Protein AF-0000000082411077 (afdb_homodimer)

Foldseek 3Di:
DDPDDDDDDDDDDDDDDDDDDDDDDDDPDPDDDDDPDDDDPDPDDPPPPCPPPPPVDPAFPADDPPDDFDQVVLVHDLLVLFQAEDAADWDADPVGAIEGEEEKEWEWDWHPQGVVATATAIAIVRFFAHHAYEEAAFHKYKYKYAYQYQAKWWKAKPFDFDQLLRTDAPHNVHIAHHGGMDMRIGGDDDAFKIKMFTHDPVRLVRLQRGGMYIYGYAYPVGDPDAAGTEWEKEAHQSVPPLQDGQAIEIGRHFQSQVNVPREDEAPTKYKYWYAYQYGSDFKKKKFKPPWWWFKAWRGSDPHGPDTGGMDMDGHRTIIMTITGHNDFAKIKMAIPPVSHNSRGGIHIYGYDD/DDDDDDDPDPDDDDPPDDPDDPPDPDDPDDDDDDDPDDDPPPDPPPPPCPVPPPPPDPAFPADDPPDDFDQVVLVHDLLVLFQAEDAADWDADPVGAIEGEEEKEWEWDWHPQGVVATATAIAIVRFFAHHAYEEAAFHKYKYKYAYQYQAKWWKAKPFDFDQLLRTDAPHNPHIAHHGGMDMRIGGDDDAFKIKMFTHDPVRLVRLQRGGMYIYGYAYPVGDPDAAGTEWEKEAHQSVPPLQDGQAIEIGRYFCSQVNVPREDEAFTKYKYWYAYQYGSDFKWKKFKPPWWWFKAWRGSDPHGPDIGGMDMDGHRTIIMTITGHNDFAKIKMAIPPVSNNSRGGIHIYGYDD

Sequence (706 aa):
MSAPSRRQLLIGGALAGSAGLMMNAGRVAGASPTEHPGNTNPGTAAPDGDGGVRHGGTSGATFRAGQQVNHTANGFHPTAMLRDFDYGTTSELPDGRTLREWEIFAADEEIEVAPGVYFPAWTFNSRIPGPALRCSEGDRLRVRFVNGSAHPHTMHFHGIHPADMDGIPGVGRGIIEPGESFTYEFDATPFGLHLYHCHVNPLAEHIARGMYGTFIVDPAQGRPAADEMVMVMHGYNTTFDGQGNQLYAVNGIPFHHMHEPVQVKRGELVRIYLVNVLEYDPINSFHVHGNFFDYYPTGTRLESSEFTDTIIQAQGQRGICELRFPYLGKYMFHAHKTEFADLGWMGFFEVTEMSAPSRRQLLIGGALAGSAGLMMNAGRVAGASPTEHPGNTNPGTAAPDGDGGVRHGGTSGATFRAGQQVNHTANGFHPTAMLRDFDYGTTSELPDGRTLREWEIFAADEEIEVAPGVYFPAWTFNSRIPGPALRCSEGDRLRVRFVNGSAHPHTMHFHGIHPADMDGIPGVGRGIIEPGESFTYEFDATPFGLHLYHCHVNPLAEHIARGMYGTFIVDPAQGRPAADEMVMVMHGYNTTFDGQGNQLYAVNGIPFHHMHEPVQVKRGELVRIYLVNVLEYDPINSFHVHGNFFDYYPTGTRLESSEFTDTIIQAQGQRGICELRFPYLGKYMFHAHKTEFADLGWMGFFEVTE

Structure (mmCIF, N/CA/C/O backbone):
data_AF-0000000082411077-model_v1
#
loop_
_entity.id
_entity.type
_entity.pdbx_description
1 polymer 'Copper-containing nitrite reductase'
#
loop_
_atom_site.group_PDB
_atom_site.id
_atom_site.type_symbol
_atom_site.label_atom_id
_atom_site.label_alt_id
_atom_site.label_comp_id
_atom_site.label_asym_id
_atom_site.label_entity_id
_atom_site.label_seq_id
_atom_site.pdbx_PDB_ins_code
_atom_site.Cartn_x
_atom_site.Cartn_y
_atom_site.Cartn_z
_atom_site.occupancy
_atom_site.B_iso_or_equiv
_atom_site.auth_seq_id
_atom_site.auth_comp_id
_atom_site.auth_asym_id
_atom_site.auth_atom_id
_atom_site.pdbx_PDB_model_num
ATOM 1 N N . MET A 1 1 ? 42.469 -4.934 47.531 1 16.83 1 MET A N 1
ATOM 2 C CA . MET A 1 1 ? 42.094 -5.902 48.562 1 16.83 1 MET A CA 1
ATOM 3 C C . MET A 1 1 ? 41.344 -7.082 47.969 1 16.83 1 MET A C 1
ATOM 5 O O . MET A 1 1 ? 40.906 -7.027 46.844 1 16.83 1 MET A O 1
ATOM 9 N N . SER A 1 2 ? 40.75 -7.832 48.969 1 16.44 2 SER A N 1
ATOM 10 C CA . SER A 1 2 ? 40.344 -9.164 49.406 1 16.44 2 SER A CA 1
ATOM 11 C C . SER A 1 2 ? 39 -9.57 48.844 1 16.44 2 SER A C 1
ATOM 13 O O . SER A 1 2 ? 37.938 -9.117 49.312 1 16.44 2 SER A O 1
ATOM 15 N N . ALA A 1 3 ? 38.812 -9.664 47.469 1 21.78 3 ALA A N 1
ATOM 16 C CA . ALA A 1 3 ? 37.688 -9.867 46.562 1 21.78 3 ALA A CA 1
ATOM 17 C C . ALA A 1 3 ? 37.062 -11.242 46.781 1 21.78 3 ALA A C 1
ATOM 19 O O . ALA A 1 3 ? 37.312 -12.172 46 1 21.78 3 ALA A O 1
ATOM 20 N N . PRO A 1 4 ? 36.75 -11.32 48.312 1 16.75 4 PRO A N 1
ATOM 21 C CA . PRO A 1 4 ? 36.5 -12.672 48.844 1 16.75 4 PRO A CA 1
ATOM 22 C C . PRO A 1 4 ? 35.531 -13.469 47.938 1 16.75 4 PRO A C 1
ATOM 24 O O . PRO A 1 4 ? 34.875 -12.891 47.094 1 16.75 4 PRO A O 1
ATOM 27 N N . SER A 1 5 ? 35.156 -14.672 48.562 1 15.59 5 SER A N 1
ATOM 28 C CA . SER A 1 5 ? 35.094 -16.125 48.594 1 15.59 5 SER A CA 1
ATOM 29 C C . SER A 1 5 ? 33.719 -16.656 48.219 1 15.59 5 SER A C 1
ATOM 31 O O . SER A 1 5 ? 32.75 -15.883 48.156 1 15.59 5 SER A O 1
ATOM 33 N N . ARG A 1 6 ? 33.188 -17.578 49.156 1 16.17 6 ARG A N 1
ATOM 34 C CA . ARG A 1 6 ? 32.781 -18.969 49.281 1 16.17 6 ARG A CA 1
ATOM 35 C C . ARG A 1 6 ? 31.297 -19.125 48.938 1 16.17 6 ARG A C 1
ATOM 37 O O . ARG A 1 6 ? 30.547 -18.156 48.906 1 16.17 6 ARG A O 1
ATOM 44 N N . ARG A 1 7 ? 30.703 -20.281 49.188 1 15.36 7 ARG A N 1
ATOM 45 C CA . ARG A 1 7 ? 30.094 -21.594 49 1 15.36 7 ARG A CA 1
ATOM 46 C C . ARG A 1 7 ? 28.609 -21.547 49.375 1 15.36 7 ARG A C 1
ATOM 48 O O . ARG A 1 7 ? 27.766 -22.047 48.594 1 15.36 7 ARG A O 1
ATOM 55 N N . GLN A 1 8 ? 28.297 -21.453 50.719 1 14.97 8 GLN A N 1
ATOM 56 C CA . GLN A 1 8 ? 27.688 -22.625 51.344 1 14.97 8 GLN A CA 1
ATOM 57 C C . GLN A 1 8 ? 26.172 -22.609 51.219 1 14.97 8 GLN A C 1
ATOM 59 O O . GLN A 1 8 ? 25.578 -23.594 50.75 1 14.97 8 GLN A O 1
ATOM 64 N N . LEU A 1 9 ? 25.422 -22.422 52.312 1 14.57 9 LEU A N 1
ATOM 65 C CA . LEU A 1 9 ? 24.734 -23.453 53.094 1 14.57 9 LEU A CA 1
ATOM 66 C C . LEU A 1 9 ? 23.25 -23.516 52.75 1 14.57 9 LEU A C 1
ATOM 68 O O . LEU A 1 9 ? 22.719 -24.594 52.438 1 14.57 9 LEU A O 1
ATOM 72 N N . LEU A 1 10 ? 22.297 -22.984 53.594 1 15.81 10 LEU A N 1
ATOM 73 C CA . LEU A 1 10 ? 21.438 -23.781 54.469 1 15.81 10 LEU A CA 1
ATOM 74 C C . LEU A 1 10 ? 20.078 -24.016 53.812 1 15.81 10 LEU A C 1
ATOM 76 O O . LEU A 1 10 ? 19.609 -23.188 53 1 15.81 10 LEU A O 1
ATOM 80 N N . ILE A 1 11 ? 19.406 -25.281 54.031 1 15.09 11 ILE A N 1
ATOM 81 C CA . ILE A 1 11 ? 18.547 -26.453 53.906 1 15.09 11 ILE A CA 1
ATOM 82 C C . ILE A 1 11 ? 17.094 -26.047 54.156 1 15.09 11 ILE A C 1
ATOM 84 O O . ILE A 1 11 ? 16.156 -26.703 53.688 1 15.09 11 ILE A O 1
ATOM 88 N N . GLY A 1 12 ? 16.812 -24.984 55 1 15.52 12 GLY A N 1
ATOM 89 C CA . GLY A 1 12 ? 15.867 -25.484 55.969 1 15.52 12 GLY A CA 1
ATOM 90 C C . GLY A 1 12 ? 14.5 -25.781 55.406 1 15.52 12 GLY A C 1
ATOM 91 O O . GLY A 1 12 ? 14.141 -25.25 54.344 1 15.52 12 GLY A O 1
ATOM 92 N N . GLY A 1 13 ? 13.734 -26.781 56.062 1 14.89 13 GLY A N 1
ATOM 93 C CA . GLY A 1 13 ? 12.805 -27.891 56.219 1 14.89 13 GLY A CA 1
ATOM 94 C C . GLY A 1 13 ? 11.352 -27.469 56.156 1 14.89 13 GLY A C 1
ATOM 95 O O . GLY A 1 13 ? 10.492 -28.25 55.75 1 14.89 13 GLY A O 1
ATOM 96 N N . ALA A 1 14 ? 10.898 -26.344 56.844 1 15.63 14 ALA A N 1
ATOM 97 C CA . ALA A 1 14 ? 9.812 -26.781 57.719 1 15.63 14 ALA A CA 1
ATOM 98 C C . ALA A 1 14 ? 8.539 -27.047 56.938 1 15.63 14 ALA A C 1
ATOM 100 O O . ALA A 1 14 ? 8.242 -26.344 55.969 1 15.63 14 ALA A O 1
ATOM 101 N N . LEU A 1 15 ? 7.777 -28.156 57.375 1 14.85 15 LEU A N 1
ATOM 102 C CA . LEU A 1 15 ? 6.805 -29.25 57.312 1 14.85 15 LEU A CA 1
ATOM 103 C C . LEU A 1 15 ? 5.379 -28.703 57.344 1 14.85 15 LEU A C 1
ATOM 105 O O . LEU A 1 15 ? 4.418 -29.469 57.281 1 14.85 15 LEU A O 1
ATOM 109 N N . ALA A 1 16 ? 5.141 -27.391 57.344 1 15.27 16 ALA A N 1
ATOM 110 C CA . ALA A 1 16 ? 3.953 -27.266 58.188 1 15.27 16 ALA A CA 1
ATOM 111 C C . ALA A 1 16 ? 2.762 -27.984 57.562 1 15.27 16 ALA A C 1
ATOM 113 O O . ALA A 1 16 ? 2.539 -27.891 56.344 1 15.27 16 ALA A O 1
ATOM 114 N N . GLY A 1 17 ? 2.066 -28.812 58.406 1 14.7 17 GLY A N 1
ATOM 115 C CA . GLY A 1 17 ? 1.17 -29.922 58.625 1 14.7 17 GLY A CA 1
ATOM 116 C C . GLY A 1 17 ? -0.231 -29.688 58.094 1 14.7 17 GLY A C 1
ATOM 117 O O . GLY A 1 17 ? -0.758 -30.516 57.344 1 14.7 17 GLY A O 1
ATOM 118 N N . SER A 1 18 ? -1.171 -29.094 58.875 1 14.38 18 SER A N 1
ATOM 119 C CA . SER A 1 18 ? -2.277 -29.844 59.438 1 14.38 18 SER A CA 1
ATOM 120 C C . SER A 1 18 ? -3.477 -29.875 58.5 1 14.38 18 SER A C 1
ATOM 122 O O . SER A 1 18 ? -3.658 -28.969 57.688 1 14.38 18 SER A O 1
ATOM 124 N N . ALA A 1 19 ? -4.285 -31.078 58.531 1 15.62 19 ALA A N 1
ATOM 125 C CA . ALA A 1 19 ? -5.168 -32.094 57.969 1 15.62 19 ALA A CA 1
ATOM 126 C C . ALA A 1 19 ? -6.617 -31.625 57.938 1 15.62 19 ALA A C 1
ATOM 128 O O . ALA A 1 19 ? -7.387 -31.984 57.062 1 15.62 19 ALA A O 1
ATOM 129 N N . GLY A 1 20 ? -7.27 -30.953 59.031 1 14.55 20 GLY A N 1
ATOM 130 C CA . GLY A 1 20 ? -8.336 -31.781 59.562 1 14.55 20 GLY A CA 1
ATOM 131 C C . GLY A 1 20 ? -9.586 -31.781 58.688 1 14.55 20 GLY A C 1
ATOM 132 O O . GLY A 1 20 ? -9.68 -31.016 57.75 1 14.55 20 GLY A O 1
ATOM 133 N N . LEU A 1 21 ? -10.875 -31.469 59.312 1 15.08 21 LEU A N 1
ATOM 134 C CA . LEU A 1 21 ? -11.984 -32.312 59.75 1 15.08 21 LEU A CA 1
ATOM 135 C C . LEU A 1 21 ? -13.156 -32.219 58.781 1 15.08 21 LEU A C 1
ATOM 137 O O . LEU A 1 21 ? -13.219 -31.297 57.969 1 15.08 21 LEU A O 1
ATOM 141 N N . MET A 1 22 ? -14.555 -32.062 59.281 1 15.25 22 MET A N 1
ATOM 142 C CA . MET A 1 22 ? -15.688 -32.938 59.5 1 15.25 22 MET A CA 1
ATOM 143 C C . MET A 1 22 ? -16.766 -32.719 58.438 1 15.25 22 MET A C 1
ATOM 145 O O . MET A 1 22 ? -16.781 -31.688 57.781 1 15.25 22 MET A O 1
ATOM 149 N N . MET A 1 23 ? -17.969 -33.438 58.562 1 15.38 23 MET A N 1
ATOM 150 C CA . MET A 1 23 ? -18.953 -34.406 58.062 1 15.38 23 MET A CA 1
ATOM 151 C C . MET A 1 23 ? -20.156 -33.688 57.438 1 15.38 23 MET A C 1
ATOM 153 O O . MET A 1 23 ? -20.531 -33.969 56.312 1 15.38 23 MET A O 1
ATOM 157 N N . ASN A 1 24 ? -21.266 -33.25 58.188 1 14.68 24 ASN A N 1
ATOM 158 C CA . ASN A 1 24 ? -22.484 -34.062 58.219 1 14.68 24 ASN A CA 1
ATOM 159 C C . ASN A 1 24 ? -23.578 -33.469 57.344 1 14.68 24 ASN A C 1
ATOM 161 O O . ASN A 1 24 ? -24.469 -34.188 56.906 1 14.68 24 ASN A O 1
ATOM 165 N N . ALA A 1 25 ? -23.703 -32.125 56.969 1 15.35 25 ALA A N 1
ATOM 166 C CA . ALA A 1 25 ? -25.031 -31.656 57.281 1 15.35 25 ALA A CA 1
ATOM 167 C C . ALA A 1 25 ? -26.062 -32.125 56.25 1 15.35 25 ALA A C 1
ATOM 169 O O . ALA A 1 25 ? -25.766 -32.156 55.062 1 15.35 25 ALA A O 1
ATOM 170 N N . GLY A 1 26 ? -27.328 -32.469 56.75 1 15.55 26 GLY A N 1
ATOM 171 C CA . GLY A 1 26 ? -28.516 -33.281 56.594 1 15.55 26 GLY A CA 1
ATOM 172 C C . GLY A 1 26 ? -29.453 -32.781 55.5 1 15.55 26 GLY A C 1
ATOM 173 O O . GLY A 1 26 ? -29.906 -33.562 54.656 1 15.55 26 GLY A O 1
ATOM 174 N N . ARG A 1 27 ? -30.078 -31.531 55.531 1 15.37 27 ARG A N 1
ATOM 175 C CA . ARG A 1 27 ? -31.531 -31.594 55.625 1 15.37 27 ARG A CA 1
ATOM 176 C C . ARG A 1 27 ? -32.188 -31.547 54.25 1 15.37 27 ARG A C 1
ATOM 178 O O . ARG A 1 27 ? -31.984 -30.594 53.5 1 15.37 27 ARG A O 1
ATOM 185 N N . VAL A 1 28 ? -32.531 -32.625 53.594 1 16.8 28 VAL A N 1
ATOM 186 C CA . VAL A 1 28 ? -33.031 -32.75 52.25 1 16.8 28 VAL A CA 1
ATOM 187 C C . VAL A 1 28 ? -34.469 -32.281 52.156 1 16.8 28 VAL A C 1
ATOM 189 O O . VAL A 1 28 ? -35.406 -33.031 52.531 1 16.8 28 VAL A O 1
ATOM 192 N N . ALA A 1 29 ? -34.844 -31.109 52.75 1 15.94 29 ALA A N 1
ATOM 193 C CA . ALA A 1 29 ? -36.281 -31 52.938 1 15.94 29 ALA A CA 1
ATOM 194 C C . ALA A 1 29 ? -37 -31.047 51.594 1 15.94 29 ALA A C 1
ATOM 196 O O . ALA A 1 29 ? -36.562 -30.438 50.625 1 15.94 29 ALA A O 1
ATOM 197 N N . GLY A 1 30 ? -38.031 -31.906 51.375 1 16.78 30 GLY A N 1
ATOM 198 C CA . GLY A 1 30 ? -38.844 -32.531 50.375 1 16.78 30 GLY A CA 1
ATOM 199 C C . GLY A 1 30 ? -39.875 -31.609 49.75 1 16.78 30 GLY A C 1
ATOM 200 O O . GLY A 1 30 ? -40.688 -32.031 48.938 1 16.78 30 GLY A O 1
ATOM 201 N N . ALA A 1 31 ? -39.844 -30.25 50.094 1 16.02 31 ALA A N 1
ATOM 202 C CA . ALA A 1 31 ? -41.219 -29.75 50.188 1 16.02 31 ALA A CA 1
ATOM 203 C C . ALA A 1 31 ? -41.906 -29.828 48.844 1 16.02 31 ALA A C 1
ATOM 205 O O . ALA A 1 31 ? -41.281 -29.781 47.781 1 16.02 31 ALA A O 1
ATOM 206 N N . SER A 1 32 ? -43.25 -29.797 48.938 1 17.08 32 SER A N 1
ATOM 207 C CA . SER A 1 32 ? -44.5 -30.266 48.375 1 17.08 32 SER A CA 1
ATOM 208 C C . SER A 1 32 ? -44.875 -29.469 47.125 1 17.08 32 SER A C 1
ATOM 210 O O . SER A 1 32 ? -44.469 -28.312 46.969 1 17.08 32 SER A O 1
ATOM 212 N N . PRO A 1 33 ? -45.875 -29.922 46.344 1 18.53 33 PRO A N 1
ATOM 213 C CA . PRO A 1 33 ? -46.344 -29.969 44.938 1 18.53 33 PRO A CA 1
ATOM 214 C C . PRO A 1 33 ? -47.156 -28.75 44.562 1 18.53 33 PRO A C 1
ATOM 216 O O . PRO A 1 33 ? -47.625 -28.641 43.438 1 18.53 33 PRO A O 1
ATOM 219 N N . THR A 1 34 ? -47.062 -27.562 45.469 1 17.27 34 THR A N 1
ATOM 220 C CA . THR A 1 34 ? -48.406 -26.969 45.5 1 17.27 34 THR A CA 1
ATOM 221 C C . THR A 1 34 ? -48.812 -26.469 44.125 1 17.27 34 THR A C 1
ATOM 223 O O . THR A 1 34 ? -47.969 -26.188 43.281 1 17.27 34 THR A O 1
ATOM 226 N N . GLU A 1 35 ? -50.125 -26.422 43.875 1 19.7 35 GLU A N 1
ATOM 227 C CA . GLU A 1 35 ? -51.219 -26.375 42.938 1 19.7 35 GLU A CA 1
ATOM 228 C C . GLU A 1 35 ? -51.344 -24.984 42.312 1 19.7 35 GLU A C 1
ATOM 230 O O . GLU A 1 35 ? -51.562 -24 43.031 1 19.7 35 GLU A O 1
ATOM 235 N N . HIS A 1 36 ? -50.312 -24.453 41.594 1 18.23 36 HIS A N 1
ATOM 236 C CA . HIS A 1 36 ? -50.438 -23.016 41.375 1 18.23 36 HIS A CA 1
ATOM 237 C C . HIS A 1 36 ? -51.719 -22.656 40.656 1 18.23 36 HIS A C 1
ATOM 239 O O . HIS A 1 36 ? -52.125 -23.344 39.688 1 18.23 36 HIS A O 1
ATOM 245 N N . PRO A 1 37 ? -52.531 -21.953 41.375 1 19.77 37 PRO A N 1
ATOM 246 C CA . PRO A 1 37 ? -53.875 -21.453 41.062 1 19.77 37 PRO A CA 1
ATOM 247 C C . PRO A 1 37 ? -53.969 -20.75 39.719 1 19.77 37 PRO A C 1
ATOM 249 O O . PRO A 1 37 ? -52.938 -20.391 39.156 1 19.77 37 PRO A O 1
ATOM 252 N N . GLY A 1 38 ? -55.188 -20.625 39.25 1 20.55 38 GLY A N 1
ATOM 253 C CA . GLY A 1 38 ? -55.969 -20.344 38.062 1 20.55 38 GLY A CA 1
ATOM 254 C C . GLY A 1 38 ? -55.875 -18.906 37.594 1 20.55 38 GLY A C 1
ATOM 255 O O . GLY A 1 38 ? -56.625 -18.484 36.719 1 20.55 38 GLY A O 1
ATOM 256 N N . ASN A 1 39 ? -54.656 -18.172 37.844 1 18.72 39 ASN A N 1
ATOM 257 C CA . ASN A 1 39 ? -54.875 -16.734 37.844 1 18.72 39 ASN A CA 1
ATOM 258 C C . ASN A 1 39 ? -55.531 -16.266 36.531 1 18.72 39 ASN A C 1
ATOM 260 O O . ASN A 1 39 ? -55.312 -16.859 35.5 1 18.72 39 ASN A O 1
ATOM 264 N N . THR A 1 40 ? -56.5 -15.383 36.719 1 21.3 40 THR A N 1
ATOM 265 C CA . THR A 1 40 ? -57.438 -14.461 36.094 1 21.3 40 THR A CA 1
ATOM 266 C C . THR A 1 40 ? -56.75 -13.594 35.062 1 21.3 40 THR A C 1
ATOM 268 O O . THR A 1 40 ? -55.594 -13.164 35.25 1 21.3 40 THR A O 1
ATOM 271 N N . ASN A 1 41 ? -57.125 -13.75 33.781 1 21.02 41 ASN A N 1
ATOM 272 C CA . ASN A 1 41 ? -56.625 -13.312 32.5 1 21.02 41 ASN A CA 1
ATOM 273 C C . ASN A 1 41 ? -56.562 -11.797 32.406 1 21.02 41 ASN A C 1
ATOM 275 O O . ASN A 1 41 ? -57.562 -11.148 32.156 1 21.02 41 ASN A O 1
ATOM 279 N N . PRO A 1 42 ? -56.094 -11.055 33.562 1 21.72 42 PRO A N 1
ATOM 280 C CA . PRO A 1 42 ? -56.5 -9.656 33.5 1 21.72 42 PRO A CA 1
ATOM 281 C C . PRO A 1 42 ? -56.062 -8.961 32.219 1 21.72 42 PRO A C 1
ATOM 283 O O . PRO A 1 42 ? -55.094 -9.406 31.562 1 21.72 42 PRO A O 1
ATOM 286 N N . GLY A 1 43 ? -56.875 -8.031 31.609 1 22.91 43 GLY A N 1
ATOM 287 C CA . GLY A 1 43 ? -56.969 -7.168 30.453 1 22.91 43 GLY A CA 1
ATOM 288 C C . GLY A 1 43 ? -55.781 -6.258 30.281 1 22.91 43 GLY A C 1
ATOM 289 O O . GLY A 1 43 ? -55.531 -5.367 31.094 1 22.91 43 GLY A O 1
ATOM 290 N N . THR A 1 44 ? -54.531 -6.688 30.109 1 21.33 44 THR A N 1
ATOM 291 C CA . THR A 1 44 ? -53.375 -5.789 30.25 1 21.33 44 THR A CA 1
ATOM 292 C C . THR A 1 44 ? -53.469 -4.637 29.266 1 21.33 44 THR A C 1
ATOM 294 O O . THR A 1 44 ? -53.812 -4.84 28.094 1 21.33 44 THR A O 1
ATOM 297 N N . ALA A 1 45 ? -53.688 -3.449 29.844 1 23.67 45 ALA A N 1
ATOM 298 C CA . ALA A 1 45 ? -53.594 -2.119 29.25 1 23.67 45 ALA A CA 1
ATOM 299 C C . ALA A 1 45 ? -52.312 -1.989 28.422 1 23.67 45 ALA A C 1
ATOM 301 O O . ALA A 1 45 ? -51.219 -2.367 28.859 1 23.67 45 ALA A O 1
ATOM 302 N N . ALA A 1 46 ? -52.406 -1.873 27.109 1 24.91 46 ALA A N 1
ATOM 303 C CA . ALA A 1 46 ? -51.438 -1.702 26.031 1 24.91 46 ALA A CA 1
ATOM 304 C C . ALA A 1 46 ? -50.469 -0.589 26.344 1 24.91 46 ALA A C 1
ATOM 306 O O . ALA A 1 46 ? -50.844 0.575 26.484 1 24.91 46 ALA A O 1
ATOM 307 N N . PRO A 1 47 ? -49.469 -0.802 27.297 1 25.97 47 PRO A N 1
ATOM 308 C CA . PRO A 1 47 ? -48.75 0.473 27.516 1 25.97 47 PRO A CA 1
ATOM 309 C C . PRO A 1 47 ? -48.219 1.069 26.219 1 25.97 47 PRO A C 1
ATOM 311 O O . PRO A 1 47 ? -47.875 0.33 25.297 1 25.97 47 PRO A O 1
ATOM 314 N N . ASP A 1 48 ? -48.688 2.227 25.812 1 26.48 48 ASP A N 1
ATOM 315 C CA . ASP A 1 48 ? -48.344 3.158 24.75 1 26.48 48 ASP A CA 1
ATOM 316 C C . ASP A 1 48 ? -46.844 3.492 24.781 1 26.48 48 ASP A C 1
ATOM 318 O O . ASP A 1 48 ? -46.469 4.586 25.188 1 26.48 48 ASP A O 1
ATOM 322 N N . GLY A 1 49 ? -46.031 2.611 25.234 1 24.55 49 GLY A N 1
ATOM 323 C CA . GLY A 1 49 ? -44.688 3.102 25.422 1 24.55 49 GLY A CA 1
ATOM 324 C C . GLY A 1 49 ? -44.031 3.559 24.125 1 24.55 49 GLY A C 1
ATOM 325 O O . GLY A 1 49 ? -43.75 2.746 23.234 1 24.55 49 GLY A O 1
ATOM 326 N N . ASP A 1 50 ? -44.312 4.766 23.688 1 26.7 50 ASP A N 1
ATOM 327 C CA . ASP A 1 50 ? -43.656 5.488 22.609 1 26.7 50 ASP A CA 1
ATOM 328 C C . ASP A 1 50 ? -42.125 5.434 22.781 1 26.7 50 ASP A C 1
ATOM 330 O O . ASP A 1 50 ? -41.531 6.281 23.453 1 26.7 50 ASP A O 1
ATOM 334 N N . GLY A 1 51 ? -41.625 4.344 23.188 1 28.5 51 GLY A N 1
ATOM 335 C CA . GLY A 1 51 ? -40.156 4.34 23.156 1 28.5 51 GLY A CA 1
ATOM 336 C C . GLY A 1 51 ? -39.594 4.754 21.812 1 28.5 51 GLY A C 1
ATOM 337 O O . GLY A 1 51 ? -39.375 3.914 20.938 1 28.5 51 GLY A O 1
ATOM 338 N N . GLY A 1 52 ? -39.875 5.867 21.438 1 27.48 52 GLY A N 1
ATOM 339 C CA . GLY A 1 52 ? -39.25 6.406 20.234 1 27.48 52 GLY A CA 1
ATOM 340 C C . GLY A 1 52 ? -37.781 6.121 20.156 1 27.48 52 GLY A C 1
ATOM 341 O O . GLY A 1 52 ? -37.031 6.348 21.125 1 27.48 52 GLY A O 1
ATOM 342 N N . VAL A 1 53 ? -37.406 5.066 19.578 1 32.28 53 VAL A N 1
ATOM 343 C CA . VAL A 1 53 ? -36.031 5.008 19.062 1 32.28 53 VAL A CA 1
ATOM 344 C C . VAL A 1 53 ? -35.562 6.406 18.688 1 32.28 53 VAL A C 1
ATOM 346 O O . VAL A 1 53 ? -36.125 7.027 17.766 1 32.28 53 VAL A O 1
ATOM 349 N N . ARG A 1 54 ? -35.094 7.094 19.672 1 28.61 54 ARG A N 1
ATOM 350 C CA . ARG A 1 54 ? -34.406 8.344 19.344 1 28.61 54 ARG A CA 1
ATOM 351 C C . ARG A 1 54 ? -33.531 8.18 18.109 1 28.61 54 ARG A C 1
ATOM 353 O O . ARG A 1 54 ? -32.531 7.449 18.141 1 28.61 54 ARG A O 1
ATOM 360 N N . HIS A 1 55 ? -34.125 8.078 16.953 1 31.33 55 HIS A N 1
ATOM 361 C CA . HIS A 1 55 ? -33.344 8.43 15.773 1 31.33 55 HIS A CA 1
ATOM 362 C C . HIS A 1 55 ? -32.25 9.438 16.109 1 31.33 55 HIS A C 1
ATOM 364 O O . HIS A 1 55 ? -32.531 10.523 16.625 1 31.33 55 HIS A O 1
ATOM 370 N N . GLY A 1 56 ? -31.203 8.977 16.719 1 32.69 56 GLY A N 1
ATOM 371 C CA . GLY A 1 56 ? -30.109 9.93 16.891 1 32.69 56 GLY A CA 1
ATOM 372 C C . GLY A 1 56 ? -30.172 11.078 15.898 1 32.69 56 GLY A C 1
ATOM 373 O O . GLY A 1 56 ? -30.359 10.859 14.695 1 32.69 56 GLY A O 1
ATOM 374 N N . GLY A 1 57 ? -30.609 12.219 16.219 1 33.91 57 GLY A N 1
ATOM 375 C CA . GLY A 1 57 ? -30.812 13.469 15.5 1 33.91 57 GLY A CA 1
ATOM 376 C C . GLY A 1 57 ? -29.812 13.664 14.375 1 33.91 57 GLY A C 1
ATOM 377 O O . GLY A 1 57 ? -28.844 12.898 14.242 1 33.91 57 GLY A O 1
ATOM 378 N N . THR A 1 58 ? -30.062 14.688 13.461 1 40.31 58 THR A N 1
ATOM 379 C CA . THR A 1 58 ? -29.406 15.281 12.305 1 40.31 58 THR A CA 1
ATOM 380 C C . THR A 1 58 ? -27.891 15.352 12.516 1 40.31 58 THR A C 1
ATOM 382 O O . THR A 1 58 ? -27.141 15.641 11.578 1 40.31 58 THR A O 1
ATOM 385 N N . SER A 1 59 ? -27.375 15.734 13.742 1 44.66 59 SER A N 1
ATOM 386 C CA . SER A 1 59 ? -25.953 15.938 13.977 1 44.66 59 SER A CA 1
ATOM 387 C C . SER A 1 59 ? -25.281 14.664 14.477 1 44.66 59 SER A C 1
ATOM 389 O O . SER A 1 59 ? -25.844 13.945 15.297 1 44.66 59 SER A O 1
ATOM 391 N N . GLY A 1 60 ? -24.625 13.945 13.719 1 44.41 60 GLY A N 1
ATOM 392 C CA . GLY A 1 60 ? -23.891 12.766 14.156 1 44.41 60 GLY A CA 1
ATOM 393 C C . GLY A 1 60 ? -23.547 12.789 15.641 1 44.41 60 GLY A C 1
ATOM 394 O O . GLY A 1 60 ? -23.734 13.812 16.297 1 44.41 60 GLY A O 1
ATOM 395 N N . ALA A 1 61 ? -23.406 11.664 16.25 1 46.88 61 ALA A N 1
ATOM 396 C CA . ALA A 1 61 ? -23.25 11.438 17.688 1 46.88 61 ALA A CA 1
ATOM 397 C C . ALA A 1 61 ? -22.312 12.453 18.297 1 46.88 61 ALA A C 1
ATOM 399 O O . ALA A 1 61 ? -22.438 12.805 19.484 1 46.88 61 ALA A O 1
ATOM 400 N N . THR A 1 62 ? -21.312 12.883 17.562 1 53.62 62 THR A N 1
ATOM 401 C CA . THR A 1 62 ? -20.25 13.633 18.234 1 53.62 62 THR A CA 1
ATOM 402 C C . THR A 1 62 ? -20.234 15.086 17.766 1 53.62 62 THR A C 1
ATOM 404 O O . THR A 1 62 ? -19.531 15.914 18.344 1 53.62 62 THR A O 1
ATOM 407 N N . PHE A 1 63 ? -21.031 15.289 16.688 1 56.53 63 PHE A N 1
ATOM 408 C CA . PHE A 1 63 ? -21 16.703 16.297 1 56.53 63 PHE A CA 1
ATOM 409 C C . PHE A 1 63 ? -21.984 17.516 17.125 1 56.53 63 PHE A C 1
ATOM 411 O O . PHE A 1 63 ? -23.172 17.172 17.188 1 56.53 63 PHE A O 1
ATOM 418 N N . ARG A 1 64 ? -21.625 18.266 18.031 1 55.56 64 ARG A N 1
ATOM 419 C CA . ARG A 1 64 ? -22.469 19.25 18.703 1 55.56 64 ARG A CA 1
ATOM 420 C C . ARG A 1 64 ? -22.188 20.656 18.188 1 55.56 64 ARG A C 1
ATOM 422 O O . ARG A 1 64 ? -21.078 21.172 18.344 1 55.56 64 ARG A O 1
ATOM 429 N N . ALA A 1 65 ? -23.234 21.266 17.547 1 61.69 65 ALA A N 1
ATOM 430 C CA . ALA A 1 65 ? -23.156 22.656 17.078 1 61.69 65 ALA A CA 1
ATOM 431 C C . ALA A 1 65 ? -22.859 23.609 18.234 1 61.69 65 ALA A C 1
ATOM 433 O O . ALA A 1 65 ? -23.391 23.438 19.344 1 61.69 65 ALA A O 1
ATOM 434 N N . GLY A 1 66 ? -21.812 24.359 18.172 1 65.25 66 GLY A N 1
ATOM 435 C CA . GLY A 1 66 ? -21.609 25.438 19.109 1 65.25 66 GLY A CA 1
ATOM 436 C C . GLY A 1 66 ? -20.391 25.25 19.984 1 65.25 66 GLY A C 1
ATOM 437 O O . GLY A 1 66 ? -19.891 26.203 20.594 1 65.25 66 GLY A O 1
ATOM 438 N N . GLN A 1 67 ? -19.922 23.969 20.188 1 78.12 67 GLN A N 1
ATOM 439 C CA . GLN A 1 67 ? -18.703 23.844 20.969 1 78.12 67 GLN A CA 1
ATOM 440 C C . GLN A 1 67 ? -17.516 23.453 20.078 1 78.12 67 GLN A C 1
ATOM 442 O O . GLN A 1 67 ? -17.594 22.469 19.328 1 78.12 67 GLN A O 1
ATOM 447 N N . GLN A 1 68 ? -16.5 24.359 20.172 1 86.31 68 GLN A N 1
ATOM 448 C CA . GLN A 1 68 ? -15.336 24.125 19.328 1 86.31 68 GLN A CA 1
ATOM 449 C C . GLN A 1 68 ? -14.086 23.922 20.172 1 86.31 68 GLN A C 1
ATOM 451 O O . GLN A 1 68 ? -14.031 24.344 21.328 1 86.31 68 GLN A O 1
ATOM 456 N N . VAL A 1 69 ? -13.234 23.188 19.594 1 91.5 69 VAL A N 1
ATOM 457 C CA . VAL A 1 69 ? -11.914 23 20.188 1 91.5 69 VAL A CA 1
ATOM 458 C C . VAL A 1 69 ? -11.188 24.344 20.266 1 91.5 69 VAL A C 1
ATOM 460 O O . VAL A 1 69 ? -11.438 25.234 19.438 1 91.5 69 VAL A O 1
ATOM 463 N N . ASN A 1 70 ? -10.352 24.484 21.344 1 93 70 ASN A N 1
ATOM 464 C CA . ASN A 1 70 ? -9.523 25.688 21.484 1 93 70 ASN A CA 1
ATOM 465 C C . ASN A 1 70 ? -8.242 25.578 20.656 1 93 70 ASN A C 1
ATOM 467 O O . ASN A 1 70 ? -7.234 25.062 21.125 1 93 70 ASN A O 1
ATOM 471 N N . HIS A 1 71 ? -8.242 26.141 19.484 1 95.5 71 HIS A N 1
ATOM 472 C CA . HIS A 1 71 ? -7.121 26.031 18.562 1 95.5 71 HIS A CA 1
ATOM 473 C C . HIS A 1 71 ? -5.891 26.766 19.078 1 95.5 71 HIS A C 1
ATOM 475 O O . HIS A 1 71 ? -4.762 26.359 18.812 1 95.5 71 HIS A O 1
ATOM 481 N N . THR A 1 72 ? -6.137 27.859 19.75 1 95.5 72 THR A N 1
ATOM 482 C CA . THR A 1 72 ? -5.02 28.609 20.328 1 95.5 72 THR A CA 1
ATOM 483 C C . THR A 1 72 ? -4.262 27.75 21.328 1 95.5 72 THR A C 1
ATOM 485 O O . THR A 1 72 ? -3.029 27.703 21.312 1 95.5 72 THR A O 1
ATOM 488 N N . ALA A 1 73 ? -5.02 27.125 22.172 1 94.88 73 ALA A N 1
ATOM 489 C CA . ALA A 1 73 ? -4.402 26.25 23.156 1 94.88 73 ALA A CA 1
ATOM 490 C C . ALA A 1 73 ? -3.676 25.094 22.484 1 94.88 73 ALA A C 1
ATOM 492 O O . ALA A 1 73 ? -2.611 24.672 22.938 1 94.88 73 ALA A O 1
ATOM 493 N N . ASN A 1 74 ? -4.254 24.5 21.438 1 96.38 74 ASN A N 1
ATOM 494 C CA . ASN A 1 74 ? -3.637 23.406 20.688 1 96.38 74 ASN A CA 1
ATOM 495 C C . ASN A 1 74 ? -2.377 23.859 19.969 1 96.38 74 ASN A C 1
ATOM 497 O O . ASN A 1 74 ? -1.48 23.062 19.703 1 96.38 74 ASN A O 1
ATOM 501 N N . GLY A 1 75 ? -2.328 25.109 19.625 1 96.44 75 GLY A N 1
ATOM 502 C CA . GLY A 1 75 ? -1.158 25.641 18.953 1 96.44 75 GLY A CA 1
ATOM 503 C C . GLY A 1 75 ? -1.245 25.562 17.438 1 96.44 75 GLY A C 1
ATOM 504 O O . GLY A 1 75 ? -0.278 25.859 16.75 1 96.44 75 GLY A O 1
ATOM 505 N N . PHE A 1 76 ? -2.346 25.062 16.859 1 97.12 76 PHE A N 1
ATOM 506 C CA . PHE A 1 76 ? -2.557 25.031 15.422 1 97.12 76 PHE A CA 1
ATOM 507 C C . PHE A 1 76 ? -4.031 25.203 15.086 1 97.12 76 PHE A C 1
ATOM 509 O O . PHE A 1 76 ? -4.895 25.062 15.953 1 97.12 76 PHE A O 1
ATOM 516 N N . HIS A 1 77 ? -4.285 25.609 13.883 1 97.88 77 HIS A N 1
ATOM 517 C CA . HIS A 1 77 ? -5.621 25.844 13.344 1 97.88 77 HIS A CA 1
ATOM 518 C C . HIS A 1 77 ? -5.809 25.109 12.016 1 97.88 77 HIS A C 1
ATOM 520 O O . HIS A 1 77 ? -5.152 25.422 11.023 1 97.88 77 HIS A O 1
ATOM 526 N N . PRO A 1 78 ? -6.754 24.109 12.016 1 97.69 78 PRO A N 1
ATOM 527 C CA . PRO A 1 78 ? -6.91 23.281 10.82 1 97.69 78 PRO A CA 1
ATOM 528 C C . PRO A 1 78 ? -7.152 24.109 9.555 1 97.69 78 PRO A C 1
ATOM 530 O O . PRO A 1 78 ? -6.648 23.766 8.484 1 97.69 78 PRO A O 1
ATOM 533 N N . THR A 1 79 ? -7.891 25.172 9.609 1 98.19 79 THR A N 1
ATOM 534 C CA . THR A 1 79 ? -8.156 26.016 8.445 1 98.19 79 THR A CA 1
ATOM 535 C C . THR A 1 79 ? -6.859 26.625 7.914 1 98.19 79 THR A C 1
ATOM 537 O O . THR A 1 79 ? -6.629 26.641 6.703 1 98.19 79 THR A O 1
ATOM 540 N N . ALA A 1 80 ? -6.047 27.125 8.812 1 98.06 80 ALA A N 1
ATOM 541 C CA . ALA A 1 80 ? -4.77 27.719 8.414 1 98.06 80 ALA A CA 1
ATOM 542 C C . ALA A 1 80 ? -3.857 26.656 7.789 1 98.06 80 ALA A C 1
ATOM 544 O O . ALA A 1 80 ? -3.084 26.969 6.875 1 98.06 80 ALA A O 1
ATOM 545 N N . MET A 1 81 ? -3.984 25.484 8.273 1 98.12 81 MET A N 1
ATOM 546 C CA . MET A 1 81 ? -3.105 24.406 7.836 1 98.12 81 MET A CA 1
ATOM 547 C C . MET A 1 81 ? -3.385 24.031 6.383 1 98.12 81 MET A C 1
ATOM 549 O O . MET A 1 81 ? -2.512 23.484 5.699 1 98.12 81 MET A O 1
ATOM 553 N N . LEU A 1 82 ? -4.59 24.297 5.918 1 98.75 82 LEU A N 1
ATOM 554 C CA . LEU A 1 82 ? -4.949 23.938 4.551 1 98.75 82 LEU A CA 1
ATOM 555 C C . LEU A 1 82 ? -3.945 24.5 3.555 1 98.75 82 LEU A C 1
ATOM 557 O O . LEU A 1 82 ? -3.592 23.828 2.578 1 98.75 82 LEU A O 1
ATOM 561 N N . ARG A 1 83 ? -3.553 25.703 3.838 1 98.69 83 ARG A N 1
ATOM 562 C CA . ARG A 1 83 ? -2.775 26.438 2.848 1 98.69 83 ARG A CA 1
ATOM 563 C C . ARG A 1 83 ? -1.4 26.812 3.395 1 98.69 83 ARG A C 1
ATOM 565 O O . ARG A 1 83 ? -0.775 27.766 2.926 1 98.69 83 ARG A O 1
ATOM 572 N N . ASP A 1 84 ? -0.997 26.062 4.41 1 98.5 84 ASP A N 1
ATOM 573 C CA . ASP A 1 84 ? 0.299 26.297 5.039 1 98.5 84 ASP A CA 1
ATOM 574 C C . ASP A 1 84 ? 1.361 25.359 4.48 1 98.5 84 ASP A C 1
ATOM 576 O O . ASP A 1 84 ? 1.577 24.266 5.02 1 98.5 84 ASP A O 1
ATOM 580 N N . PHE A 1 85 ? 2.072 25.828 3.461 1 98.81 85 PHE A N 1
ATOM 581 C CA . PHE A 1 85 ? 3.152 25.062 2.848 1 98.81 85 PHE A CA 1
ATOM 582 C C . PHE A 1 85 ? 4.508 25.516 3.369 1 98.81 85 PHE A C 1
ATOM 584 O O . PHE A 1 85 ? 4.781 26.719 3.422 1 98.81 85 PHE A O 1
ATOM 591 N N . ASP A 1 86 ? 5.301 24.578 3.791 1 98.81 86 ASP A N 1
ATOM 592 C CA . ASP A 1 86 ? 6.633 24.875 4.305 1 98.81 86 ASP A CA 1
ATOM 593 C C . ASP A 1 86 ? 7.695 24.688 3.227 1 98.81 86 ASP A C 1
ATOM 595 O O . ASP A 1 86 ? 8.031 23.547 2.881 1 98.81 86 ASP A O 1
ATOM 599 N N . TYR A 1 87 ? 8.32 25.719 2.754 1 98.56 87 TYR A N 1
ATOM 600 C CA . TYR A 1 87 ? 9.273 25.672 1.646 1 98.56 87 TYR A CA 1
ATOM 601 C C . TYR A 1 87 ? 10.703 25.578 2.156 1 98.56 87 TYR A C 1
ATOM 603 O O . TYR A 1 87 ? 11.648 25.578 1.367 1 98.56 87 TYR A O 1
ATOM 611 N N . GLY A 1 88 ? 10.852 25.516 3.4 1 98.56 88 GLY A N 1
ATOM 612 C CA . GLY A 1 88 ? 12.188 25.453 3.98 1 98.56 88 GLY A CA 1
ATOM 613 C C . GLY A 1 88 ? 13.039 26.656 3.623 1 98.56 88 GLY A C 1
ATOM 614 O O . GLY A 1 88 ? 12.516 27.703 3.236 1 98.56 88 GLY A O 1
ATOM 615 N N . THR A 1 89 ? 14.359 26.547 3.969 1 98.69 89 THR A N 1
ATOM 616 C CA . THR A 1 89 ? 15.359 27.547 3.568 1 98.69 89 THR A CA 1
ATOM 617 C C . THR A 1 89 ? 16.172 27.031 2.383 1 98.69 89 THR A C 1
ATOM 619 O O . THR A 1 89 ? 16.469 25.844 2.289 1 98.69 89 THR A O 1
ATOM 622 N N . THR A 1 90 ? 16.562 27.938 1.502 1 98.5 90 THR A N 1
ATOM 623 C CA . THR A 1 90 ? 17.219 27.469 0.295 1 98.5 90 THR A CA 1
ATOM 624 C C . THR A 1 90 ? 18.594 28.125 0.146 1 98.5 90 THR A C 1
ATOM 626 O O . THR A 1 90 ? 18.828 29.234 0.652 1 98.5 90 THR A O 1
ATOM 629 N N . SER A 1 91 ? 19.469 27.391 -0.377 1 98.44 91 SER A N 1
ATOM 630 C CA . SER A 1 91 ? 20.766 27.859 -0.865 1 98.44 91 SER A CA 1
ATOM 631 C C . SER A 1 91 ? 21.156 27.141 -2.152 1 98.44 91 SER A C 1
ATOM 633 O O . SER A 1 91 ? 20.469 26.219 -2.592 1 98.44 91 SER A O 1
ATOM 635 N N . GLU A 1 92 ? 22.203 27.656 -2.811 1 98.12 92 GLU A N 1
ATOM 636 C CA . GLU A 1 92 ? 22.641 27.062 -4.07 1 98.12 92 GLU A CA 1
ATOM 637 C C . GLU A 1 92 ? 23.891 26.203 -3.869 1 98.12 92 GLU A C 1
ATOM 639 O O . GLU A 1 92 ? 24.844 26.641 -3.24 1 98.12 92 GLU A O 1
ATOM 644 N N . LEU A 1 93 ? 23.828 25.078 -4.383 1 97.75 93 LEU A N 1
ATOM 645 C CA . LEU A 1 93 ? 25 24.188 -4.371 1 97.75 93 LEU A CA 1
ATOM 646 C C . LEU A 1 93 ? 25.969 24.547 -5.48 1 97.75 93 LEU A C 1
ATOM 648 O O . LEU A 1 93 ? 25.609 25.25 -6.434 1 97.75 93 LEU A O 1
ATOM 652 N N . PRO A 1 94 ? 27.219 24.109 -5.328 1 97.06 94 PRO A N 1
ATOM 653 C CA . PRO A 1 94 ? 28.219 24.422 -6.348 1 97.06 94 PRO A CA 1
ATOM 654 C C . PRO A 1 94 ? 27.812 23.938 -7.742 1 97.06 94 PRO A C 1
ATOM 656 O O . PRO A 1 94 ? 28.219 24.547 -8.742 1 97.06 94 PRO A O 1
ATOM 659 N N . ASP A 1 95 ? 27.047 22.953 -7.859 1 96.19 95 ASP A N 1
ATOM 660 C CA . ASP A 1 95 ? 26.672 22.406 -9.156 1 96.19 95 ASP A CA 1
ATOM 661 C C . ASP A 1 95 ? 25.438 23.094 -9.711 1 96.19 95 ASP A C 1
ATOM 663 O O . ASP A 1 95 ? 24.891 22.672 -10.734 1 96.19 95 ASP A O 1
ATOM 667 N N . GLY A 1 96 ? 24.938 24.078 -9.023 1 96.81 96 GLY A N 1
ATOM 668 C CA . GLY A 1 96 ? 23.828 24.891 -9.523 1 96.81 96 GLY A CA 1
ATOM 669 C C . GLY A 1 96 ? 22.484 24.422 -9 1 96.81 96 GLY A C 1
ATOM 670 O O . GLY A 1 96 ? 21.469 25.109 -9.188 1 96.81 96 GLY A O 1
ATOM 671 N N . ARG A 1 97 ? 22.453 23.344 -8.352 1 96.25 97 ARG A N 1
ATOM 672 C CA . ARG A 1 97 ? 21.203 22.844 -7.809 1 96.25 97 ARG A CA 1
ATOM 673 C C . ARG A 1 97 ? 20.797 23.609 -6.555 1 96.25 97 ARG A C 1
ATOM 675 O O . ARG A 1 97 ? 21.656 24.172 -5.867 1 96.25 97 ARG A O 1
ATOM 682 N N . THR A 1 98 ? 19.516 23.641 -6.305 1 98.44 98 THR A N 1
ATOM 683 C CA . THR A 1 98 ? 18.984 24.234 -5.078 1 98.44 98 THR A CA 1
ATOM 684 C C . THR A 1 98 ? 19.109 23.25 -3.914 1 98.44 98 THR A C 1
ATOM 686 O O . THR A 1 98 ? 18.672 22.094 -4.02 1 98.44 98 THR A O 1
ATOM 689 N N . LEU A 1 99 ? 19.75 23.672 -2.846 1 98.75 99 LEU A N 1
ATOM 690 C CA . LEU A 1 99 ? 19.672 22.969 -1.567 1 98.75 99 LEU A CA 1
ATOM 691 C C . LEU A 1 99 ? 18.531 23.5 -0.711 1 98.75 99 LEU A C 1
ATOM 693 O O . LEU A 1 99 ? 18.453 24.719 -0.464 1 98.75 99 LEU A O 1
ATOM 697 N N . ARG A 1 100 ? 17.672 22.719 -0.313 1 98.81 100 ARG A N 1
ATOM 698 C CA . ARG A 1 100 ? 16.562 23.094 0.554 1 98.81 100 ARG A CA 1
ATOM 699 C C . ARG A 1 100 ? 16.656 22.391 1.904 1 98.81 100 ARG A C 1
ATOM 701 O O . ARG A 1 100 ? 16.844 21.172 1.965 1 98.81 100 ARG A O 1
ATOM 708 N N . GLU A 1 101 ? 16.438 23.156 2.963 1 98.81 101 GLU A N 1
ATOM 709 C CA . GLU A 1 101 ? 16.688 22.641 4.305 1 98.81 101 GLU A CA 1
ATOM 710 C C . GLU A 1 101 ? 15.508 22.906 5.23 1 98.81 101 GLU A C 1
ATOM 712 O O . GLU A 1 101 ? 14.883 23.969 5.156 1 98.81 101 GLU A O 1
ATOM 717 N N . TRP A 1 102 ? 15.203 21.938 6.023 1 98.81 102 TRP A N 1
ATOM 718 C CA . TRP A 1 102 ? 14.219 22.062 7.09 1 98.81 102 TRP A CA 1
ATOM 719 C C . TRP A 1 102 ? 14.781 21.562 8.414 1 98.81 102 TRP A C 1
ATOM 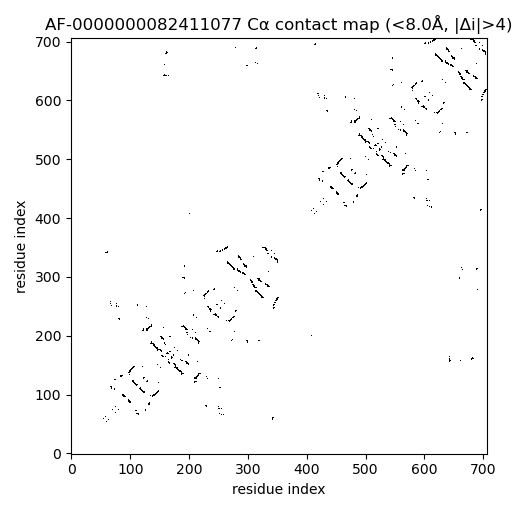721 O O . TRP A 1 102 ? 15.68 20.719 8.438 1 98.81 102 TRP A O 1
ATOM 731 N N . GLU A 1 103 ? 14.266 22.078 9.461 1 98.69 103 GLU A N 1
ATOM 732 C CA . GLU A 1 103 ? 14.391 21.484 10.789 1 98.69 103 GLU A CA 1
ATOM 733 C C . GLU A 1 103 ? 13.031 21.031 11.32 1 98.69 103 GLU A C 1
ATOM 735 O O . GLU A 1 103 ? 12.086 21.812 11.344 1 98.69 103 GLU A O 1
ATOM 740 N N . ILE A 1 104 ? 12.914 19.828 11.672 1 98.81 104 ILE A N 1
ATOM 741 C CA . ILE A 1 104 ? 11.695 19.219 12.188 1 98.81 104 ILE A CA 1
ATOM 742 C C . ILE A 1 104 ? 11.938 18.703 13.609 1 98.81 104 ILE A C 1
ATOM 744 O O . ILE A 1 104 ? 12.953 18.062 13.875 1 98.81 104 ILE A O 1
ATOM 748 N N . PHE A 1 105 ? 11.008 18.938 14.508 1 98.56 105 PHE A N 1
ATOM 749 C CA . PHE A 1 105 ? 11.156 18.547 15.906 1 98.56 105 PHE A CA 1
ATOM 750 C C . PHE A 1 105 ? 9.992 17.672 16.344 1 98.56 105 PHE A C 1
ATOM 752 O O . PHE A 1 105 ? 8.836 17.953 16.016 1 98.56 105 PHE A O 1
ATOM 759 N N . ALA A 1 106 ? 10.289 16.578 17.062 1 98.75 106 ALA A N 1
ATOM 760 C CA . ALA A 1 106 ? 9.242 15.742 17.641 1 98.75 106 ALA A CA 1
ATOM 761 C C . ALA A 1 106 ? 8.969 16.156 19.094 1 98.75 106 ALA A C 1
ATOM 763 O O . ALA A 1 106 ? 9.891 16.484 19.844 1 98.75 106 ALA A O 1
ATOM 764 N N . ALA A 1 107 ? 7.723 16.078 19.516 1 98.38 107 ALA A N 1
ATOM 765 C CA . ALA A 1 107 ? 7.324 16.422 20.875 1 98.38 107 ALA A CA 1
ATOM 766 C C . ALA A 1 107 ? 6.094 15.617 21.297 1 98.38 107 ALA A C 1
ATOM 768 O O . ALA A 1 107 ? 5.305 15.188 20.453 1 98.38 107 ALA A O 1
ATOM 769 N N . ASP A 1 108 ? 5.973 15.422 22.547 1 98.12 108 ASP A N 1
ATOM 770 C CA . ASP A 1 108 ? 4.738 14.922 23.156 1 98.12 108 ASP A CA 1
ATOM 771 C C . ASP A 1 108 ? 3.781 16.078 23.469 1 98.12 108 ASP A C 1
ATOM 773 O O . ASP A 1 108 ? 4.172 17.062 24.094 1 98.12 108 ASP A O 1
ATOM 777 N N . GLU A 1 109 ? 2.557 15.922 23.016 1 96.94 109 GLU A N 1
ATOM 778 C CA . GLU A 1 109 ? 1.584 16.984 23.219 1 96.94 109 GLU A CA 1
ATOM 779 C C . GLU A 1 109 ? 0.226 16.438 23.641 1 96.94 109 GLU A C 1
ATOM 781 O O . GLU A 1 109 ? -0.161 15.344 23.203 1 96.94 109 GLU A O 1
ATOM 786 N N . GLU A 1 110 ? -0.391 17.141 24.484 1 96.94 110 GLU A N 1
ATOM 787 C CA . GLU A 1 110 ? -1.808 16.891 24.734 1 96.94 110 GLU A CA 1
ATOM 788 C C . GLU A 1 110 ? -2.688 17.766 23.828 1 96.94 110 GLU A C 1
ATOM 790 O O . GLU A 1 110 ? -2.758 18.984 24.016 1 96.94 110 GLU A O 1
ATOM 795 N N . ILE A 1 111 ? -3.377 17.141 22.938 1 96.88 111 ILE A N 1
ATOM 796 C CA . ILE A 1 111 ? -4.164 17.891 21.953 1 96.88 111 ILE A CA 1
ATOM 797 C C . ILE A 1 111 ? -5.652 17.703 22.234 1 96.88 111 ILE A C 1
ATOM 799 O O . ILE A 1 111 ? -6.109 16.578 22.453 1 96.88 111 ILE A O 1
ATOM 803 N N . GLU A 1 112 ? -6.355 18.75 22.359 1 95.94 112 GLU A N 1
ATOM 804 C CA . GLU A 1 112 ? -7.812 18.656 22.422 1 95.94 112 GLU A CA 1
ATOM 805 C C . GLU A 1 112 ? -8.391 18.312 21.047 1 95.94 112 GLU A C 1
ATOM 807 O O . GLU A 1 112 ? -8.312 19.109 20.109 1 95.94 112 GLU A O 1
ATOM 812 N N . VAL A 1 113 ? -9 17.141 20.938 1 95.38 113 VAL A N 1
ATOM 813 C CA . VAL A 1 113 ? -9.438 16.688 19.625 1 95.38 113 VAL A CA 1
ATOM 814 C C . VAL A 1 113 ? -10.953 16.828 19.5 1 95.38 113 VAL A C 1
ATOM 816 O O . VAL A 1 113 ? -11.508 16.797 18.406 1 95.38 113 VAL A O 1
ATOM 819 N N . ALA A 1 114 ? -11.57 16.984 20.578 1 92.06 114 ALA A N 1
ATOM 820 C CA . ALA A 1 114 ? -12.969 17.391 20.75 1 92.06 114 ALA A CA 1
ATOM 821 C C . ALA A 1 114 ? -13.156 18.172 22.047 1 92.06 114 ALA A C 1
ATOM 823 O O . ALA A 1 114 ? -12.312 18.109 22.938 1 92.06 114 ALA A O 1
ATOM 824 N N . PRO A 1 115 ? -14.188 18.984 22.047 1 90.56 115 PRO A N 1
ATOM 825 C CA . PRO A 1 115 ? -14.344 19.781 23.266 1 90.56 115 PRO A CA 1
ATOM 826 C C . PRO A 1 115 ? -14.281 18.922 24.547 1 90.56 115 PRO A C 1
ATOM 828 O O . PRO A 1 115 ? -15.148 18.078 24.766 1 90.56 115 PRO A O 1
ATOM 831 N N . GLY A 1 116 ? -13.25 19.125 25.25 1 90.5 116 GLY A N 1
ATOM 832 C CA . GLY A 1 116 ? -13.078 18.438 26.516 1 90.5 116 GLY A CA 1
ATOM 833 C C . GLY A 1 116 ? -12.43 17.078 26.375 1 90.5 116 GLY A C 1
ATOM 834 O O . GLY A 1 116 ? -12.172 16.391 27.375 1 90.5 116 GLY A O 1
ATOM 835 N N . VAL A 1 117 ? -12.172 16.625 25.203 1 92 117 VAL A N 1
ATOM 836 C CA . VAL A 1 117 ? -11.523 15.352 24.953 1 92 117 VAL A CA 1
ATOM 837 C C . VAL A 1 117 ? -10.078 15.578 24.516 1 92 117 VAL A C 1
ATOM 839 O O . VAL A 1 117 ? -9.828 16.156 23.453 1 92 117 VAL A O 1
ATOM 842 N N . TYR A 1 118 ? -9.211 15.094 25.391 1 95.12 118 TYR A N 1
ATOM 843 C CA . TYR A 1 118 ? -7.789 15.289 25.125 1 95.12 118 TYR A CA 1
ATOM 844 C C . TYR A 1 118 ? -7.141 13.984 24.672 1 95.12 118 TYR A C 1
ATOM 846 O O . TYR A 1 118 ? -7.496 12.906 25.156 1 95.12 118 TYR A O 1
ATOM 854 N N . PHE A 1 119 ? -6.273 14.133 23.734 1 96.5 119 PHE A N 1
ATOM 855 C CA . PHE A 1 119 ? -5.566 13.008 23.125 1 96.5 119 PHE A CA 1
ATOM 856 C C . PHE A 1 119 ? -4.062 13.148 23.328 1 96.5 119 PHE A C 1
ATOM 858 O O . PHE A 1 119 ? -3.477 14.172 22.953 1 96.5 119 PHE A O 1
ATOM 865 N N . PRO A 1 120 ? -3.381 12.148 23.922 1 97.38 120 PRO A N 1
ATOM 866 C CA . PRO A 1 120 ? -1.92 12.172 24.031 1 97.38 120 PRO A CA 1
ATOM 867 C C . PRO A 1 120 ? -1.223 11.922 22.703 1 97.38 120 PRO A C 1
ATOM 869 O O . PRO A 1 120 ? -0.979 10.766 22.344 1 97.38 120 PRO A O 1
ATOM 872 N N . ALA A 1 121 ? -0.777 12.945 22.078 1 98 121 ALA A N 1
ATOM 873 C CA . ALA A 1 121 ? -0.256 12.883 20.719 1 98 121 ALA A CA 1
ATOM 874 C C . ALA A 1 121 ? 1.27 12.922 20.719 1 98 121 ALA A C 1
ATOM 876 O O . ALA A 1 121 ? 1.889 13.383 21.672 1 98 121 ALA A O 1
ATOM 877 N N . TRP A 1 122 ? 1.842 12.328 19.766 1 98.56 122 TRP A N 1
ATOM 878 C CA . TRP A 1 122 ? 3.215 12.539 19.312 1 98.56 122 TRP A CA 1
ATOM 879 C C . TRP A 1 122 ? 3.25 13.305 18 1 98.56 122 TRP A C 1
ATOM 881 O O . TRP A 1 122 ? 2.545 12.953 17.047 1 98.56 122 TRP A O 1
ATOM 891 N N . THR A 1 123 ? 4.023 14.391 17.969 1 98.5 123 THR A N 1
ATOM 892 C CA . THR A 1 123 ? 3.838 15.305 16.844 1 98.5 123 THR A CA 1
ATOM 893 C C . THR A 1 123 ? 5.176 15.633 16.188 1 98.5 123 THR A C 1
ATOM 895 O O . THR A 1 123 ? 6.23 15.492 16.812 1 98.5 123 THR A O 1
ATOM 898 N N . PHE A 1 124 ? 5.145 15.938 14.938 1 98.75 124 PHE A N 1
ATOM 899 C CA . PHE A 1 124 ? 6.164 16.719 14.242 1 98.75 124 PHE A CA 1
ATOM 900 C C . PHE A 1 124 ? 5.816 18.203 14.273 1 98.75 124 PHE A C 1
ATOM 902 O O . PHE A 1 124 ? 4.801 18.625 13.711 1 98.75 124 PHE A O 1
ATOM 909 N N . ASN A 1 125 ? 6.617 19.031 14.93 1 98.38 125 ASN A N 1
ATOM 910 C CA . ASN A 1 125 ? 6.484 20.469 15.031 1 98.38 125 ASN A CA 1
ATOM 911 C C . ASN A 1 125 ? 5.172 20.875 15.695 1 98.38 125 ASN A C 1
ATOM 913 O O . ASN A 1 125 ? 4.512 21.812 15.258 1 98.38 125 ASN A O 1
ATOM 917 N N . SER A 1 126 ? 4.633 20.094 16.609 1 97.06 126 SER A N 1
ATOM 918 C CA . SER A 1 126 ? 3.574 20.422 17.562 1 97.06 126 SER A CA 1
ATOM 919 C C . SER A 1 126 ? 2.238 20.625 16.844 1 97.06 126 SER A C 1
ATOM 921 O O . SER A 1 126 ? 1.467 21.516 17.219 1 97.06 126 SER A O 1
ATOM 923 N N . ARG A 1 127 ? 2.002 19.844 15.883 1 97.19 127 ARG A N 1
ATOM 924 C CA . ARG A 1 127 ? 0.693 19.859 15.234 1 97.19 127 ARG A CA 1
ATOM 925 C C . ARG A 1 127 ? 0.393 18.531 14.578 1 97.19 127 ARG A C 1
ATOM 927 O O . ARG A 1 127 ? 1.297 17.719 14.367 1 97.19 127 ARG A O 1
ATOM 934 N N . ILE A 1 128 ? -0.877 18.266 14.289 1 97.94 128 ILE A N 1
ATOM 935 C CA . ILE A 1 128 ? -1.359 17.094 13.562 1 97.94 128 ILE A CA 1
ATOM 936 C C . ILE A 1 128 ? -2.217 17.547 12.375 1 97.94 128 ILE A C 1
ATOM 938 O O . ILE A 1 128 ? -3.273 18.156 12.57 1 97.94 128 ILE A O 1
ATOM 942 N N . PRO A 1 129 ? -1.743 17.297 11.242 1 98.5 129 PRO A N 1
ATOM 943 C CA . PRO A 1 129 ? -0.49 16.672 10.828 1 98.5 129 PRO A CA 1
ATOM 944 C C . PRO A 1 129 ? 0.722 17.578 11.016 1 98.5 129 PRO A C 1
ATOM 946 O O . PRO A 1 129 ? 0.567 18.766 11.281 1 98.5 129 PRO A O 1
ATOM 949 N N . GLY A 1 130 ? 1.872 16.969 10.875 1 98.81 130 GLY A N 1
ATOM 950 C CA . GLY A 1 130 ? 3.086 17.766 10.797 1 98.81 130 GLY A CA 1
ATOM 951 C C . GLY A 1 130 ? 3.123 18.688 9.594 1 98.81 130 GLY A C 1
ATOM 952 O O . GLY A 1 130 ? 2.174 18.719 8.805 1 98.81 130 GLY A O 1
ATOM 953 N N . PRO A 1 131 ? 4.258 19.375 9.461 1 98.75 131 PRO A N 1
ATOM 954 C CA . PRO A 1 131 ? 4.328 20.375 8.383 1 98.75 131 PRO A CA 1
ATOM 955 C C . PRO A 1 131 ? 4.184 19.75 6.996 1 98.75 131 PRO A C 1
ATOM 957 O O . PRO A 1 131 ? 4.645 18.625 6.766 1 98.75 131 PRO A O 1
ATOM 960 N N . ALA A 1 132 ? 3.549 20.531 6.117 1 98.81 132 ALA A N 1
ATOM 961 C CA . ALA A 1 132 ? 3.514 20.156 4.703 1 98.81 132 ALA A CA 1
ATOM 962 C C . ALA A 1 132 ? 4.762 20.656 3.979 1 98.81 132 ALA A C 1
ATOM 964 O O . ALA A 1 132 ? 4.805 21.781 3.506 1 98.81 132 ALA A O 1
ATOM 965 N N . LEU A 1 133 ? 5.727 19.812 3.875 1 98.94 133 LEU A N 1
ATOM 966 C CA . LEU A 1 133 ? 6.973 20.172 3.213 1 98.94 133 LEU A CA 1
ATOM 967 C C . LEU A 1 133 ? 6.785 20.25 1.702 1 98.94 133 LEU A C 1
ATOM 969 O O . LEU A 1 133 ? 6.133 19.391 1.108 1 98.94 133 LEU A O 1
ATOM 973 N N . ARG A 1 134 ? 7.328 21.281 1.143 1 98.88 134 ARG A N 1
ATOM 974 C CA . ARG A 1 134 ? 7.156 21.453 -0.295 1 98.88 134 ARG A CA 1
ATOM 975 C C . ARG A 1 134 ? 8.477 21.844 -0.958 1 98.88 134 ARG A C 1
ATOM 977 O O . ARG A 1 134 ? 9.219 22.672 -0.425 1 98.88 134 ARG A O 1
ATOM 984 N N . CYS A 1 135 ? 8.758 21.25 -2.094 1 98.69 135 CYS A N 1
ATOM 985 C CA . CYS A 1 135 ? 9.984 21.484 -2.852 1 98.69 135 CYS A CA 1
ATOM 986 C C . CYS A 1 135 ? 9.75 21.297 -4.344 1 98.69 135 CYS A C 1
ATOM 988 O O . CYS A 1 135 ? 8.609 21.141 -4.781 1 98.69 135 CYS A O 1
ATOM 990 N N . SER A 1 136 ? 10.82 21.453 -5.113 1 98.38 136 SER A N 1
ATOM 991 C CA . SER A 1 136 ? 10.773 21.234 -6.559 1 98.38 136 SER A CA 1
ATOM 992 C C . SER A 1 136 ? 11.609 20.031 -6.969 1 98.38 136 SER A C 1
ATOM 994 O O . SER A 1 136 ? 12.672 19.781 -6.398 1 98.38 136 SER A O 1
ATOM 996 N N . GLU A 1 137 ? 11.062 19.344 -7.902 1 98.38 137 GLU A N 1
ATOM 997 C CA . GLU A 1 137 ? 11.828 18.203 -8.414 1 98.38 137 GLU A CA 1
ATOM 998 C C . GLU A 1 137 ? 13.258 18.609 -8.766 1 98.38 137 GLU A C 1
ATOM 1000 O O . GLU A 1 137 ? 13.469 19.641 -9.422 1 98.38 137 GLU A O 1
ATOM 1005 N N . GLY A 1 138 ? 14.227 17.844 -8.273 1 97.5 138 GLY A N 1
ATOM 1006 C CA . GLY A 1 138 ? 15.625 18.141 -8.555 1 97.5 138 GLY A CA 1
ATOM 1007 C C . GLY A 1 138 ? 16.328 18.828 -7.395 1 97.5 138 GLY A C 1
ATOM 1008 O O . GLY A 1 138 ? 17.562 18.859 -7.348 1 97.5 138 GLY A O 1
ATOM 1009 N N . ASP A 1 139 ? 15.562 19.391 -6.516 1 98.5 139 ASP A N 1
ATOM 1010 C CA . ASP A 1 139 ? 16.188 19.969 -5.328 1 98.5 139 ASP A CA 1
ATOM 1011 C C . ASP A 1 139 ? 16.969 18.906 -4.555 1 98.5 139 ASP A C 1
ATOM 1013 O O . ASP A 1 139 ? 16.562 17.734 -4.52 1 98.5 139 ASP A O 1
ATOM 1017 N N . ARG A 1 140 ? 18.109 19.328 -3.994 1 98.75 140 ARG A N 1
ATOM 1018 C CA . ARG A 1 140 ? 18.734 18.562 -2.922 1 98.75 140 ARG A CA 1
ATOM 1019 C C . ARG A 1 140 ? 18.109 18.906 -1.571 1 98.75 140 ARG A C 1
ATOM 1021 O O . ARG A 1 140 ? 18 20.078 -1.207 1 98.75 140 ARG A O 1
ATOM 1028 N N . LEU A 1 141 ? 17.766 17.875 -0.843 1 98.81 141 LEU A N 1
ATOM 1029 C CA . LEU A 1 141 ? 17.016 18.109 0.387 1 98.81 141 LEU A CA 1
ATOM 1030 C C . LEU A 1 141 ? 17.844 17.719 1.608 1 98.81 141 LEU A C 1
ATOM 1032 O O . LEU A 1 141 ? 18.562 16.719 1.586 1 98.81 141 LEU A O 1
ATOM 1036 N N . ARG A 1 142 ? 17.703 18.5 2.576 1 98.81 142 ARG A N 1
ATOM 1037 C CA . ARG A 1 142 ? 18.266 18.219 3.891 1 98.81 142 ARG A CA 1
ATOM 1038 C C . ARG A 1 142 ? 17.25 18.469 4.996 1 98.81 142 ARG A C 1
ATOM 1040 O O . ARG A 1 142 ? 16.828 19.609 5.195 1 98.81 142 ARG A O 1
ATOM 1047 N N . VAL A 1 143 ? 16.875 17.453 5.711 1 98.81 143 VAL A N 1
ATOM 1048 C CA . VAL A 1 143 ? 15.906 17.562 6.805 1 98.81 143 VAL A CA 1
ATOM 1049 C C . VAL A 1 143 ? 16.578 17.188 8.117 1 98.81 143 VAL A C 1
ATOM 1051 O O . VAL A 1 143 ? 16.828 16 8.375 1 98.81 143 VAL A O 1
ATOM 1054 N N . ARG A 1 144 ? 16.844 18.125 8.93 1 98.81 144 ARG A N 1
ATOM 1055 C CA . ARG A 1 144 ? 17.359 17.844 10.266 1 98.81 144 ARG A CA 1
ATOM 1056 C C . ARG A 1 144 ? 16.234 17.516 11.234 1 98.81 144 ARG A C 1
ATOM 1058 O O . ARG A 1 144 ? 15.375 18.359 11.516 1 98.81 144 ARG A O 1
ATOM 1065 N N . PHE A 1 145 ? 16.234 16.312 11.695 1 98.81 145 PHE A N 1
ATOM 1066 C CA . PHE A 1 145 ? 15.242 15.836 12.648 1 98.81 145 PHE A CA 1
ATOM 1067 C C . PHE A 1 145 ? 15.805 15.828 14.07 1 98.81 145 PHE A C 1
ATOM 1069 O O . PHE A 1 145 ? 16.844 15.219 14.32 1 98.81 145 PHE A O 1
ATOM 1076 N N . VAL A 1 146 ? 15.109 16.5 14.977 1 98.81 146 VAL A N 1
ATOM 1077 C CA . VAL A 1 146 ? 15.469 16.531 16.391 1 98.81 146 VAL A CA 1
ATOM 1078 C C . VAL A 1 146 ? 14.375 15.875 17.219 1 98.81 146 VAL A C 1
ATOM 1080 O O . VAL A 1 146 ? 13.219 16.312 17.188 1 98.81 146 VAL A O 1
ATOM 1083 N N . ASN A 1 147 ? 14.758 14.875 18 1 98.81 147 ASN A N 1
ATOM 1084 C CA . ASN A 1 147 ? 13.773 14.203 18.844 1 98.81 147 ASN A CA 1
ATOM 1085 C C . ASN A 1 147 ? 13.711 14.82 20.234 1 98.81 147 ASN A C 1
ATOM 1087 O O . ASN A 1 147 ? 14.453 14.414 21.125 1 98.81 147 ASN A O 1
ATOM 1091 N N . GLY A 1 148 ? 12.805 15.711 20.406 1 98.44 148 GLY A N 1
ATOM 1092 C CA . GLY A 1 148 ? 12.594 16.328 21.703 1 98.44 148 GLY A CA 1
ATOM 1093 C C . GLY A 1 148 ? 11.531 15.648 22.531 1 98.44 148 GLY A C 1
ATOM 1094 O O . GLY A 1 148 ? 11.109 16.172 23.578 1 98.44 148 GLY A O 1
ATOM 1095 N N . SER A 1 149 ? 11.055 14.508 22.109 1 98 149 SER A N 1
ATOM 1096 C CA . SER A 1 149 ? 10 13.766 22.797 1 98 149 SER A CA 1
ATOM 1097 C C . SER A 1 149 ? 10.586 12.773 23.797 1 98 149 SER A C 1
ATOM 1099 O O . SER A 1 149 ? 11.797 12.773 24.047 1 98 149 SER A O 1
ATOM 1101 N N . ALA A 1 150 ? 9.727 12.016 24.422 1 98.19 150 ALA A N 1
ATOM 1102 C CA . ALA A 1 150 ? 10.156 11.008 25.391 1 98.19 150 ALA A CA 1
ATOM 1103 C C . ALA A 1 150 ? 10.227 9.625 24.766 1 98.19 150 ALA A C 1
ATOM 1105 O O . ALA A 1 150 ? 10.516 8.641 25.438 1 98.19 150 ALA A O 1
ATOM 1106 N N . HIS A 1 151 ? 9.953 9.5 23.469 1 97.88 151 HIS A N 1
ATOM 1107 C CA . HIS A 1 151 ? 9.898 8.227 22.75 1 97.88 151 HIS A CA 1
ATOM 1108 C C . HIS A 1 151 ? 10.883 8.211 21.594 1 97.88 151 HIS A C 1
ATOM 1110 O O . HIS A 1 151 ? 11.234 9.266 21.047 1 97.88 151 HIS A O 1
ATOM 1116 N N . PRO A 1 152 ? 11.367 7.023 21.25 1 98.38 152 PRO A N 1
ATOM 1117 C CA . PRO A 1 152 ? 12.148 6.961 20.016 1 98.38 152 PRO A CA 1
ATOM 1118 C C . PRO A 1 152 ? 11.305 7.23 18.766 1 98.38 152 PRO A C 1
ATOM 1120 O O . PRO A 1 152 ? 10.141 6.82 18.703 1 98.38 152 PRO A O 1
ATOM 1123 N N . HIS A 1 153 ? 11.875 7.918 17.828 1 98.62 153 HIS A N 1
ATOM 1124 C CA . HIS A 1 153 ? 11.172 8.234 16.578 1 98.62 153 HIS A CA 1
ATOM 1125 C C . HIS A 1 153 ? 12.125 8.195 15.391 1 98.62 153 HIS A C 1
ATOM 1127 O O . HIS A 1 153 ? 13.344 8.109 15.562 1 98.62 153 HIS A O 1
ATOM 1133 N N . THR A 1 154 ? 11.617 8.195 14.203 1 98.5 154 THR A N 1
ATOM 1134 C CA . THR A 1 154 ? 12.305 8.391 12.938 1 98.5 154 THR A CA 1
ATOM 1135 C C . THR A 1 154 ? 11.445 9.203 11.969 1 98.5 154 THR A C 1
ATOM 1137 O O . THR A 1 154 ? 10.305 9.547 12.289 1 98.5 154 THR A O 1
ATOM 1140 N N . MET A 1 155 ? 12.023 9.555 10.883 1 98.38 155 MET A N 1
ATOM 1141 C CA . MET A 1 155 ? 11.266 10.07 9.75 1 98.38 155 MET A CA 1
ATOM 1142 C C . MET A 1 155 ? 11.5 9.219 8.5 1 98.38 155 MET A C 1
ATOM 1144 O O . MET A 1 155 ? 12.625 9.133 8.008 1 98.38 155 MET A O 1
ATOM 1148 N N . HIS A 1 156 ? 10.508 8.594 8.125 1 98.25 156 HIS A N 1
ATOM 1149 C CA . HIS A 1 156 ? 10.484 7.836 6.879 1 98.25 156 HIS A CA 1
ATOM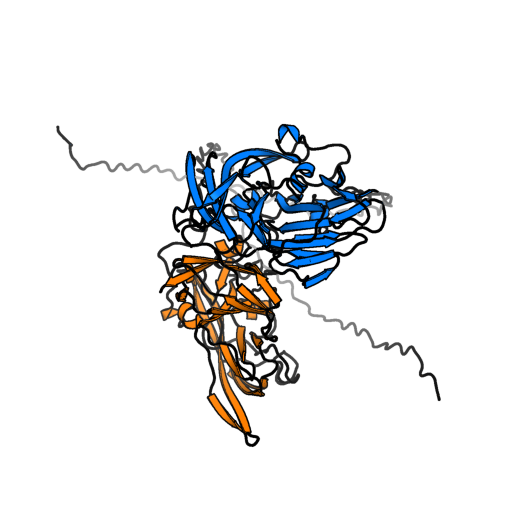 1150 C C . HIS A 1 156 ? 9.734 8.602 5.789 1 98.25 156 HIS A C 1
ATOM 1152 O O . HIS A 1 156 ? 8.562 8.93 5.957 1 98.25 156 HIS A O 1
ATOM 1158 N N . PHE A 1 157 ? 10.469 8.859 4.703 1 98.5 157 PHE A N 1
ATOM 1159 C CA . PHE A 1 157 ? 9.875 9.586 3.59 1 98.5 157 PHE A CA 1
ATOM 1160 C C . PHE A 1 157 ? 9.453 8.633 2.477 1 98.5 157 PHE A C 1
ATOM 1162 O O . PHE A 1 157 ? 10.227 7.754 2.088 1 98.5 157 PHE A O 1
ATOM 1169 N N . HIS A 1 158 ? 8.227 8.758 2.035 1 98.12 158 HIS A N 1
ATOM 1170 C CA . HIS A 1 158 ? 7.883 8.141 0.756 1 98.12 158 HIS A CA 1
ATOM 1171 C C . HIS A 1 158 ? 8.531 8.891 -0.405 1 98.12 158 HIS A C 1
ATOM 1173 O O . HIS A 1 158 ? 8.602 10.117 -0.395 1 98.12 158 HIS A O 1
ATOM 1179 N N . GLY A 1 159 ? 8.914 8.188 -1.467 1 96.56 159 GLY A N 1
ATOM 1180 C CA . GLY A 1 159 ? 9.75 8.703 -2.539 1 96.56 159 GLY A CA 1
ATOM 1181 C C . GLY A 1 159 ? 10.938 7.816 -2.846 1 96.56 159 GLY A C 1
ATOM 1182 O O . GLY A 1 159 ? 11.031 6.695 -2.334 1 96.56 159 GLY A O 1
ATOM 1183 N N . ILE A 1 160 ? 11.852 8.328 -3.703 1 98.38 160 ILE A N 1
ATOM 1184 C CA . ILE A 1 160 ? 13.055 7.59 -4.062 1 98.38 160 ILE A CA 1
ATOM 1185 C C . ILE A 1 160 ? 14.258 8.172 -3.32 1 98.38 160 ILE A C 1
ATOM 1187 O O . ILE A 1 160 ? 14.531 9.375 -3.41 1 98.38 160 ILE A O 1
ATOM 1191 N N . HIS A 1 161 ? 14.938 7.363 -2.584 1 98.5 161 HIS A N 1
ATOM 1192 C CA . HIS A 1 161 ? 16.109 7.805 -1.837 1 98.5 161 HIS A CA 1
ATOM 1193 C C . HIS A 1 161 ? 16.969 6.617 -1.423 1 98.5 161 HIS A C 1
ATOM 1195 O O . HIS A 1 161 ? 16.531 5.469 -1.466 1 98.5 161 HIS A O 1
ATOM 1201 N N . PRO A 1 162 ? 18.25 6.84 -1.016 1 98.38 162 PRO A N 1
ATOM 1202 C CA . PRO A 1 162 ? 19.109 5.75 -0.565 1 98.38 162 PRO A CA 1
ATOM 1203 C C . PRO A 1 162 ? 18.594 5.051 0.687 1 98.38 162 PRO A C 1
ATOM 1205 O O . PRO A 1 162 ? 17.922 5.684 1.516 1 98.38 162 PRO A O 1
ATOM 1208 N N . ALA A 1 163 ? 19 3.859 0.834 1 97.94 163 ALA A N 1
ATOM 1209 C CA . ALA A 1 163 ? 18.5 3.023 1.925 1 97.94 163 ALA A CA 1
ATOM 1210 C C . ALA A 1 163 ? 18.859 3.623 3.281 1 97.94 163 ALA A C 1
ATOM 1212 O O . ALA A 1 163 ? 18.078 3.564 4.223 1 97.94 163 ALA A O 1
ATOM 1213 N N . ASP A 1 164 ? 20.031 4.137 3.361 1 97.94 164 ASP A N 1
ATOM 1214 C CA . ASP A 1 164 ? 20.5 4.621 4.656 1 97.94 164 ASP A CA 1
ATOM 1215 C C . ASP A 1 164 ? 19.812 5.938 5.027 1 97.94 164 ASP A C 1
ATOM 1217 O O . ASP A 1 164 ? 20.031 6.469 6.121 1 97.94 164 ASP A O 1
ATOM 1221 N N . MET A 1 165 ? 18.969 6.457 4.137 1 98.62 165 MET A N 1
ATOM 1222 C CA . MET A 1 165 ? 18.203 7.672 4.398 1 98.62 165 MET A CA 1
ATOM 1223 C C . MET A 1 165 ? 16.719 7.352 4.582 1 98.62 165 MET A C 1
ATOM 1225 O O . MET A 1 165 ? 15.883 8.258 4.641 1 98.62 165 MET A O 1
ATOM 1229 N N . ASP A 1 166 ? 16.391 6.129 4.695 1 97.94 166 ASP A N 1
ATOM 1230 C CA . ASP A 1 166 ? 15.008 5.691 4.66 1 97.94 166 ASP A CA 1
ATOM 1231 C C . ASP A 1 166 ? 14.32 5.918 6.008 1 97.94 166 ASP A C 1
ATOM 1233 O O . ASP A 1 166 ? 13.094 6.008 6.078 1 97.94 166 ASP A O 1
ATOM 1237 N N . GLY A 1 167 ? 15.047 5.965 7.074 1 97.56 167 GLY A N 1
ATOM 1238 C CA . GLY A 1 167 ? 14.484 6.227 8.391 1 97.56 167 GLY A CA 1
ATOM 1239 C C . GLY A 1 167 ? 13.766 5.027 8.977 1 97.56 167 GLY A C 1
ATOM 1240 O O . GLY A 1 167 ? 12.734 5.176 9.633 1 97.56 167 GLY A O 1
ATOM 1241 N N . ILE A 1 168 ? 14.211 3.854 8.719 1 95.19 168 ILE A N 1
ATOM 1242 C CA . ILE A 1 168 ? 13.641 2.662 9.352 1 95.19 168 ILE A CA 1
ATOM 1243 C C . ILE A 1 168 ? 14.641 2.086 10.352 1 95.19 168 ILE A C 1
ATOM 1245 O O . ILE A 1 168 ? 15.852 2.164 10.148 1 95.19 168 ILE A O 1
ATOM 1249 N N . PRO A 1 169 ? 14.125 1.496 11.445 1 93.38 169 PRO A N 1
ATOM 1250 C CA . PRO A 1 169 ? 15.039 0.872 12.406 1 93.38 169 PRO A CA 1
ATOM 1251 C C . PRO A 1 169 ? 15.961 -0.162 11.758 1 93.38 169 PRO A C 1
ATOM 1253 O O . PRO A 1 169 ? 15.516 -0.953 10.922 1 93.38 169 PRO A O 1
ATOM 1256 N N . GLY A 1 170 ? 17.219 -0.121 12.102 1 91.44 170 GLY A N 1
ATOM 1257 C CA . GLY A 1 170 ? 18.141 -1.159 11.68 1 91.44 170 GLY A CA 1
ATOM 1258 C C . GLY A 1 170 ? 18.844 -0.843 10.367 1 91.44 170 GLY A C 1
ATOM 1259 O O . GLY A 1 170 ? 19.75 -1.568 9.945 1 91.44 170 GLY A O 1
ATOM 1260 N N . VAL A 1 171 ? 18.453 0.174 9.734 1 94.5 171 VAL A N 1
ATOM 1261 C CA . VAL A 1 171 ? 19.094 0.59 8.484 1 94.5 171 VAL A CA 1
ATOM 1262 C C . VAL A 1 171 ? 19.578 2.031 8.609 1 94.5 171 VAL A C 1
ATOM 1264 O O . VAL A 1 171 ? 18.828 2.912 9.039 1 94.5 171 VAL A O 1
ATOM 1267 N N . GLY A 1 172 ? 20.828 2.244 8.188 1 95.81 172 GLY A N 1
ATOM 1268 C CA . GLY A 1 172 ? 21.375 3.578 8.359 1 95.81 172 GLY A CA 1
ATOM 1269 C C . GLY A 1 172 ? 21.469 4.004 9.812 1 95.81 172 GLY A C 1
ATOM 1270 O O . GLY A 1 172 ? 21.906 3.229 10.664 1 95.81 172 GLY A O 1
ATOM 1271 N N . ARG A 1 173 ? 21.125 5.23 10.055 1 95.69 173 ARG A N 1
ATOM 1272 C CA . ARG A 1 173 ? 21.125 5.727 11.422 1 95.69 173 ARG A CA 1
ATOM 1273 C C . ARG A 1 173 ? 20.156 4.945 12.297 1 95.69 173 ARG A C 1
ATOM 1275 O O . ARG A 1 173 ? 20.391 4.742 13.484 1 95.69 173 ARG A O 1
ATOM 1282 N N . GLY A 1 174 ? 19.031 4.582 11.625 1 94.69 174 GLY A N 1
ATOM 1283 C CA . GLY A 1 174 ? 18.016 3.857 12.367 1 94.69 174 GLY A CA 1
ATOM 1284 C C . GLY A 1 174 ? 17.281 4.727 13.359 1 94.69 174 GLY A C 1
ATOM 1285 O O . GLY A 1 174 ? 16.906 5.863 13.055 1 94.69 174 GLY A O 1
ATOM 1286 N N . ILE A 1 175 ? 17.062 4.262 14.562 1 97.5 175 ILE A N 1
ATOM 1287 C CA . ILE A 1 175 ? 16.25 4.891 15.594 1 97.5 175 ILE A CA 1
ATOM 1288 C C . ILE A 1 175 ? 16.938 6.148 16.109 1 97.5 175 ILE A C 1
ATOM 1290 O O . ILE A 1 175 ? 18.156 6.148 16.328 1 97.5 175 ILE A O 1
ATOM 1294 N N . ILE A 1 176 ? 16.188 7.184 16.234 1 98.69 176 ILE A N 1
ATOM 1295 C CA . ILE A 1 176 ? 16.641 8.406 16.875 1 98.69 176 ILE A CA 1
ATOM 1296 C C . ILE A 1 176 ? 16.062 8.492 18.297 1 98.69 176 ILE A C 1
ATOM 1298 O O . ILE A 1 176 ? 14.867 8.742 18.469 1 98.69 176 ILE A O 1
ATOM 1302 N N . GLU A 1 177 ? 16.891 8.367 19.266 1 98.44 177 GLU A N 1
ATOM 1303 C CA . GLU A 1 177 ? 16.453 8.328 20.656 1 98.44 177 GLU A CA 1
ATOM 1304 C C . GLU A 1 177 ? 16.094 9.727 21.156 1 98.44 177 GLU A C 1
ATOM 1306 O O . GLU A 1 177 ? 16.516 10.727 20.578 1 98.44 177 GLU A O 1
ATOM 1311 N N . PRO A 1 178 ? 15.32 9.742 22.297 1 98.62 178 PRO A N 1
ATOM 1312 C CA . PRO A 1 178 ? 15.047 11.047 22.906 1 98.62 178 PRO A CA 1
ATOM 1313 C C . PRO A 1 178 ? 16.312 11.867 23.141 1 98.62 178 PRO A C 1
ATOM 1315 O O . PRO A 1 178 ? 17.297 11.359 23.688 1 98.62 178 PRO A O 1
ATOM 1318 N N . GLY A 1 179 ? 16.328 13.141 22.656 1 98.56 179 GLY A N 1
ATOM 1319 C CA . GLY A 1 179 ? 17.453 14.031 22.828 1 98.56 179 GLY A CA 1
ATOM 1320 C C . GLY A 1 179 ? 18.453 13.969 21.672 1 98.56 179 GLY A C 1
ATOM 1321 O O . GLY A 1 179 ? 19.328 14.82 21.578 1 98.56 179 GLY A O 1
ATOM 1322 N N . GLU A 1 180 ? 18.281 13.055 20.781 1 98.69 180 GLU A N 1
ATOM 1323 C CA . GLU A 1 180 ? 19.203 12.898 19.656 1 98.69 180 GLU A CA 1
ATOM 1324 C C . GLU A 1 180 ? 18.641 13.547 18.391 1 98.69 180 GLU A C 1
ATOM 1326 O O . GLU A 1 180 ? 17.5 14.008 18.391 1 98.69 180 GLU A O 1
ATOM 1331 N N . SER A 1 181 ? 19.547 13.641 17.422 1 98.75 181 SER A N 1
ATOM 1332 C CA . SER A 1 181 ? 19.141 14.203 16.125 1 98.75 181 SER A CA 1
ATOM 1333 C C . SER A 1 181 ? 19.797 13.469 14.969 1 98.75 181 SER A C 1
ATOM 1335 O O . SER A 1 181 ? 20.766 12.719 15.172 1 98.75 181 SER A O 1
ATOM 1337 N N . PHE A 1 182 ? 19.281 13.625 13.844 1 98.75 182 PHE A N 1
ATOM 1338 C CA . PHE A 1 182 ? 19.812 13.094 12.594 1 98.75 182 PHE A CA 1
ATOM 1339 C C . PHE A 1 182 ? 19.406 13.953 11.414 1 98.75 182 PHE A C 1
ATOM 1341 O O . PHE A 1 182 ? 18.344 14.586 11.438 1 98.75 182 PHE A O 1
ATOM 1348 N N . THR A 1 183 ? 20.266 13.977 10.398 1 98.88 183 THR A N 1
ATOM 1349 C CA . THR A 1 183 ? 19.953 14.719 9.188 1 98.88 183 THR A CA 1
ATOM 1350 C C . THR A 1 183 ? 19.719 13.766 8.016 1 98.88 183 THR A C 1
ATOM 1352 O O . THR A 1 183 ? 20.641 13.055 7.602 1 98.88 183 THR A O 1
ATOM 1355 N N . TYR A 1 184 ? 18.547 13.742 7.477 1 98.69 184 TYR A N 1
ATOM 1356 C CA . TYR A 1 184 ? 18.219 13.023 6.254 1 98.69 184 TYR A CA 1
ATOM 1357 C C . TYR A 1 184 ? 18.562 13.844 5.02 1 98.69 184 TYR A C 1
ATOM 1359 O O . TYR A 1 184 ? 18.219 15.023 4.938 1 98.69 184 TYR A O 1
ATOM 1367 N N . GLU A 1 185 ? 19.234 13.188 4.086 1 98.56 185 GLU A N 1
ATOM 1368 C CA . GLU A 1 185 ? 19.625 13.852 2.85 1 98.56 185 GLU A CA 1
ATOM 1369 C C . GLU A 1 185 ? 19.312 12.992 1.632 1 98.56 185 GLU A C 1
ATOM 1371 O O . GLU A 1 185 ? 19.719 11.828 1.564 1 98.56 185 GLU A O 1
ATOM 1376 N N . PHE A 1 186 ? 18.578 13.57 0.698 1 98.38 186 PHE A N 1
ATOM 1377 C CA . PHE A 1 186 ? 18.219 12.867 -0.53 1 98.38 186 PHE A CA 1
ATOM 1378 C C . PHE A 1 186 ? 17.688 13.844 -1.575 1 98.38 186 PHE A C 1
ATOM 1380 O O . PHE A 1 186 ? 17.516 15.031 -1.294 1 98.38 186 PHE A O 1
ATOM 1387 N N . ASP A 1 187 ? 17.484 13.383 -2.766 1 98.38 187 ASP A N 1
ATOM 1388 C CA . ASP A 1 187 ? 17 14.227 -3.859 1 98.38 187 ASP A CA 1
ATOM 1389 C C . ASP A 1 187 ? 15.484 14.219 -3.93 1 98.38 187 ASP A C 1
ATOM 1391 O O . ASP A 1 187 ? 14.844 13.203 -3.656 1 98.38 187 ASP A O 1
ATOM 1395 N N . ALA A 1 188 ? 14.938 15.32 -4.324 1 98.44 188 ALA A N 1
ATOM 1396 C CA . ALA A 1 188 ? 13.492 15.43 -4.512 1 98.44 188 ALA A CA 1
ATOM 1397 C C . ALA A 1 188 ? 13.055 14.727 -5.797 1 98.44 188 ALA A C 1
ATOM 1399 O O . ALA A 1 188 ? 13.016 15.344 -6.863 1 98.44 188 ALA A O 1
ATOM 1400 N N . THR A 1 189 ? 12.719 13.516 -5.703 1 97.81 189 THR A N 1
ATOM 1401 C CA . THR A 1 189 ? 12.219 12.727 -6.824 1 97.81 189 THR A CA 1
ATOM 1402 C C . THR A 1 189 ? 11.414 11.531 -6.324 1 97.81 189 THR A C 1
ATOM 1404 O O . THR A 1 189 ? 11.688 10.992 -5.25 1 97.81 189 THR A O 1
ATOM 1407 N N . PRO A 1 190 ? 10.422 11.125 -7.152 1 98.31 190 PRO A N 1
ATOM 1408 C CA . PRO A 1 190 ? 9.812 11.812 -8.297 1 98.31 190 PRO A CA 1
ATOM 1409 C C . PRO A 1 190 ? 8.93 12.984 -7.883 1 98.31 190 PRO A C 1
ATOM 1411 O O . PRO A 1 190 ? 8.625 13.148 -6.699 1 98.31 190 PRO A O 1
ATOM 1414 N N . PHE A 1 191 ? 8.586 13.836 -8.891 1 98.69 191 PHE A N 1
ATOM 1415 C CA . PHE A 1 191 ? 7.574 14.828 -8.539 1 98.69 191 PHE A CA 1
ATOM 1416 C C . PHE A 1 191 ? 6.258 14.156 -8.188 1 98.69 191 PHE A C 1
ATOM 1418 O O . PHE A 1 191 ? 6.004 13.016 -8.586 1 98.69 191 PHE A O 1
ATOM 1425 N N . GLY A 1 192 ? 5.453 14.859 -7.379 1 98.69 192 GLY A N 1
ATOM 1426 C CA . GLY A 1 192 ? 4.16 14.352 -6.941 1 98.69 192 GLY A CA 1
ATOM 1427 C C . GLY A 1 192 ? 3.85 14.688 -5.492 1 98.69 192 GLY A C 1
ATOM 1428 O O . GLY A 1 192 ? 4.418 15.633 -4.934 1 98.69 192 GLY A O 1
ATOM 1429 N N . LEU A 1 193 ? 2.795 14.047 -5.012 1 98.88 193 LEU A N 1
ATOM 1430 C CA . LEU A 1 193 ? 2.383 14.125 -3.617 1 98.88 193 LEU A CA 1
ATOM 1431 C C . LEU A 1 193 ? 2.873 12.906 -2.836 1 98.88 193 LEU A C 1
ATOM 1433 O O . LEU A 1 193 ? 2.525 11.773 -3.166 1 98.88 193 LEU A O 1
ATOM 1437 N N . HIS A 1 194 ? 3.703 13.211 -1.855 1 98.69 194 HIS A N 1
ATOM 1438 C CA . HIS A 1 194 ? 4.246 12.172 -0.994 1 98.69 194 HIS A CA 1
ATOM 1439 C C . HIS A 1 194 ? 3.934 12.445 0.473 1 98.69 194 HIS A C 1
ATOM 1441 O O . HIS A 1 194 ? 3.125 13.328 0.784 1 98.69 194 HIS A O 1
ATOM 1447 N N . LEU A 1 195 ? 4.387 11.547 1.336 1 98.56 195 LEU A N 1
ATOM 1448 C CA . LEU A 1 195 ? 4.203 11.727 2.771 1 98.56 195 LEU A CA 1
ATOM 1449 C C . LEU A 1 195 ? 5.43 11.25 3.541 1 98.56 195 LEU A C 1
ATOM 1451 O O . LEU A 1 195 ? 6.312 10.602 2.973 1 98.56 195 LEU A O 1
ATOM 1455 N N . TYR A 1 196 ? 5.559 11.664 4.723 1 98.75 196 TYR A N 1
ATOM 1456 C CA . TYR A 1 196 ? 6.52 11.133 5.68 1 98.75 196 TYR A CA 1
ATOM 1457 C C . TYR A 1 196 ? 5.832 10.719 6.977 1 98.75 196 TYR A C 1
ATOM 1459 O O . TYR A 1 196 ? 4.746 11.211 7.293 1 98.75 196 TYR A O 1
ATOM 1467 N N . HIS A 1 197 ? 6.395 9.789 7.66 1 98.5 197 HIS A N 1
ATOM 1468 C CA . HIS A 1 197 ? 5.891 9.359 8.961 1 98.5 197 HIS A CA 1
ATOM 1469 C C . HIS A 1 197 ? 6.977 8.648 9.766 1 98.5 197 HIS A C 1
ATOM 1471 O O . HIS A 1 197 ? 8.039 8.328 9.227 1 98.5 197 HIS A O 1
ATOM 1477 N N . CYS A 1 198 ? 6.688 8.555 11.008 1 98.31 198 CYS A N 1
ATOM 1478 C CA . CYS A 1 198 ? 7.574 7.77 11.859 1 98.31 198 CYS A CA 1
ATOM 1479 C C . CYS A 1 198 ? 7.492 6.285 11.523 1 98.31 198 CYS A C 1
ATOM 1481 O O . CYS A 1 198 ? 6.41 5.77 11.242 1 98.31 198 CYS A O 1
ATOM 1483 N N . HIS A 1 199 ? 8.609 5.559 11.57 1 97.38 199 HIS A N 1
ATOM 1484 C CA . HIS A 1 199 ? 8.617 4.141 11.227 1 97.38 199 HIS A CA 1
ATOM 1485 C C . HIS A 1 199 ? 9.211 3.305 12.359 1 97.38 199 HIS A C 1
ATOM 1487 O O . HIS A 1 199 ? 9.898 2.311 12.102 1 97.38 199 HIS A O 1
ATOM 1493 N N . VAL A 1 200 ? 9.062 3.803 13.562 1 95.44 200 VAL A N 1
ATOM 1494 C CA . VAL A 1 200 ? 9.484 3.033 14.727 1 95.44 200 VAL A CA 1
ATOM 1495 C C . VAL A 1 200 ? 8.375 2.068 15.133 1 95.44 200 VAL A C 1
ATOM 1497 O O . VAL A 1 200 ? 7.191 2.371 14.977 1 95.44 200 VAL A O 1
ATOM 1500 N N . ASN A 1 201 ? 8.75 0.938 15.664 1 91.06 201 ASN A N 1
ATOM 1501 C CA . ASN A 1 201 ? 7.777 -0.016 16.188 1 91.06 201 ASN A CA 1
ATOM 1502 C C . ASN A 1 201 ? 7.32 0.361 17.594 1 91.06 201 ASN A C 1
ATOM 1504 O O . ASN A 1 201 ? 8.109 0.855 18.391 1 91.06 201 ASN A O 1
ATOM 1508 N N . PRO A 1 202 ? 6.098 0.072 18.047 1 91.19 202 PRO A N 1
ATOM 1509 C CA . PRO A 1 202 ? 4.973 -0.389 17.219 1 91.19 202 PRO A CA 1
ATOM 1510 C C . PRO A 1 202 ? 4.473 0.678 16.25 1 91.19 202 PRO A C 1
ATOM 1512 O O . PRO A 1 202 ? 3.922 1.697 16.672 1 91.19 202 PRO A O 1
ATOM 1515 N N . LEU A 1 203 ? 4.543 0.427 15.008 1 92.44 203 LEU A N 1
ATOM 1516 C CA . LEU A 1 203 ? 4.328 1.387 13.93 1 92.44 203 LEU A CA 1
ATOM 1517 C C . LEU A 1 203 ? 2.934 1.999 14.023 1 92.44 203 LEU A C 1
ATOM 1519 O O . LEU A 1 203 ? 2.777 3.217 13.898 1 92.44 203 LEU A O 1
ATOM 1523 N N . ALA A 1 204 ? 1.962 1.156 14.297 1 93.06 204 ALA A N 1
ATOM 1524 C CA . ALA A 1 204 ? 0.572 1.607 14.312 1 93.06 204 ALA A CA 1
ATOM 1525 C C . ALA A 1 204 ? 0.366 2.711 15.344 1 93.06 204 ALA A C 1
ATOM 1527 O O . ALA A 1 204 ? -0.326 3.697 15.078 1 93.06 204 ALA A O 1
ATOM 1528 N N . GLU A 1 205 ? 0.939 2.559 16.453 1 93.69 205 GLU A N 1
ATOM 1529 C CA . GLU A 1 205 ? 0.767 3.539 17.516 1 93.69 205 GLU A CA 1
ATOM 1530 C C . GLU A 1 205 ? 1.379 4.883 17.141 1 93.69 205 GLU A C 1
ATOM 1532 O O . GLU A 1 205 ? 0.786 5.934 17.391 1 93.69 205 GLU A O 1
ATOM 1537 N N . HIS A 1 206 ? 2.543 4.871 16.562 1 96.06 206 HIS A N 1
ATOM 1538 C CA . HIS A 1 206 ? 3.229 6.105 16.188 1 96.06 206 HIS A CA 1
ATOM 1539 C C . HIS A 1 206 ? 2.418 6.895 15.172 1 96.06 206 HIS A C 1
ATOM 1541 O O . HIS A 1 206 ? 2.289 8.117 15.289 1 96.06 206 HIS A O 1
ATOM 1547 N N . ILE A 1 207 ? 1.874 6.184 14.211 1 96.31 207 ILE A N 1
ATOM 1548 C CA . ILE A 1 207 ? 1.067 6.844 13.195 1 96.31 207 ILE A CA 1
ATOM 1549 C C . ILE A 1 207 ? -0.254 7.309 13.805 1 96.31 207 ILE A C 1
ATOM 1551 O O . ILE A 1 207 ? -0.654 8.461 13.625 1 96.31 207 ILE A O 1
ATOM 1555 N N . ALA A 1 208 ? -0.856 6.449 14.586 1 95.75 208 ALA A N 1
ATOM 1556 C CA . ALA A 1 208 ? -2.166 6.754 15.148 1 95.75 208 ALA A CA 1
ATOM 1557 C C . ALA A 1 208 ? -2.088 7.949 16.094 1 95.75 208 ALA A C 1
ATOM 1559 O O . ALA A 1 208 ? -3.066 8.68 16.266 1 95.75 208 ALA A O 1
ATOM 1560 N N . ARG A 1 209 ? -0.947 8.188 16.625 1 96.88 209 ARG A N 1
ATOM 1561 C CA . ARG A 1 209 ? -0.824 9.266 17.609 1 96.88 209 ARG A CA 1
ATOM 1562 C C . ARG A 1 209 ? -0.47 10.586 16.922 1 96.88 209 ARG A C 1
ATOM 1564 O O . ARG A 1 209 ? -0.502 11.641 17.562 1 96.88 209 ARG A O 1
ATOM 1571 N N . GLY A 1 210 ? -0.01 10.523 15.68 1 97.94 210 GLY A N 1
ATOM 1572 C CA . GLY A 1 210 ? 0.066 11.805 15.008 1 97.94 210 GLY A CA 1
ATOM 1573 C C . GLY A 1 210 ? 1.368 12.016 14.258 1 97.94 210 GLY A C 1
ATOM 1574 O O . GLY A 1 210 ? 1.607 13.086 13.695 1 97.94 210 GLY A O 1
ATOM 1575 N N . MET A 1 211 ? 2.221 11.023 14.133 1 98.38 211 MET A N 1
ATOM 1576 C CA . MET A 1 211 ? 3.564 11.195 13.586 1 98.38 211 MET A CA 1
ATOM 1577 C C . MET A 1 211 ? 3.562 11.016 12.07 1 98.38 211 MET A C 1
ATOM 1579 O O . MET A 1 211 ? 4.164 10.07 11.555 1 98.38 211 MET A O 1
ATOM 1583 N N . TYR A 1 212 ? 2.998 11.961 11.383 1 98.69 212 TYR A N 1
ATOM 1584 C CA . TYR A 1 212 ? 2.945 11.961 9.93 1 98.69 212 TYR A CA 1
ATOM 1585 C C . TYR A 1 212 ? 2.779 13.375 9.391 1 98.69 212 TYR A C 1
ATOM 1587 O O . TYR A 1 212 ? 2.355 14.281 10.109 1 98.69 212 TYR A O 1
ATOM 1595 N N . GLY A 1 213 ? 3.092 13.57 8.172 1 98.69 213 GLY A N 1
ATOM 1596 C CA . GLY A 1 213 ? 2.914 14.797 7.406 1 98.69 213 GLY A CA 1
ATOM 1597 C C . GLY A 1 213 ? 3.02 14.594 5.91 1 98.69 213 GLY A C 1
ATOM 1598 O O . GLY A 1 213 ? 3.062 13.453 5.438 1 98.69 213 GLY A O 1
ATOM 1599 N N . THR A 1 214 ? 2.961 15.711 5.184 1 98.62 214 THR A N 1
ATOM 1600 C CA . THR A 1 214 ? 2.967 15.641 3.727 1 98.62 214 THR A CA 1
ATOM 1601 C C . THR A 1 214 ? 4.281 16.172 3.166 1 98.62 214 THR A C 1
ATOM 1603 O O . THR A 1 214 ? 4.938 17.016 3.787 1 98.62 214 THR A O 1
ATOM 1606 N N . PHE A 1 215 ? 4.633 15.617 2.062 1 97.88 215 PHE A N 1
ATOM 1607 C CA . PHE A 1 215 ? 5.836 15.945 1.306 1 97.88 215 PHE A CA 1
ATOM 1608 C C . PHE A 1 215 ? 5.512 16.125 -0.173 1 97.88 215 PHE A C 1
ATOM 1610 O O . PHE A 1 215 ? 5.27 15.148 -0.885 1 97.88 215 PHE A O 1
ATOM 1617 N N . ILE A 1 216 ? 5.488 17.391 -0.628 1 98.88 216 ILE A N 1
ATOM 1618 C CA . ILE A 1 216 ? 5.078 17.719 -1.989 1 98.88 216 ILE A CA 1
ATOM 1619 C C . ILE A 1 216 ? 6.305 18.062 -2.83 1 98.88 216 ILE A C 1
ATOM 1621 O O . ILE A 1 216 ? 7.113 18.906 -2.438 1 98.88 216 ILE A O 1
ATOM 1625 N N . VAL A 1 217 ? 6.465 17.453 -3.975 1 98.88 217 VAL A N 1
ATOM 1626 C CA . VAL A 1 217 ? 7.504 17.75 -4.957 1 98.88 217 VAL A CA 1
ATOM 1627 C C . VAL A 1 217 ? 6.863 18.281 -6.238 1 98.88 217 VAL A C 1
ATOM 1629 O O . VAL A 1 217 ? 6.273 17.5 -7.004 1 98.88 217 VAL A O 1
ATOM 1632 N N . ASP A 1 218 ? 7.047 19.5 -6.559 1 98.81 218 ASP A N 1
ATOM 1633 C CA . ASP A 1 218 ? 6.484 20.109 -7.766 1 98.81 218 ASP A CA 1
ATOM 1634 C C . ASP A 1 218 ? 7.246 19.656 -9.008 1 98.81 218 ASP A C 1
ATOM 1636 O O . ASP A 1 218 ? 8.477 19.562 -8.992 1 98.81 218 ASP A O 1
ATOM 1640 N N . PRO A 1 219 ? 6.484 19.438 -10.062 1 98.5 219 PRO A N 1
ATOM 1641 C CA . PRO A 1 219 ? 7.18 19.141 -11.312 1 98.5 219 PRO A CA 1
ATOM 1642 C C . PRO A 1 219 ? 7.957 20.328 -11.859 1 98.5 219 PRO A C 1
ATOM 1644 O O . PRO A 1 219 ? 7.562 21.484 -11.633 1 98.5 219 PRO A O 1
ATOM 1647 N N . ALA A 1 220 ? 8.922 20.031 -12.625 1 95.62 220 ALA A N 1
ATOM 1648 C CA . ALA A 1 220 ? 9.789 21.078 -13.172 1 95.62 220 ALA A CA 1
ATOM 1649 C C . ALA A 1 220 ? 9 22.047 -14.039 1 95.62 220 ALA A C 1
ATOM 1651 O O . ALA A 1 220 ? 9.273 23.25 -14.047 1 95.62 220 ALA A O 1
ATOM 1652 N N . GLN A 1 221 ? 8.055 21.531 -14.75 1 95.88 221 GLN A N 1
ATOM 1653 C CA . GLN A 1 221 ? 7.289 22.391 -15.656 1 95.88 221 GLN A CA 1
ATOM 1654 C C . GLN A 1 221 ? 6.191 23.141 -14.922 1 95.88 221 GLN A C 1
ATOM 1656 O O . GLN A 1 221 ? 5.516 23.984 -15.5 1 95.88 221 GLN A O 1
ATOM 1661 N N . GLY A 1 222 ? 6.012 22.797 -13.688 1 95.75 222 GLY A N 1
ATOM 1662 C CA . GLY A 1 222 ? 4.969 23.438 -12.898 1 95.75 222 GLY A CA 1
ATOM 1663 C C . GLY A 1 222 ? 3.586 22.891 -13.188 1 95.75 222 GLY A C 1
ATOM 1664 O O . GLY A 1 222 ? 3.43 21.984 -14.008 1 95.75 222 GLY A O 1
ATOM 1665 N N . ARG A 1 223 ? 2.613 23.344 -12.414 1 97.19 223 ARG A N 1
ATOM 1666 C CA . ARG A 1 223 ? 1.187 23.109 -12.602 1 97.19 223 ARG A CA 1
ATOM 1667 C C . ARG A 1 223 ? 0.435 24.422 -12.805 1 97.19 223 ARG A C 1
ATOM 1669 O O . ARG A 1 223 ? 0.925 25.484 -12.422 1 97.19 223 ARG A O 1
ATOM 1676 N N . PRO A 1 224 ? -0.682 24.359 -13.438 1 97.31 224 PRO A N 1
ATOM 1677 C CA . PRO A 1 224 ? -1.485 25.578 -13.516 1 97.31 224 PRO A CA 1
ATOM 1678 C C . PRO A 1 224 ? -1.775 26.188 -12.148 1 97.31 224 PRO A C 1
ATOM 1680 O O . PRO A 1 224 ? -1.944 25.453 -11.164 1 97.31 224 PRO A O 1
ATOM 1683 N N . ALA A 1 225 ? -1.881 27.516 -12.133 1 98 225 ALA A N 1
ATOM 1684 C CA . ALA A 1 225 ? -2.193 28.203 -10.891 1 98 225 ALA A CA 1
ATOM 1685 C C . ALA A 1 225 ? -3.533 27.75 -10.328 1 98 225 ALA A C 1
ATOM 1687 O O . ALA A 1 225 ? -4.496 27.547 -11.07 1 98 225 ALA A O 1
ATOM 1688 N N . ALA A 1 226 ? -3.564 27.547 -9 1 98.81 226 ALA A N 1
ATOM 1689 C CA . ALA A 1 226 ? -4.766 27.078 -8.32 1 98.81 226 ALA A CA 1
ATOM 1690 C C . ALA A 1 226 ? -4.789 27.531 -6.863 1 98.81 226 ALA A C 1
ATOM 1692 O O . ALA A 1 226 ? -3.77 27.953 -6.324 1 98.81 226 ALA A O 1
ATOM 1693 N N . ASP A 1 227 ? -5.965 27.578 -6.328 1 98.81 227 ASP A N 1
ATOM 1694 C CA . ASP A 1 227 ? -6.086 27.578 -4.871 1 98.81 227 ASP A CA 1
ATOM 1695 C C . ASP A 1 227 ? -5.719 26.219 -4.281 1 98.81 227 ASP A C 1
ATOM 1697 O O . ASP A 1 227 ? -6.531 25.297 -4.297 1 98.81 227 ASP A O 1
ATOM 1701 N N . GLU A 1 228 ? -4.523 26.188 -3.732 1 98.81 228 GLU A N 1
ATOM 1702 C CA . GLU A 1 228 ? -3.975 24.906 -3.314 1 98.81 228 GLU A CA 1
ATOM 1703 C C . GLU A 1 228 ? -4.191 24.672 -1.822 1 98.81 228 GLU A C 1
ATOM 1705 O O . GLU A 1 228 ? -4.043 25.594 -1.017 1 98.81 228 GLU A O 1
ATOM 1710 N N . MET A 1 229 ? -4.516 23.453 -1.47 1 98.81 229 MET A N 1
ATOM 1711 C CA . MET A 1 229 ? -4.727 23.125 -0.064 1 98.81 229 MET A CA 1
ATOM 1712 C C . MET A 1 229 ? -4.32 21.688 0.216 1 98.81 229 MET A C 1
ATOM 1714 O O . MET A 1 229 ? -4.379 20.828 -0.673 1 98.81 229 MET A O 1
ATOM 1718 N N . VAL A 1 230 ? -3.924 21.359 1.422 1 98.88 230 VAL A N 1
ATOM 1719 C CA . VAL A 1 230 ? -3.551 20.031 1.874 1 98.88 230 VAL A CA 1
ATOM 1720 C C . VAL A 1 230 ? -4.629 19.469 2.803 1 98.88 230 VAL A C 1
ATOM 1722 O O . VAL A 1 230 ? -5.07 20.156 3.73 1 98.88 230 VAL A O 1
ATOM 1725 N N . MET A 1 231 ? -5.078 18.297 2.529 1 98.81 231 MET A N 1
ATOM 1726 C CA . MET A 1 231 ? -6.004 17.562 3.387 1 98.81 231 MET A CA 1
ATOM 1727 C C . MET A 1 231 ? -5.453 16.172 3.732 1 98.81 231 MET A C 1
ATOM 1729 O O . MET A 1 231 ? -5.277 15.336 2.848 1 98.81 231 MET A O 1
ATOM 1733 N N . VAL A 1 232 ? -5.18 15.938 4.984 1 98.81 232 VAL A N 1
ATOM 1734 C CA . VAL A 1 232 ? -4.699 14.648 5.461 1 98.81 232 VAL A CA 1
ATOM 1735 C C . VAL A 1 232 ? -5.801 13.945 6.254 1 98.81 232 VAL A C 1
ATOM 1737 O O . VAL A 1 232 ? -6.203 14.422 7.324 1 98.81 232 VAL A O 1
ATOM 1740 N N . MET A 1 233 ? -6.246 12.789 5.727 1 98.56 233 MET A N 1
ATOM 1741 C CA . MET A 1 233 ? -7.297 12.008 6.367 1 98.56 233 MET A CA 1
ATOM 1742 C C . MET A 1 233 ? -6.715 11.055 7.41 1 98.56 233 MET A C 1
ATOM 1744 O O . MET A 1 233 ? -5.762 10.328 7.129 1 98.56 233 MET A O 1
ATOM 1748 N N . HIS A 1 234 ? -7.316 11.117 8.578 1 97.94 234 HIS A N 1
ATOM 1749 C CA . HIS A 1 234 ? -6.832 10.281 9.672 1 97.94 234 HIS A CA 1
ATOM 1750 C C . HIS A 1 234 ? -7.914 10.055 10.719 1 97.94 234 HIS A C 1
ATOM 1752 O O . HIS A 1 234 ? -9.094 10.328 10.469 1 97.94 234 HIS A O 1
ATOM 1758 N N . GLY A 1 235 ? -7.578 9.398 11.844 1 97 235 GLY A N 1
ATOM 1759 C CA . GLY A 1 235 ? -8.492 9.125 12.938 1 97 235 GLY A CA 1
ATOM 1760 C C . GLY A 1 235 ? -7.812 9.07 14.289 1 97 235 GLY A C 1
ATOM 1761 O O . GLY A 1 235 ? -6.586 9.188 14.375 1 97 235 GLY A O 1
ATOM 1762 N N . TYR A 1 236 ? -8.672 8.969 15.312 1 96.75 236 TYR A N 1
ATOM 1763 C CA . TYR A 1 236 ? -8.18 8.859 16.688 1 96.75 236 TYR A CA 1
ATOM 1764 C C . TYR A 1 236 ? -8.781 7.637 17.375 1 96.75 236 TYR A C 1
ATOM 1766 O O . TYR A 1 236 ? -10 7.516 17.484 1 96.75 236 TYR A O 1
ATOM 1774 N N . ASN A 1 237 ? -7.883 6.801 17.75 1 94.69 237 ASN A N 1
ATOM 1775 C CA . ASN A 1 237 ? -8.273 5.734 18.672 1 94.69 237 ASN A CA 1
ATOM 1776 C C . ASN A 1 237 ? -8.156 6.18 20.125 1 94.69 237 ASN A C 1
ATOM 1778 O O . ASN A 1 237 ? -7.113 5.992 20.766 1 94.69 237 ASN A O 1
ATOM 1782 N N . THR A 1 238 ? -9.195 6.617 20.719 1 91.62 238 THR A N 1
ATOM 1783 C CA . THR A 1 238 ? -9.148 7.254 22.031 1 91.62 238 THR A CA 1
ATOM 1784 C C . THR A 1 238 ? -9.211 6.207 23.141 1 91.62 238 THR A C 1
ATOM 1786 O O . THR A 1 238 ? -8.914 6.508 24.297 1 91.62 238 THR A O 1
ATOM 1789 N N . THR A 1 239 ? -9.562 4.984 22.812 1 87 239 THR A N 1
ATOM 1790 C CA . THR A 1 239 ? -9.586 3.908 23.797 1 87 239 THR A CA 1
ATOM 1791 C C . THR A 1 239 ? -8.219 3.225 23.875 1 87 239 THR A C 1
ATOM 1793 O O . THR A 1 239 ? -7.953 2.48 24.828 1 87 239 THR A O 1
ATOM 1796 N N . PHE A 1 240 ? -7.461 3.363 22.891 1 85 240 PHE A N 1
ATOM 1797 C CA . PHE A 1 240 ? -6.113 2.822 22.781 1 85 240 PHE A CA 1
ATOM 1798 C C . PHE A 1 240 ? -6.137 1.298 22.781 1 85 240 PHE A C 1
ATOM 1800 O O . PHE A 1 240 ? -5.195 0.656 23.25 1 85 240 PHE A O 1
ATOM 1807 N N . ASP A 1 241 ? -7.219 0.703 22.266 1 82.31 241 ASP A N 1
ATOM 1808 C CA . ASP A 1 241 ? -7.34 -0.75 22.188 1 82.31 241 ASP A CA 1
ATOM 1809 C C . ASP A 1 241 ? -7.047 -1.261 20.781 1 82.31 241 ASP A C 1
ATOM 1811 O O . ASP A 1 241 ? -7.031 -2.471 20.547 1 82.31 241 ASP A O 1
ATOM 1815 N N . GLY A 1 242 ? -6.855 -0.312 19.922 1 81.75 242 GLY A N 1
ATOM 1816 C CA . GLY A 1 242 ? -6.527 -0.674 18.547 1 81.75 242 GLY A CA 1
ATOM 1817 C C . GLY A 1 242 ? -7.711 -1.228 17.781 1 81.75 242 GLY A C 1
ATOM 1818 O O . GLY A 1 242 ? -7.547 -1.791 16.703 1 81.75 242 GLY A O 1
ATOM 1819 N N . GLN A 1 243 ? -8.812 -1.129 18.328 1 85.31 243 GLN A N 1
ATOM 1820 C CA . GLN A 1 243 ? -10.023 -1.647 17.688 1 85.31 243 GLN A CA 1
ATOM 1821 C C . GLN A 1 243 ? -10.828 -0.525 17.047 1 85.31 243 GLN A C 1
ATOM 1823 O O . GLN A 1 243 ? -11.859 -0.109 17.578 1 85.31 243 GLN A O 1
ATOM 1828 N N . GLY A 1 244 ? -10.32 -0.135 15.938 1 88.44 244 GLY A N 1
ATOM 1829 C CA . GLY A 1 244 ? -10.984 0.939 15.219 1 88.44 244 GLY A CA 1
ATOM 1830 C C . GLY A 1 244 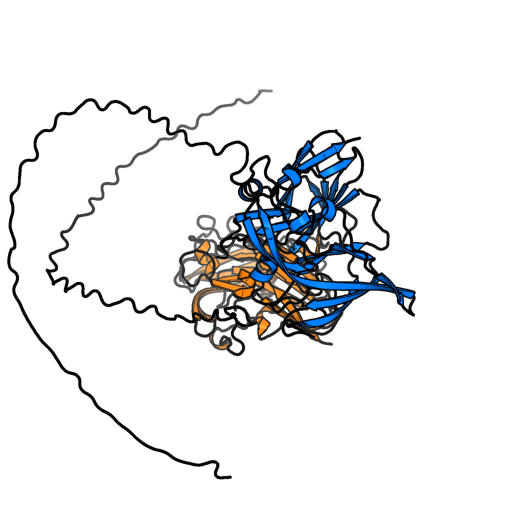? -10.734 2.309 15.812 1 88.44 244 GLY A C 1
ATOM 1831 O O . GLY A 1 244 ? -9.93 2.447 16.734 1 88.44 244 GLY A O 1
ATOM 1832 N N . ASN A 1 245 ? -11.297 3.352 15.234 1 94.56 245 ASN A N 1
ATOM 1833 C CA . ASN A 1 245 ? -11.195 4.734 15.688 1 94.56 245 ASN A CA 1
ATOM 1834 C C . ASN A 1 245 ? -12.523 5.254 16.219 1 94.56 245 ASN A C 1
ATOM 1836 O O . ASN A 1 245 ? -13.586 4.82 15.766 1 94.56 245 ASN A O 1
ATOM 1840 N N . GLN A 1 246 ? -12.477 6.148 17.172 1 94.44 246 GLN A N 1
ATOM 1841 C CA . GLN A 1 246 ? -13.688 6.738 17.734 1 94.44 246 GLN A CA 1
ATOM 1842 C C . GLN A 1 246 ? -13.969 8.102 17.125 1 94.44 246 GLN A C 1
ATOM 1844 O O . GLN A 1 246 ? -15.078 8.633 17.25 1 94.44 246 GLN A O 1
ATOM 1849 N N . LEU A 1 247 ? -12.938 8.664 16.547 1 95.81 247 LEU A N 1
ATOM 1850 C CA . LEU A 1 247 ? -13.062 9.93 15.836 1 95.81 247 LEU A CA 1
ATOM 1851 C C . LEU A 1 247 ? -12.305 9.883 14.516 1 95.81 247 LEU A C 1
ATOM 1853 O O . LEU A 1 247 ? -11.273 9.219 14.406 1 95.81 247 LEU A O 1
ATOM 1857 N N . TYR A 1 248 ? -12.805 10.586 13.594 1 97 248 TYR A N 1
ATOM 1858 C CA . TYR A 1 248 ? -12.164 10.75 12.297 1 97 248 TYR A CA 1
ATOM 1859 C C . TYR A 1 248 ? -12.039 12.227 11.93 1 97 248 TYR A C 1
ATOM 1861 O O . TYR A 1 248 ? -12.867 13.047 12.344 1 97 248 TYR A O 1
ATOM 1869 N N . ALA A 1 249 ? -10.992 12.562 11.172 1 96.75 249 ALA A N 1
ATOM 1870 C CA . ALA A 1 249 ? -10.742 13.984 10.922 1 96.75 249 ALA A CA 1
ATOM 1871 C C . ALA A 1 249 ? -9.961 14.188 9.633 1 96.75 249 ALA A C 1
ATOM 1873 O O . ALA A 1 249 ? -9.398 13.234 9.086 1 96.75 249 ALA A O 1
ATOM 1874 N N . VAL A 1 250 ? -10.008 15.359 9.18 1 97.62 250 VAL A N 1
ATOM 1875 C CA . VAL A 1 250 ? -9.031 15.906 8.242 1 97.62 250 VAL A CA 1
ATOM 1876 C C . VAL A 1 250 ? -8.258 17.047 8.914 1 97.62 250 VAL A C 1
ATOM 1878 O O . VAL A 1 250 ? -8.859 17.906 9.562 1 97.62 250 VAL A O 1
ATOM 1881 N N . ASN A 1 251 ? -7.051 16.969 8.828 1 97.62 251 ASN A N 1
ATOM 1882 C CA . ASN A 1 251 ? -6.148 17.969 9.375 1 97.62 251 ASN A CA 1
ATOM 1883 C C . ASN A 1 251 ? -6.375 18.188 10.867 1 97.62 251 ASN A C 1
ATOM 1885 O O . ASN A 1 251 ? -6.512 19.312 11.328 1 97.62 251 ASN A O 1
ATOM 1889 N N . GLY A 1 252 ? -6.586 17.125 11.555 1 97 252 GLY A N 1
ATOM 1890 C CA . GLY A 1 252 ? -6.344 17.141 12.992 1 97 252 GLY A CA 1
ATOM 1891 C C . GLY A 1 252 ? -7.621 17.109 13.812 1 97 252 GLY A C 1
ATOM 1892 O O . GLY A 1 252 ? -7.734 16.344 14.773 1 97 252 GLY A O 1
ATOM 1893 N N . ILE A 1 253 ? -8.641 17.969 13.43 1 96.94 253 ILE A N 1
ATOM 1894 C CA . ILE A 1 253 ? -9.758 18.156 14.344 1 96.94 253 ILE A CA 1
ATOM 1895 C C . ILE A 1 253 ? -11.055 17.688 13.68 1 96.94 253 ILE A C 1
ATOM 1897 O O . ILE A 1 253 ? -11.477 18.25 12.664 1 96.94 253 ILE A O 1
ATOM 1901 N N . PRO A 1 254 ? -11.734 16.703 14.289 1 96.06 254 PRO A N 1
ATOM 1902 C CA . PRO A 1 254 ? -13.023 16.234 13.766 1 96.06 254 PRO A CA 1
ATOM 1903 C C . PRO A 1 254 ? -14.055 17.359 13.656 1 96.06 254 PRO A C 1
ATOM 1905 O O . PRO A 1 254 ? -14.117 18.234 14.531 1 96.06 254 PRO A O 1
ATOM 1908 N N . PHE A 1 255 ? -14.82 17.391 12.594 1 94.75 255 PHE A N 1
ATOM 1909 C CA . PHE A 1 255 ? -15.969 18.25 12.336 1 94.75 255 PHE A CA 1
ATOM 1910 C C . PHE A 1 255 ? -15.531 19.703 12.172 1 94.75 255 PHE A C 1
ATOM 1912 O O . PHE A 1 255 ? -16.375 20.609 12.125 1 94.75 255 PHE A O 1
ATOM 1919 N N . HIS A 1 256 ? -14.25 19.969 12.133 1 96.25 256 HIS A N 1
ATOM 1920 C CA . HIS A 1 256 ? -13.781 21.344 12.109 1 96.25 256 HIS A CA 1
ATOM 1921 C C . HIS A 1 256 ? -14.422 22.125 10.961 1 96.25 256 HIS A C 1
ATOM 1923 O O . HIS A 1 256 ? -14.914 23.25 11.156 1 96.25 256 HIS A O 1
ATOM 1929 N N . HIS A 1 257 ? -14.516 21.547 9.812 1 96.5 257 HIS A N 1
ATOM 1930 C CA . HIS A 1 257 ? -14.961 22.281 8.633 1 96.5 257 HIS A CA 1
ATOM 1931 C C . HIS A 1 257 ? -16.484 22.281 8.531 1 96.5 257 HIS A C 1
ATOM 1933 O O . HIS A 1 257 ? -17.047 22.875 7.602 1 96.5 257 HIS A O 1
ATOM 1939 N N . MET A 1 258 ? -17.109 21.625 9.406 1 93.81 258 MET A N 1
ATOM 1940 C CA . MET A 1 258 ? -18.547 21.875 9.594 1 93.81 258 MET A CA 1
ATOM 1941 C C . MET A 1 258 ? -18.781 23.219 10.25 1 93.81 258 MET A C 1
ATOM 1943 O O . MET A 1 258 ? -19.781 23.891 9.953 1 93.81 258 MET A O 1
ATOM 1947 N N . HIS A 1 259 ? -17.875 23.547 11.109 1 92.88 259 HIS A N 1
ATOM 1948 C CA . HIS A 1 259 ? -17.953 24.812 11.82 1 92.88 259 HIS A CA 1
ATOM 1949 C C . HIS A 1 259 ? -17.328 25.938 11 1 92.88 259 HIS A C 1
ATOM 1951 O O . HIS A 1 259 ? -17.859 27.047 10.938 1 92.88 259 HIS A O 1
ATOM 1957 N N . GLU A 1 260 ? -16.188 25.641 10.445 1 95.62 260 GLU A N 1
ATOM 1958 C CA . GLU A 1 260 ? -15.469 26.594 9.609 1 95.62 260 GLU A CA 1
ATOM 1959 C C . GLU A 1 260 ? -15.266 26.047 8.203 1 95.62 260 GLU A C 1
ATOM 1961 O O . GLU A 1 260 ? -14.211 25.5 7.887 1 95.62 260 GLU A O 1
ATOM 1966 N N . PRO A 1 261 ? -16.188 26.312 7.375 1 97.69 261 PRO A N 1
ATOM 1967 C CA . PRO A 1 261 ? -16.109 25.781 6.012 1 97.69 261 PRO A CA 1
ATOM 1968 C C . PRO A 1 261 ? -14.852 26.25 5.273 1 97.69 261 PRO A C 1
ATOM 1970 O O . PRO A 1 261 ? -14.344 27.328 5.543 1 97.69 261 PRO A O 1
ATOM 1973 N N . VAL A 1 262 ? -14.391 25.469 4.355 1 98.75 262 VAL A N 1
ATOM 1974 C CA . VAL A 1 262 ? -13.273 25.828 3.492 1 98.75 262 VAL A CA 1
ATOM 1975 C C . VAL A 1 262 ? -13.719 26.875 2.48 1 98.75 262 VAL A C 1
ATOM 1977 O O . VAL A 1 262 ? -14.609 26.625 1.662 1 98.75 262 VAL A O 1
ATOM 1980 N N . GLN A 1 263 ? -13.086 28 2.494 1 98.75 263 GLN A N 1
ATOM 1981 C CA . GLN A 1 263 ? -13.461 29.094 1.598 1 98.75 263 GLN A CA 1
ATOM 1982 C C . GLN A 1 263 ? -12.789 28.938 0.234 1 98.75 263 GLN A C 1
ATOM 1984 O O . GLN A 1 263 ? -11.57 28.797 0.148 1 98.75 263 GLN A O 1
ATOM 1989 N N . VAL A 1 264 ? -13.617 29 -0.812 1 98.81 264 VAL A N 1
ATOM 1990 C CA . VAL A 1 264 ? -13.086 28.969 -2.17 1 98.81 264 VAL A CA 1
ATOM 1991 C C . VAL A 1 264 ? -13.852 29.953 -3.051 1 98.81 264 VAL A C 1
ATOM 1993 O O . VAL A 1 264 ? -14.938 30.406 -2.68 1 98.81 264 VAL A O 1
ATOM 1996 N N . LYS A 1 265 ? -13.281 30.281 -4.246 1 98.75 265 LYS A N 1
ATOM 1997 C CA . LYS A 1 265 ? -13.906 31.234 -5.168 1 98.75 265 LYS A CA 1
ATOM 1998 C C . LYS A 1 265 ? -14.555 30.5 -6.344 1 98.75 265 LYS A C 1
ATOM 2000 O O . LYS A 1 265 ? -14 29.531 -6.859 1 98.75 265 LYS A O 1
ATOM 2005 N N . ARG A 1 266 ? -15.672 31.047 -6.773 1 98.62 266 ARG A N 1
ATOM 2006 C CA . ARG A 1 266 ? -16.375 30.484 -7.926 1 98.62 266 ARG A CA 1
ATOM 2007 C C . ARG A 1 266 ? -15.477 30.516 -9.164 1 98.62 266 ARG A C 1
ATOM 2009 O O . ARG A 1 266 ? -14.875 31.531 -9.484 1 98.62 266 ARG A O 1
ATOM 2016 N N . GLY A 1 267 ? -15.375 29.438 -9.789 1 98.44 267 GLY A N 1
ATOM 2017 C CA . GLY A 1 267 ? -14.695 29.359 -11.07 1 98.44 267 GLY A CA 1
ATOM 2018 C C . GLY A 1 267 ? -13.195 29.203 -10.945 1 98.44 267 GLY A C 1
ATOM 2019 O O . GLY A 1 267 ? -12.516 28.859 -11.914 1 98.44 267 GLY A O 1
ATOM 2020 N N . GLU A 1 268 ? -12.648 29.406 -9.797 1 98.62 268 GLU A N 1
ATOM 2021 C CA . GLU A 1 268 ? -11.211 29.25 -9.578 1 98.62 268 GLU A CA 1
ATOM 2022 C C . GLU A 1 268 ? -10.836 27.781 -9.445 1 98.62 268 GLU A C 1
ATOM 2024 O O . GLU A 1 268 ? -11.562 27 -8.812 1 98.62 268 GLU A O 1
ATOM 2029 N N . LEU A 1 269 ? -9.703 27.406 -10.031 1 98.81 269 LEU A N 1
ATOM 2030 C CA . LEU A 1 269 ? -9.227 26.031 -9.883 1 98.81 269 LEU A CA 1
ATOM 2031 C C . LEU A 1 269 ? -8.797 25.766 -8.445 1 98.81 269 LEU A C 1
ATOM 2033 O O . LEU A 1 269 ? -7.973 26.5 -7.891 1 98.81 269 LEU A O 1
ATOM 2037 N N . VAL A 1 270 ? -9.414 24.828 -7.887 1 98.88 270 VAL A N 1
ATOM 2038 C CA . VAL A 1 270 ? -9.031 24.344 -6.566 1 98.88 270 VAL A CA 1
ATOM 2039 C C . VAL A 1 270 ? -8.211 23.062 -6.707 1 98.88 270 VAL A C 1
ATOM 2041 O O . VAL A 1 270 ? -8.578 22.172 -7.465 1 98.88 270 VAL A O 1
ATOM 2044 N N . ARG A 1 271 ? -7.086 22.984 -6.02 1 98.94 271 ARG A N 1
ATOM 2045 C CA . ARG A 1 271 ? -6.238 21.797 -6.012 1 98.94 271 ARG A CA 1
ATOM 2046 C C . ARG A 1 271 ? -6.055 21.266 -4.594 1 98.94 271 ARG A C 1
ATOM 2048 O O . ARG A 1 271 ? -5.469 21.938 -3.744 1 98.94 271 ARG A O 1
ATOM 2055 N N . ILE A 1 272 ? -6.52 20.094 -4.395 1 98.94 272 ILE A N 1
ATOM 2056 C CA . ILE A 1 272 ? -6.441 19.469 -3.08 1 98.94 272 ILE A CA 1
ATOM 2057 C C . ILE A 1 272 ? -5.379 18.375 -3.09 1 98.94 272 ILE A C 1
ATOM 2059 O O . ILE A 1 272 ? -5.473 17.406 -3.857 1 98.94 272 ILE A O 1
ATOM 2063 N N . TYR A 1 273 ? -4.328 18.531 -2.311 1 98.94 273 TYR A N 1
ATOM 2064 C CA . TYR A 1 273 ? -3.393 17.453 -2.004 1 98.94 273 TYR A CA 1
ATOM 2065 C C . TYR A 1 273 ? -3.938 16.547 -0.9 1 98.94 273 TYR A C 1
ATOM 2067 O O . TYR A 1 273 ? -3.846 16.891 0.283 1 98.94 273 TYR A O 1
ATOM 2075 N N . LEU A 1 274 ? -4.492 15.398 -1.306 1 98.88 274 LEU A N 1
ATOM 2076 C CA . LEU A 1 274 ? -5.238 14.516 -0.415 1 98.88 274 LEU A CA 1
ATOM 2077 C C . LEU A 1 274 ? -4.406 13.297 -0.033 1 98.88 274 LEU A C 1
ATOM 2079 O O . LEU A 1 274 ? -3.951 12.555 -0.906 1 98.88 274 LEU A O 1
ATOM 2083 N N . VAL A 1 275 ? -4.199 13.086 1.254 1 98.75 275 VAL A N 1
ATOM 2084 C CA . VAL A 1 275 ? -3.416 11.961 1.762 1 98.75 275 VAL A CA 1
ATOM 2085 C C . VAL A 1 275 ? -4.238 11.18 2.783 1 98.75 275 VAL A C 1
ATOM 2087 O O . VAL A 1 275 ? -4.934 11.766 3.615 1 98.75 275 VAL A O 1
ATOM 2090 N N . ASN A 1 276 ? -4.184 9.812 2.729 1 98.5 276 ASN A N 1
ATOM 2091 C CA . ASN A 1 276 ? -4.797 8.992 3.764 1 98.5 276 ASN A CA 1
ATOM 2092 C C . ASN A 1 276 ? -3.744 8.305 4.633 1 98.5 276 ASN A C 1
ATOM 2094 O O . ASN A 1 276 ? -2.949 7.508 4.141 1 98.5 276 ASN A O 1
ATOM 2098 N N . VAL A 1 277 ? -3.742 8.641 5.922 1 97.75 277 VAL A N 1
ATOM 2099 C CA . VAL A 1 277 ? -2.812 8 6.848 1 97.75 277 VAL A CA 1
ATOM 2100 C C . VAL A 1 277 ? -3.592 7.281 7.945 1 97.75 277 VAL A C 1
ATOM 2102 O O . VAL A 1 277 ? -3.066 7.051 9.039 1 97.75 277 VAL A O 1
ATOM 2105 N N . LEU A 1 278 ? -4.828 6.973 7.688 1 96.56 278 LEU A N 1
ATOM 2106 C CA . LEU A 1 278 ? -5.75 6.359 8.641 1 96.56 278 LEU A CA 1
ATOM 2107 C C . LEU A 1 278 ? -5.23 5 9.094 1 96.56 278 LEU A C 1
ATOM 2109 O O . LEU A 1 278 ? -4.922 4.137 8.266 1 96.56 278 LEU A O 1
ATOM 2113 N N . GLU A 1 279 ? -5.102 4.871 10.398 1 94.5 279 GLU A N 1
ATOM 2114 C CA . GLU A 1 279 ? -4.758 3.592 11.008 1 94.5 279 GLU A CA 1
ATOM 2115 C C . GLU A 1 279 ? -6.004 2.85 11.477 1 94.5 279 GLU A C 1
ATOM 2117 O O . GLU A 1 279 ? -7.051 3.463 11.703 1 94.5 279 GLU A O 1
ATOM 2122 N N . TYR A 1 280 ? -5.945 1.508 11.57 1 92.5 280 TYR A N 1
ATOM 2123 C CA . TYR A 1 280 ? -6.898 0.585 12.18 1 92.5 280 TYR A CA 1
ATOM 2124 C C . TYR A 1 280 ? -8.109 0.372 11.273 1 92.5 280 TYR A C 1
ATOM 2126 O O . TYR A 1 280 ? -8.914 -0.532 11.508 1 92.5 280 TYR A O 1
ATOM 2134 N N . ASP A 1 281 ? -8.398 1.217 10.398 1 92.88 281 ASP A N 1
ATOM 2135 C CA . ASP A 1 281 ? -9.359 0.975 9.328 1 92.88 281 ASP A CA 1
ATOM 2136 C C . ASP A 1 281 ? -8.648 0.738 7.992 1 92.88 281 ASP A C 1
ATOM 2138 O O . ASP A 1 281 ? -7.652 1.392 7.691 1 92.88 281 ASP A O 1
ATOM 2142 N N . PRO A 1 282 ? -9.18 -0.104 7.199 1 89.88 282 PRO A N 1
ATOM 2143 C CA . PRO A 1 282 ? -8.422 -0.523 6.016 1 89.88 282 PRO A CA 1
ATOM 2144 C C . PRO A 1 282 ? -8.43 0.532 4.91 1 89.88 282 PRO A C 1
ATOM 2146 O O . PRO A 1 282 ? -7.52 0.564 4.082 1 89.88 282 PRO A O 1
ATOM 2149 N N . ILE A 1 283 ? -9.523 1.236 4.84 1 93.94 283 ILE A N 1
ATOM 2150 C CA . ILE A 1 283 ? -9.641 2.219 3.766 1 93.94 283 ILE A CA 1
ATOM 2151 C C . ILE A 1 283 ? -10.352 3.465 4.285 1 93.94 283 ILE A C 1
ATOM 2153 O O . ILE A 1 283 ? -10.984 3.432 5.34 1 93.94 283 ILE A O 1
ATOM 2157 N N . ASN A 1 284 ? -10.164 4.523 3.551 1 97.25 284 ASN A N 1
ATOM 2158 C CA . ASN A 1 284 ? -10.906 5.777 3.666 1 97.25 284 ASN A CA 1
ATOM 2159 C C . ASN A 1 284 ? -11.344 6.297 2.301 1 97.25 284 ASN A C 1
ATOM 2161 O O . ASN A 1 284 ? -11.07 5.668 1.275 1 97.25 284 ASN A O 1
ATOM 2165 N N . SER A 1 285 ? -12.188 7.363 2.375 1 97.88 285 SER A N 1
ATOM 2166 C CA . SER A 1 285 ? -12.688 7.875 1.102 1 97.88 285 SER A CA 1
ATOM 2167 C C . SER A 1 285 ? -12.922 9.383 1.166 1 97.88 285 SER A C 1
ATOM 2169 O O . SER A 1 285 ? -12.906 9.969 2.248 1 97.88 285 SER A O 1
ATOM 2171 N N . PHE A 1 286 ? -12.945 9.953 0.002 1 98.38 286 PHE A N 1
ATOM 2172 C CA . PHE A 1 286 ? -13.25 11.367 -0.173 1 98.38 286 PHE A CA 1
ATOM 2173 C C . PHE A 1 286 ? -14.32 11.555 -1.241 1 98.38 286 PHE A C 1
ATOM 2175 O O . PHE A 1 286 ? -14.172 11.07 -2.365 1 98.38 286 PHE A O 1
ATOM 2182 N N . HIS A 1 287 ? -15.344 12.227 -0.828 1 98.31 287 HIS A N 1
ATOM 2183 C CA . HIS A 1 287 ? -16.469 12.539 -1.698 1 98.31 287 HIS A CA 1
ATOM 2184 C C . HIS A 1 287 ? -16.844 14.016 -1.62 1 98.31 287 HIS A C 1
ATOM 2186 O O . HIS A 1 287 ? -16.859 14.594 -0.532 1 98.31 287 HIS A O 1
ATOM 2192 N N . VAL A 1 288 ? -17.078 14.633 -2.764 1 98.31 288 VAL A N 1
ATOM 2193 C CA . VAL A 1 288 ? -17.547 16 -2.809 1 98.31 288 VAL A CA 1
ATOM 2194 C C . VAL A 1 288 ? -18.969 16.031 -3.369 1 98.31 288 VAL A C 1
ATOM 2196 O O . VAL A 1 288 ? -19.266 15.367 -4.363 1 98.31 288 VAL A O 1
ATOM 2199 N N . HIS A 1 289 ? -19.844 16.797 -2.719 1 97.62 289 HIS A N 1
ATOM 2200 C CA . HIS A 1 289 ? -21.219 16.953 -3.174 1 97.62 289 HIS A CA 1
ATOM 2201 C C . HIS A 1 289 ? -21.312 17.953 -4.332 1 97.62 289 HIS A C 1
ATOM 2203 O O . HIS A 1 289 ? -20.625 18.969 -4.332 1 97.62 289 HIS A O 1
ATOM 2209 N N . GLY A 1 290 ? -22.141 17.656 -5.285 1 97.88 290 GLY A N 1
ATOM 2210 C CA . GLY A 1 290 ? -22.547 18.594 -6.324 1 97.88 290 GLY A CA 1
ATOM 2211 C C . GLY A 1 290 ? -21.422 18.906 -7.301 1 97.88 290 GLY A C 1
ATOM 2212 O O . GLY A 1 290 ? -21.438 19.969 -7.941 1 97.88 290 GLY A O 1
ATOM 2213 N N . ASN A 1 291 ? -20.422 18.125 -7.355 1 98.12 291 ASN A N 1
ATOM 2214 C CA . ASN A 1 291 ? -19.281 18.422 -8.211 1 98.12 291 ASN A CA 1
ATOM 2215 C C . ASN A 1 291 ? -18.469 17.172 -8.523 1 98.12 291 ASN A C 1
ATOM 2217 O O . ASN A 1 291 ? -18.781 16.094 -8.016 1 98.12 291 ASN A O 1
ATOM 2221 N N . PHE A 1 292 ? -17.625 17.312 -9.477 1 98.38 292 PHE A N 1
ATOM 2222 C CA . PHE A 1 292 ? -16.641 16.281 -9.82 1 98.38 292 PHE A CA 1
ATOM 2223 C C . PHE A 1 292 ? -15.234 16.844 -9.812 1 98.38 292 PHE A C 1
ATOM 2225 O O . PHE A 1 292 ? -15.047 18.062 -9.891 1 98.38 292 PHE A O 1
ATOM 2232 N N . PHE A 1 293 ? -14.289 15.984 -9.742 1 98.81 293 PHE A N 1
ATOM 2233 C CA . PHE A 1 293 ? -12.898 16.422 -9.805 1 98.81 293 PHE A CA 1
ATOM 2234 C C . PHE A 1 293 ? -12.086 15.492 -10.695 1 98.81 293 PHE A C 1
ATOM 2236 O O . PHE A 1 293 ? -12.43 14.32 -10.867 1 98.81 293 PHE A O 1
ATOM 2243 N N . ASP A 1 294 ? -11.086 16.094 -11.281 1 98.75 294 ASP A N 1
ATOM 2244 C CA . ASP A 1 294 ? -10.023 15.297 -11.891 1 98.75 294 ASP A CA 1
ATOM 2245 C C . ASP A 1 294 ? -9.086 14.727 -10.828 1 98.75 294 ASP A C 1
ATOM 2247 O O . ASP A 1 294 ? -8.586 15.461 -9.969 1 98.75 294 ASP A O 1
ATOM 2251 N N . TYR A 1 295 ? -8.844 13.414 -10.883 1 98.62 295 TYR A N 1
ATOM 2252 C CA . TYR A 1 295 ? -8.016 12.758 -9.875 1 98.62 295 TYR A CA 1
ATOM 2253 C C . TYR A 1 295 ? -6.676 12.336 -10.469 1 98.62 295 TYR A C 1
ATOM 2255 O O . TYR A 1 295 ? -6.629 11.719 -11.531 1 98.62 295 TYR A O 1
ATOM 2263 N N . TYR A 1 296 ? -5.57 12.758 -9.836 1 98.56 296 TYR A N 1
ATOM 2264 C CA . TYR A 1 296 ? -4.195 12.398 -10.172 1 98.56 296 TYR A CA 1
ATOM 2265 C C . TYR A 1 296 ? -3.586 11.508 -9.094 1 98.56 296 TYR A C 1
ATOM 2267 O O . TYR A 1 296 ? -3.057 12 -8.094 1 98.56 296 TYR A O 1
ATOM 2275 N N . PRO A 1 297 ? -3.59 10.148 -9.281 1 97.94 297 PRO A N 1
ATOM 2276 C CA . PRO A 1 297 ? -2.979 9.289 -8.266 1 97.94 297 PRO A CA 1
ATOM 2277 C C . PRO A 1 297 ? -1.501 9.602 -8.039 1 97.94 297 PRO A C 1
ATOM 2279 O O . PRO A 1 297 ? -0.742 9.742 -9 1 97.94 297 PRO A O 1
ATOM 2282 N N . THR A 1 298 ? -1.083 9.852 -6.836 1 98 298 THR A N 1
ATOM 2283 C CA . THR A 1 298 ? 0.247 10.211 -6.359 1 98 298 THR A CA 1
ATOM 2284 C C . THR A 1 298 ? 0.692 11.547 -6.949 1 98 298 THR A C 1
ATOM 2286 O O . THR A 1 298 ? 1.691 12.125 -6.516 1 98 298 THR A O 1
ATOM 2289 N N . GLY A 1 299 ? 0.019 12.023 -7.895 1 98.25 299 GLY A N 1
ATOM 2290 C CA . GLY A 1 299 ? 0.391 13.289 -8.508 1 98.25 299 GLY A CA 1
ATOM 2291 C C . GLY A 1 299 ? 1.646 13.195 -9.352 1 98.25 299 GLY A C 1
ATOM 2292 O O . GLY A 1 299 ? 2.256 14.211 -9.688 1 98.25 299 GLY A O 1
ATOM 2293 N N . THR A 1 300 ? 2.055 12.016 -9.742 1 98.19 300 THR A N 1
ATOM 2294 C CA . THR A 1 300 ? 3.324 11.812 -10.43 1 98.19 300 THR A CA 1
ATOM 2295 C C . THR A 1 300 ? 3.148 11.953 -11.938 1 98.19 300 THR A C 1
ATOM 2297 O O . THR A 1 300 ? 4.125 11.891 -12.695 1 98.19 300 THR A O 1
ATOM 2300 N N . ARG A 1 301 ? 1.927 12.086 -12.383 1 96.88 301 ARG A N 1
ATOM 2301 C CA . ARG A 1 301 ? 1.604 12.375 -13.781 1 96.88 301 ARG A CA 1
ATOM 2302 C C . ARG A 1 301 ? 0.797 13.664 -13.898 1 96.88 301 ARG A C 1
ATOM 2304 O O . ARG A 1 301 ? 0.068 14.031 -12.977 1 96.88 301 ARG A O 1
ATOM 2311 N N . LEU A 1 302 ? 0.912 14.258 -15.055 1 96.75 302 LEU A N 1
ATOM 2312 C CA . LEU A 1 302 ? 0.226 15.531 -15.258 1 96.75 302 LEU A CA 1
ATOM 2313 C C . LEU A 1 302 ? -1.139 15.32 -15.898 1 96.75 302 LEU A C 1
ATOM 2315 O O . LEU A 1 302 ? -1.944 16.25 -15.984 1 96.75 302 LEU A O 1
ATOM 2319 N N . GLU A 1 303 ? -1.364 14.07 -16.297 1 96.12 303 GLU A N 1
ATOM 2320 C CA . GLU A 1 303 ? -2.684 13.703 -16.812 1 96.12 303 GLU A CA 1
ATOM 2321 C C . GLU A 1 303 ? -3.512 13 -15.734 1 96.12 303 GLU A C 1
ATOM 2323 O O . GLU A 1 303 ? -3.006 12.141 -15.008 1 96.12 303 GLU A O 1
ATOM 2328 N N . SER A 1 304 ? -4.758 13.461 -15.695 1 97.31 304 SER A N 1
ATOM 2329 C CA . SER A 1 304 ? -5.637 12.82 -14.719 1 97.31 304 SER A CA 1
ATOM 2330 C C . SER A 1 304 ? -5.977 11.391 -15.133 1 97.31 304 SER A C 1
ATOM 2332 O O . SER A 1 304 ? -6 11.07 -16.328 1 97.31 304 SER A O 1
ATOM 2334 N N . SER A 1 305 ? -6.23 10.617 -14.133 1 96.38 305 SER A N 1
ATOM 2335 C CA . SER A 1 305 ? -6.574 9.219 -14.398 1 96.38 305 SER A CA 1
ATOM 2336 C C . SER A 1 305 ? -8.086 9.039 -14.484 1 96.38 305 SER A C 1
ATOM 2338 O O . SER A 1 305 ? -8.562 8.055 -15.062 1 96.38 305 SER A O 1
ATOM 2340 N N . GLU A 1 306 ? -8.789 9.977 -13.812 1 96.56 306 GLU A N 1
ATOM 2341 C CA . GLU A 1 306 ? -10.242 9.812 -13.711 1 96.56 306 GLU A CA 1
ATOM 2342 C C . GLU A 1 306 ? -10.93 11.148 -13.484 1 96.56 306 GLU A C 1
ATOM 2344 O O . GLU A 1 306 ? -10.344 12.07 -12.906 1 96.56 306 GLU A O 1
ATOM 2349 N N . PHE A 1 307 ? -12.172 11.312 -13.969 1 98.12 307 PHE A N 1
ATOM 2350 C CA . PHE A 1 307 ? -13.133 12.344 -13.625 1 98.12 307 PHE A CA 1
ATOM 2351 C C . PHE A 1 307 ? -14.266 11.773 -12.781 1 98.12 307 PHE A C 1
ATOM 2353 O O . PHE A 1 307 ? -15.125 11.047 -13.297 1 98.12 307 PHE A O 1
ATOM 2360 N N . THR A 1 308 ? -14.18 12.094 -11.477 1 98.31 308 THR A N 1
ATOM 2361 C CA . THR A 1 308 ? -15.016 11.375 -10.516 1 98.31 308 THR A CA 1
ATOM 2362 C C . THR A 1 308 ? -15.445 12.289 -9.383 1 98.31 308 THR A C 1
ATOM 2364 O O . THR A 1 308 ? -15.109 13.477 -9.367 1 98.31 308 THR A O 1
ATOM 2367 N N . ASP A 1 309 ? -16.312 11.836 -8.508 1 98.31 309 ASP A N 1
ATOM 2368 C CA . ASP A 1 309 ? -16.719 12.609 -7.34 1 98.31 309 ASP A CA 1
ATOM 2369 C C . ASP A 1 309 ? -16.406 11.844 -6.051 1 98.31 309 ASP A C 1
ATOM 2371 O O . ASP A 1 309 ? -16.703 12.328 -4.953 1 98.31 309 ASP A O 1
ATOM 2375 N N . THR A 1 310 ? -15.953 10.609 -6.172 1 98.25 310 THR A N 1
ATOM 2376 C CA . THR A 1 310 ? -15.633 9.766 -5.023 1 98.25 310 THR A CA 1
ATOM 2377 C C . THR A 1 310 ? -14.398 8.914 -5.305 1 98.25 310 THR A C 1
ATOM 2379 O O . THR A 1 310 ? -14.297 8.281 -6.359 1 98.25 310 THR A O 1
ATOM 2382 N N . ILE A 1 311 ? -13.43 8.93 -4.371 1 97.88 311 ILE A N 1
ATOM 2383 C CA . ILE A 1 311 ? -12.289 8.023 -4.461 1 97.88 311 ILE A CA 1
ATOM 2384 C C . ILE A 1 311 ? -12.086 7.312 -3.127 1 97.88 311 ILE A C 1
ATOM 2386 O O . ILE A 1 311 ? -12.578 7.77 -2.092 1 97.88 311 ILE A O 1
ATOM 2390 N N . ILE A 1 312 ? -11.438 6.129 -3.209 1 97 312 ILE A N 1
ATOM 2391 C CA . ILE A 1 312 ? -11.008 5.379 -2.033 1 97 312 ILE A CA 1
ATOM 2392 C C . ILE A 1 312 ? -9.484 5.395 -1.945 1 97 312 ILE A C 1
ATOM 2394 O O . ILE A 1 312 ? -8.797 5.41 -2.971 1 97 312 ILE A O 1
ATOM 2398 N N . GLN A 1 313 ? -9 5.453 -0.718 1 97.56 313 GLN A N 1
ATOM 2399 C CA . GLN A 1 313 ? -7.566 5.359 -0.446 1 97.56 313 GLN A CA 1
ATOM 2400 C C . GLN A 1 313 ? -7.289 4.426 0.73 1 97.56 313 GLN A C 1
ATOM 2402 O O . GLN A 1 313 ? -7.961 4.504 1.762 1 97.56 313 GLN A O 1
ATOM 2407 N N . ALA A 1 314 ? -6.371 3.547 0.527 1 96.56 314 ALA A N 1
ATOM 2408 C CA . ALA A 1 314 ? -5.812 2.82 1.663 1 96.56 314 ALA A CA 1
ATOM 2409 C C . ALA A 1 314 ? -4.727 3.641 2.357 1 96.56 314 ALA A C 1
ATOM 2411 O O . ALA A 1 314 ? -4.367 4.723 1.893 1 96.56 314 ALA A O 1
ATOM 2412 N N . GLN A 1 315 ? -4.25 3.105 3.547 1 96.5 315 GLN A N 1
ATOM 2413 C CA . GLN A 1 315 ? -3.209 3.812 4.285 1 96.5 315 GLN A CA 1
ATOM 2414 C C . GLN A 1 315 ? -1.986 4.062 3.41 1 96.5 315 GLN A C 1
ATOM 2416 O O . GLN A 1 315 ? -1.511 3.158 2.723 1 96.5 315 GLN A O 1
ATOM 2421 N N . GLY A 1 316 ? -1.526 5.309 3.383 1 97 316 GLY A N 1
ATOM 2422 C CA . GLY A 1 316 ? -0.333 5.68 2.641 1 97 316 GLY A CA 1
ATOM 2423 C C . GLY A 1 316 ? -0.621 6.074 1.204 1 97 316 GLY A C 1
ATOM 2424 O O . GLY A 1 316 ? 0.245 6.621 0.518 1 97 316 GLY A O 1
ATOM 2425 N N . GLN A 1 317 ? -1.84 5.711 0.717 1 98.25 317 GLN A N 1
ATOM 2426 C CA . GLN A 1 317 ? -2.215 6.191 -0.61 1 98.25 317 GLN A CA 1
ATOM 2427 C C . GLN A 1 317 ? -2.584 7.668 -0.578 1 98.25 317 GLN A C 1
ATOM 2429 O O . GLN A 1 317 ? -3.014 8.188 0.457 1 98.25 317 GLN A O 1
ATOM 2434 N N . ARG A 1 318 ? -2.379 8.312 -1.743 1 98.69 318 ARG A N 1
ATOM 2435 C CA . ARG A 1 318 ? -2.564 9.758 -1.883 1 98.69 318 ARG A CA 1
ATOM 2436 C C . ARG A 1 318 ? -2.801 10.141 -3.34 1 98.69 318 ARG A C 1
ATOM 2438 O O . ARG A 1 318 ? -2.553 9.336 -4.246 1 98.69 318 ARG A O 1
ATOM 2445 N N . GLY A 1 319 ? -3.287 11.375 -3.486 1 98.62 319 GLY A N 1
ATOM 2446 C CA . GLY A 1 319 ? -3.504 11.922 -4.816 1 98.62 319 GLY A CA 1
ATOM 2447 C C . GLY A 1 319 ? -3.951 13.367 -4.801 1 98.62 319 GLY A C 1
ATOM 2448 O O . GLY A 1 319 ? -4.168 13.945 -3.734 1 98.62 319 GLY A O 1
ATOM 2449 N N . ILE A 1 320 ? -3.982 13.914 -6.012 1 98.88 320 ILE A N 1
ATOM 2450 C CA . ILE A 1 320 ? -4.387 15.305 -6.188 1 98.88 320 ILE A CA 1
ATOM 2451 C C . ILE A 1 320 ? -5.789 15.367 -6.789 1 98.88 320 ILE A C 1
ATOM 2453 O O . ILE A 1 320 ? -6.094 14.633 -7.738 1 98.88 320 ILE A O 1
ATOM 2457 N N . CYS A 1 321 ? -6.648 16.125 -6.207 1 98.88 321 CYS A N 1
ATOM 2458 C CA . CYS A 1 321 ? -7.98 16.406 -6.734 1 98.88 321 CYS A CA 1
ATOM 2459 C C . CYS A 1 321 ? -8.07 17.844 -7.246 1 98.88 321 CYS A C 1
ATOM 2461 O O . CYS A 1 321 ? -7.773 18.781 -6.516 1 98.88 321 CYS A O 1
ATOM 2463 N N . GLU A 1 322 ? -8.531 18 -8.453 1 98.88 322 GLU A N 1
ATOM 2464 C CA . GLU A 1 322 ? -8.734 19.344 -9 1 98.88 322 GLU A CA 1
ATOM 2465 C C . GLU A 1 322 ? -10.188 19.547 -9.414 1 98.88 322 GLU A C 1
ATOM 2467 O O . GLU A 1 322 ? -10.789 18.688 -10.062 1 98.88 322 GLU A O 1
ATOM 2472 N N . LEU A 1 323 ? -10.672 20.641 -9.031 1 98.75 323 LEU A N 1
ATOM 2473 C CA . LEU A 1 323 ? -12.055 20.922 -9.391 1 98.75 323 LEU A CA 1
ATOM 2474 C C . LEU A 1 323 ? -12.305 22.438 -9.43 1 98.75 323 LEU A C 1
ATOM 2476 O O . LEU A 1 323 ? -11.516 23.203 -8.883 1 98.75 323 LEU A O 1
ATOM 2480 N N . ARG A 1 324 ? -13.344 22.844 -10.094 1 98.69 324 ARG A N 1
ATOM 2481 C CA . ARG A 1 324 ? -13.922 24.188 -10.078 1 98.69 324 ARG A CA 1
ATOM 2482 C C . ARG A 1 324 ? -15.391 24.141 -9.672 1 98.69 324 ARG A C 1
ATOM 2484 O O . ARG A 1 324 ? -16.141 23.266 -10.094 1 98.69 324 ARG A O 1
ATOM 2491 N N . PHE A 1 325 ? -15.711 25.078 -8.797 1 98.5 325 PHE A N 1
ATOM 2492 C CA . PHE A 1 325 ? -17.125 25.203 -8.438 1 98.5 325 PHE A CA 1
ATOM 2493 C C . PHE A 1 325 ? -17.812 26.219 -9.328 1 98.5 325 PHE A C 1
ATOM 2495 O O . PHE A 1 325 ? -17.5 27.406 -9.281 1 98.5 325 PHE A O 1
ATOM 2502 N N . PRO A 1 326 ? -18.812 25.859 -10.07 1 98.25 326 PRO A N 1
ATOM 2503 C CA . PRO A 1 326 ? -19.469 26.812 -10.977 1 98.25 326 PRO A CA 1
ATOM 2504 C C . PRO A 1 326 ? -20.562 27.625 -10.289 1 98.25 326 PRO A C 1
ATOM 2506 O O . PRO A 1 326 ? -20.984 28.672 -10.805 1 98.25 326 PRO A O 1
ATOM 2509 N N . TYR A 1 327 ? -21.062 27.156 -9.164 1 98.5 327 TYR A N 1
ATOM 2510 C CA . TYR A 1 327 ? -22.172 27.812 -8.5 1 98.5 327 TYR A CA 1
ATOM 2511 C C . TYR A 1 327 ? -21.828 28.172 -7.062 1 98.5 327 TYR A C 1
ATOM 2513 O O . TYR A 1 327 ? -21.031 27.484 -6.418 1 98.5 327 TYR A O 1
ATOM 2521 N N . LEU A 1 328 ? -22.438 29.297 -6.559 1 98.44 328 LEU A N 1
ATOM 2522 C CA . LEU A 1 328 ? -22.234 29.734 -5.184 1 98.44 328 LEU A CA 1
ATOM 2523 C C . LEU A 1 328 ? -22.938 28.797 -4.199 1 98.44 328 LEU A C 1
ATOM 2525 O O . LEU A 1 328 ? -23.844 28.062 -4.578 1 98.44 328 LEU A O 1
ATOM 2529 N N . GLY A 1 329 ? -22.391 28.859 -2.941 1 98.44 329 GLY A N 1
ATOM 2530 C CA . GLY A 1 329 ? -23.078 28.109 -1.897 1 98.44 329 GLY A CA 1
ATOM 2531 C C . GLY A 1 329 ? -22.172 27.141 -1.163 1 98.44 329 GLY A C 1
ATOM 2532 O O . GLY A 1 329 ? -20.938 27.188 -1.329 1 98.44 329 GLY A O 1
ATOM 2533 N N . LYS A 1 330 ? -22.797 26.375 -0.303 1 98.25 330 LYS A N 1
ATOM 2534 C CA . LYS A 1 330 ? -22.062 25.406 0.504 1 98.25 330 LYS A CA 1
ATOM 2535 C C . LYS A 1 330 ? -22.172 24 -0.084 1 98.25 330 LYS A C 1
ATOM 2537 O O . LYS A 1 330 ? -23.266 23.578 -0.461 1 98.25 330 LYS A O 1
ATOM 2542 N N . TYR A 1 331 ? -21.078 23.344 -0.224 1 98.56 331 TYR A N 1
ATOM 2543 C CA . TYR A 1 331 ? -21 21.984 -0.734 1 98.56 331 TYR A CA 1
ATOM 2544 C C . TYR A 1 331 ? -20.328 21.062 0.278 1 98.56 331 TYR A C 1
ATOM 2546 O O . TYR A 1 331 ? -19.188 21.297 0.684 1 98.56 331 TYR A O 1
ATOM 2554 N N . MET A 1 332 ? -21.047 20.016 0.598 1 97.25 332 MET A N 1
ATOM 2555 C CA . MET A 1 332 ? -20.516 19.094 1.596 1 97.25 332 MET A CA 1
ATOM 2556 C C . MET A 1 332 ? -19.438 18.203 0.993 1 97.25 332 MET A C 1
ATOM 2558 O O . MET A 1 332 ? -19.484 17.875 -0.193 1 97.25 332 MET A O 1
ATOM 2562 N N . PHE A 1 333 ? -18.422 17.875 1.784 1 97.94 333 PHE A N 1
ATOM 2563 C CA . PHE A 1 333 ? -17.516 16.781 1.495 1 97.94 333 PHE A CA 1
ATOM 2564 C C . PHE A 1 333 ? -17.406 15.844 2.689 1 97.94 333 PHE A C 1
ATOM 2566 O O . PHE A 1 333 ? -17.547 16.266 3.836 1 97.94 333 PHE A O 1
ATOM 2573 N N . HIS A 1 334 ? -17.219 14.555 2.441 1 96.06 334 HIS A N 1
ATOM 2574 C CA . HIS A 1 334 ? -17.109 13.578 3.514 1 96.06 334 HIS A CA 1
ATOM 2575 C C . HIS A 1 334 ? -16.656 12.219 2.98 1 96.06 334 HIS A C 1
ATOM 2577 O O . HIS A 1 334 ? -16.484 12.047 1.771 1 96.06 334 HIS A O 1
ATOM 2583 N N . ALA A 1 335 ? -16.438 11.344 3.898 1 95.88 335 ALA A N 1
ATOM 2584 C CA . ALA A 1 335 ? -16.156 9.953 3.547 1 95.88 335 ALA A CA 1
ATOM 2585 C C . ALA A 1 335 ? -17.438 9.234 3.125 1 95.88 335 ALA A C 1
ATOM 2587 O O . ALA A 1 335 ? -18.531 9.57 3.592 1 95.88 335 ALA A O 1
ATOM 2588 N N . HIS A 1 336 ? -17.312 8.266 2.215 1 92.75 336 HIS A N 1
ATOM 2589 C CA . HIS A 1 336 ? -18.406 7.344 1.94 1 92.75 336 HIS A CA 1
ATOM 2590 C C . HIS A 1 336 ? -18.281 6.066 2.764 1 92.75 336 HIS A C 1
ATOM 2592 O O . HIS A 1 336 ? -18.172 4.973 2.207 1 92.75 3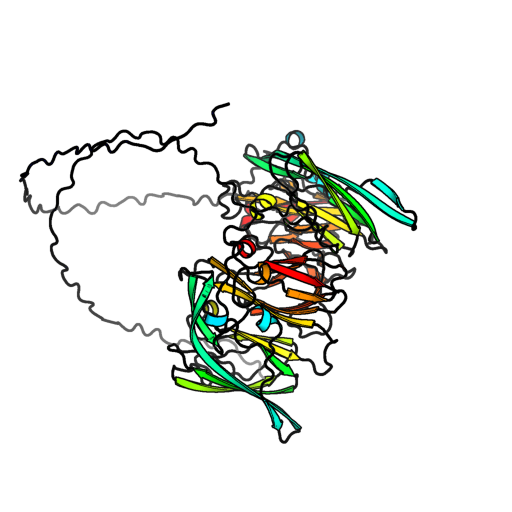36 HIS A O 1
ATOM 2598 N N . LYS A 1 337 ? -18.125 6.09 3.859 1 91.69 337 LYS A N 1
ATOM 2599 C CA . LYS A 1 337 ? -18.312 5.25 5.039 1 91.69 337 LYS A CA 1
ATOM 2600 C C . LYS A 1 337 ? -19.016 6.027 6.152 1 91.69 337 LYS A C 1
ATOM 2602 O O . LYS A 1 337 ? -18.359 6.785 6.883 1 91.69 337 LYS A O 1
ATOM 2607 N N . THR A 1 338 ? -20.219 5.832 6.246 1 86.75 338 THR A N 1
ATOM 2608 C CA . THR A 1 338 ? -21.109 6.68 7.031 1 86.75 338 THR A CA 1
ATOM 2609 C C . THR A 1 338 ? -20.594 6.824 8.461 1 86.75 338 THR A C 1
ATOM 2611 O O . THR A 1 338 ? -20.703 7.895 9.062 1 86.75 338 THR A O 1
ATOM 2614 N N . GLU A 1 339 ? -20 5.797 8.953 1 89.56 339 GLU A N 1
ATOM 2615 C CA . GLU A 1 339 ? -19.438 5.832 10.297 1 89.56 339 GLU A CA 1
ATOM 2616 C C . GLU A 1 339 ? -18.375 6.922 10.422 1 89.56 339 GLU A C 1
ATOM 2618 O O . GLU A 1 339 ? -18.328 7.641 11.422 1 89.56 339 GLU A O 1
ATOM 2623 N N . PHE A 1 340 ? -17.562 7.07 9.422 1 93.44 340 PHE A N 1
ATOM 2624 C CA . PHE A 1 340 ? -16.484 8.062 9.453 1 93.44 340 PHE A CA 1
ATOM 2625 C C . PHE A 1 340 ? -17.062 9.477 9.445 1 93.44 340 PHE A C 1
ATOM 2627 O O . PHE A 1 340 ? -16.578 10.344 10.18 1 93.44 340 PHE A O 1
ATOM 2634 N N . ALA A 1 341 ? -18.047 9.688 8.641 1 90.44 341 ALA A N 1
ATOM 2635 C CA . ALA A 1 341 ? -18.703 10.992 8.555 1 90.44 341 ALA A CA 1
ATOM 2636 C C . ALA A 1 341 ? -19.375 11.352 9.883 1 90.44 341 ALA A C 1
ATOM 2638 O O . ALA A 1 341 ? -19.203 12.453 10.398 1 90.44 341 ALA A O 1
ATOM 2639 N N . ASP A 1 342 ? -19.984 10.398 10.438 1 90.38 342 ASP A N 1
ATOM 2640 C CA . ASP A 1 342 ? -20.75 10.609 11.656 1 90.38 342 ASP A CA 1
ATOM 2641 C C . ASP A 1 342 ? -19.844 10.883 12.844 1 90.38 342 ASP A C 1
ATOM 2643 O O . ASP A 1 342 ? -20.266 11.469 13.844 1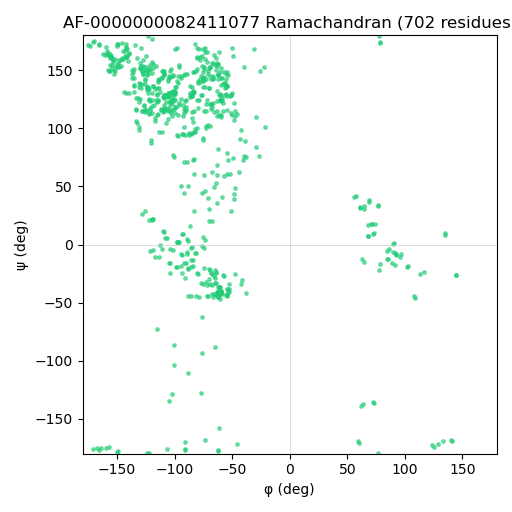 90.38 342 ASP A O 1
ATOM 2647 N N . LEU A 1 343 ? -18.609 10.438 12.625 1 93.06 343 LEU A N 1
ATOM 2648 C CA . LEU A 1 343 ? -17.688 10.555 13.75 1 93.06 343 LEU A CA 1
ATOM 2649 C C . LEU A 1 343 ? -16.656 11.648 13.492 1 93.06 343 LEU A C 1
ATOM 2651 O O . LEU A 1 343 ? -15.688 11.797 14.25 1 93.06 343 LEU A O 1
ATOM 2655 N N . GLY A 1 344 ? -16.828 12.398 12.359 1 94.06 344 GLY A N 1
ATOM 2656 C CA . GLY A 1 344 ? -16.016 13.609 12.352 1 94.06 344 GLY A CA 1
ATOM 2657 C C . GLY A 1 344 ? -15.5 13.977 10.977 1 94.06 344 GLY A C 1
ATOM 2658 O O . GLY A 1 344 ? -15.211 15.141 10.703 1 94.06 344 GLY A O 1
ATOM 2659 N N . TRP A 1 345 ? -15.336 13.008 10.078 1 95 345 TRP A N 1
ATOM 2660 C CA . TRP A 1 345 ? -14.742 13.281 8.773 1 95 345 TRP A CA 1
ATOM 2661 C C . TRP A 1 345 ? -15.789 13.789 7.785 1 95 345 TRP A C 1
ATOM 2663 O O . TRP A 1 345 ? -16.188 13.062 6.871 1 95 345 TRP A O 1
ATOM 2673 N N . MET A 1 346 ? -16.219 14.984 7.953 1 94.88 346 MET A N 1
ATOM 2674 C CA . MET A 1 346 ? -17.125 15.711 7.062 1 94.88 346 MET A CA 1
ATOM 2675 C C . MET A 1 346 ? -16.938 17.219 7.195 1 94.88 346 MET A C 1
ATOM 2677 O O . MET A 1 346 ? -16.422 17.688 8.211 1 94.88 346 MET A O 1
ATOM 2681 N N . GLY A 1 347 ? -17.188 17.969 6.234 1 96.75 347 GLY A N 1
ATOM 2682 C CA . GLY A 1 347 ? -17.078 19.422 6.195 1 96.75 347 GLY A CA 1
ATOM 2683 C C . GLY A 1 347 ? -17.734 20.047 4.977 1 96.75 347 GLY A C 1
ATOM 2684 O O . GLY A 1 347 ? -18.406 19.359 4.211 1 96.75 347 GLY A O 1
ATOM 2685 N N . PHE A 1 348 ? -17.547 21.375 4.891 1 97.75 348 PHE A N 1
ATOM 2686 C CA . PHE A 1 348 ? -18.125 22.109 3.771 1 97.75 348 PHE A CA 1
ATOM 2687 C C . PHE A 1 348 ? -17.062 22.922 3.039 1 97.75 348 PHE A C 1
ATOM 2689 O O . PHE A 1 348 ? -16.156 23.469 3.664 1 97.75 348 PHE A O 1
ATOM 2696 N N . PHE A 1 349 ? -17.219 22.953 1.768 1 98.69 349 PHE A N 1
ATOM 2697 C CA . PHE A 1 349 ? -16.703 24.078 0.998 1 98.69 349 PHE A CA 1
ATOM 2698 C C . PHE A 1 349 ? -17.719 25.219 0.952 1 98.69 349 PHE A C 1
ATOM 2700 O O . PHE A 1 349 ? -18.922 24.984 0.784 1 98.69 349 PHE A O 1
ATOM 2707 N N . GLU A 1 350 ? -17.297 26.344 1.126 1 98.81 350 GLU A N 1
ATOM 2708 C CA . GLU A 1 350 ? -18.125 27.516 0.889 1 98.81 350 GLU A CA 1
ATOM 2709 C C . GLU A 1 350 ? -17.609 28.312 -0.31 1 98.81 350 GLU A C 1
ATOM 2711 O O . GLU A 1 350 ? -16.547 28.922 -0.256 1 98.81 350 GLU A O 1
ATOM 2716 N N . VAL A 1 351 ? -18.406 28.359 -1.303 1 98.69 351 VAL A N 1
ATOM 2717 C CA . VAL A 1 351 ? -18.047 29 -2.566 1 98.69 351 VAL A CA 1
ATOM 2718 C C . VAL A 1 351 ? -18.578 30.422 -2.602 1 98.69 351 VAL A C 1
ATOM 2720 O O . VAL A 1 351 ? -19.781 30.641 -2.504 1 98.69 351 VAL A O 1
ATOM 2723 N N . THR A 1 352 ? -17.703 31.344 -2.773 1 98.44 352 THR A N 1
ATOM 2724 C CA . THR A 1 352 ? -18.062 32.75 -2.842 1 98.44 352 THR A CA 1
ATOM 2725 C C . THR A 1 352 ? -17.594 33.375 -4.16 1 98.44 352 THR A C 1
ATOM 2727 O O . THR A 1 352 ? -17 32.688 -4.988 1 98.44 352 THR A O 1
ATOM 2730 N N . GLU A 1 353 ? -17.859 34.719 -4.367 1 96.69 353 GLU A N 1
ATOM 2731 C CA . GLU A 1 353 ? -17.469 35.375 -5.602 1 96.69 353 GLU A CA 1
ATOM 2732 C C . GLU A 1 353 ? -15.969 35.625 -5.645 1 96.69 353 GLU A C 1
ATOM 2734 O O . GLU A 1 353 ? -15.367 36 -4.641 1 96.69 353 GLU A O 1
ATOM 2739 N N . MET B 1 1 ? -46.094 -4.668 -39.094 1 19.97 1 MET B N 1
ATOM 2740 C CA . MET B 1 1 ? -45.844 -5.91 -38.375 1 19.97 1 MET B CA 1
ATOM 2741 C C . MET B 1 1 ? -45.75 -5.648 -36.875 1 19.97 1 MET B C 1
ATOM 2743 O O . MET B 1 1 ? -45.281 -4.59 -36.438 1 19.97 1 MET B O 1
ATOM 2747 N N . SER B 1 2 ? -46.219 -6.637 -35.844 1 19.16 2 SER B N 1
ATOM 2748 C CA . SER B 1 2 ? -47 -6.723 -34.625 1 19.16 2 SER B CA 1
ATOM 2749 C C . SER B 1 2 ? -46.094 -6.609 -33.375 1 19.16 2 SER B C 1
ATOM 2751 O O . SER B 1 2 ? -45 -7.148 -33.375 1 19.16 2 SER B O 1
ATOM 2753 N N . ALA B 1 3 ? -46.344 -5.672 -32.438 1 22.45 3 ALA B N 1
ATOM 2754 C CA . ALA B 1 3 ? -45.906 -5.035 -31.188 1 22.45 3 ALA B CA 1
ATOM 2755 C C . ALA B 1 3 ? -45.906 -6.02 -30.031 1 22.45 3 ALA B C 1
ATOM 2757 O O . ALA B 1 3 ? -46.969 -6.359 -29.516 1 22.45 3 ALA B O 1
ATOM 2758 N N . PRO B 1 4 ? -44.906 -7.145 -30.031 1 21.09 4 PRO B N 1
ATOM 2759 C CA . PRO B 1 4 ? -45.031 -8.242 -29.062 1 21.09 4 PRO B CA 1
ATOM 2760 C C . PRO B 1 4 ? -45.062 -7.762 -27.625 1 21.09 4 PRO B C 1
ATOM 2762 O O . PRO B 1 4 ? -44.438 -6.738 -27.297 1 21.09 4 PRO B O 1
ATOM 2765 N N . SER B 1 5 ? -46.031 -8.297 -26.734 1 19.03 5 SER B N 1
ATOM 2766 C CA . SER B 1 5 ? -46.75 -8.172 -25.469 1 19.03 5 SER B CA 1
ATOM 2767 C C . SER B 1 5 ? -45.875 -8.617 -24.297 1 19.03 5 SER B C 1
ATOM 2769 O O . SER B 1 5 ? -44.938 -9.398 -24.469 1 19.03 5 SER B O 1
ATOM 2771 N N . ARG B 1 6 ? -46.125 -8.203 -22.938 1 18.83 6 ARG B N 1
ATOM 2772 C CA . ARG B 1 6 ? -45.75 -7.855 -21.562 1 18.83 6 ARG B CA 1
ATOM 2773 C C . ARG B 1 6 ? -45.438 -9.109 -20.75 1 18.83 6 ARG B C 1
ATOM 2775 O O . ARG B 1 6 ? -44.375 -9.203 -20.125 1 18.83 6 ARG B O 1
ATOM 2782 N N . ARG B 1 7 ? -46.406 -9.828 -19.906 1 17.52 7 ARG B N 1
ATOM 2783 C CA . ARG B 1 7 ? -46.656 -10 -18.469 1 17.52 7 ARG B CA 1
ATOM 2784 C C . ARG B 1 7 ? -46.344 -11.422 -18.016 1 17.52 7 ARG B C 1
ATOM 2786 O O . ARG B 1 7 ? -46.625 -11.797 -16.891 1 17.52 7 ARG B O 1
ATOM 2793 N N . GLN B 1 8 ? -45.969 -12.469 -18.703 1 18.08 8 GLN B N 1
ATOM 2794 C CA . GLN B 1 8 ? -46.438 -13.75 -18.172 1 18.08 8 GLN B CA 1
ATOM 2795 C C . GLN B 1 8 ? -45.75 -14.07 -16.844 1 18.08 8 GLN B C 1
ATOM 2797 O O . GLN B 1 8 ? -44.531 -14.078 -16.75 1 18.08 8 GLN B O 1
ATOM 2802 N N . LEU B 1 9 ? -46.562 -14.172 -15.625 1 20.02 9 LEU B N 1
ATOM 2803 C CA . LEU B 1 9 ? -46.75 -14.367 -14.188 1 20.02 9 LEU B CA 1
ATOM 2804 C C . LEU B 1 9 ? -46.312 -15.758 -13.758 1 20.02 9 LEU B C 1
ATOM 2806 O O . LEU B 1 9 ? -46.969 -16.75 -14.086 1 20.02 9 LEU B O 1
ATOM 2810 N N . LEU B 1 10 ? -45.031 -16.234 -13.93 1 18.75 10 LEU B N 1
ATOM 2811 C CA . LEU B 1 10 ? -44.75 -17.625 -13.609 1 18.75 1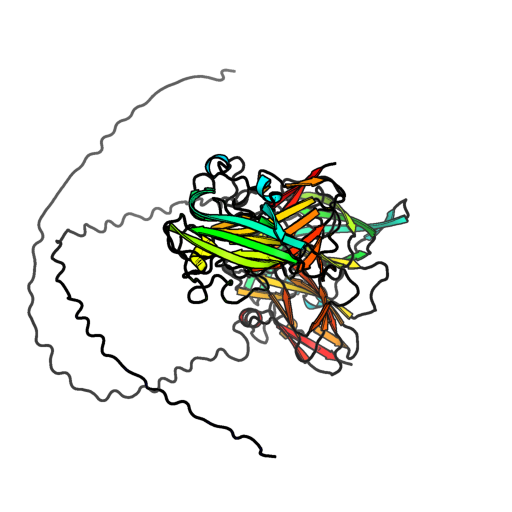0 LEU B CA 1
ATOM 2812 C C . LEU B 1 10 ? -44.969 -17.906 -12.133 1 18.75 10 LEU B C 1
ATOM 2814 O O . LEU B 1 10 ? -44.406 -17.234 -11.273 1 18.75 10 LEU B O 1
ATOM 2818 N N . ILE B 1 11 ? -46.031 -18.719 -11.633 1 18.86 11 ILE B N 1
ATOM 2819 C CA . ILE B 1 11 ? -46.812 -19.188 -10.5 1 18.86 11 ILE B CA 1
ATOM 2820 C C . ILE B 1 11 ? -46 -20.188 -9.688 1 18.86 11 ILE B C 1
ATOM 2822 O O . ILE B 1 11 ? -46.344 -20.516 -8.555 1 18.86 11 ILE B O 1
ATOM 2826 N N . GLY B 1 12 ? -44.969 -20.859 -10.094 1 18.7 12 GLY B N 1
ATOM 2827 C CA . GLY B 1 12 ? -44.969 -22.219 -9.57 1 18.7 12 GLY B CA 1
ATOM 2828 C C . GLY B 1 12 ? -44.844 -22.266 -8.055 1 18.7 12 GLY B C 1
ATOM 2829 O O . GLY B 1 12 ? -44.344 -21.328 -7.438 1 18.7 12 GLY B O 1
ATOM 2830 N N . GLY B 1 13 ? -45.438 -23.344 -7.293 1 17.48 13 GLY B N 1
ATOM 2831 C CA . GLY B 1 13 ? -46 -24.016 -6.137 1 17.48 13 GLY B CA 1
ATOM 2832 C C . GLY B 1 13 ? -45 -24.359 -5.078 1 17.48 13 GLY B C 1
ATOM 2833 O O . GLY B 1 13 ? -43.844 -24.688 -5.398 1 17.48 13 GLY B O 1
ATOM 2834 N N . ALA B 1 14 ? -45.188 -23.906 -3.779 1 19.31 14 ALA B N 1
ATOM 2835 C CA . ALA B 1 14 ? -44.656 -23.781 -2.422 1 19.31 14 ALA B CA 1
ATOM 2836 C C . ALA B 1 14 ? -44.625 -25.125 -1.721 1 19.31 14 ALA B C 1
ATOM 2838 O O . ALA B 1 14 ? -44.406 -25.203 -0.507 1 19.31 14 ALA B O 1
ATOM 2839 N N . LEU B 1 15 ? -44.281 -26.25 -2.318 1 16.7 15 LEU B N 1
ATOM 2840 C CA . LEU B 1 15 ? -44.594 -27.438 -1.54 1 16.7 15 LEU B CA 1
ATOM 2841 C C . LEU B 1 15 ? -43.812 -27.469 -0.242 1 16.7 15 LEU B C 1
ATOM 2843 O O . LEU B 1 15 ? -42.594 -27.234 -0.246 1 16.7 15 LEU B O 1
ATOM 2847 N N . ALA B 1 16 ? -44.438 -27.391 1.017 1 19.2 16 ALA B N 1
ATOM 2848 C CA . ALA B 1 16 ? -44.344 -27.297 2.469 1 19.2 16 ALA B CA 1
ATOM 2849 C C . ALA B 1 16 ? -43.812 -28.594 3.074 1 19.2 16 ALA B C 1
ATOM 2851 O O . ALA B 1 16 ? -43.688 -28.719 4.297 1 19.2 16 ALA B O 1
ATOM 2852 N N . GLY B 1 17 ? -43.125 -29.5 2.395 1 16.88 17 GLY B N 1
ATOM 2853 C CA . GLY B 1 17 ? -43.219 -30.797 3.053 1 16.88 17 GLY B CA 1
ATOM 2854 C C . GLY B 1 17 ? -42.625 -30.797 4.449 1 16.88 17 GLY B C 1
ATOM 2855 O O . GLY B 1 17 ? -41.781 -29.953 4.781 1 16.88 17 GLY B O 1
ATOM 2856 N N . SER B 1 18 ? -43.25 -31.547 5.477 1 18.45 18 SER B N 1
ATOM 2857 C CA . SER B 1 18 ? -43.562 -31.922 6.855 1 18.45 18 SER B CA 1
ATOM 2858 C C . SER B 1 18 ? -42.406 -32.719 7.488 1 18.45 18 SER B C 1
ATOM 2860 O O . SER B 1 18 ? -42.594 -33.344 8.531 1 18.45 18 SER B O 1
ATOM 2862 N N . ALA B 1 19 ? -41.125 -32.312 7.32 1 17.2 19 ALA B N 1
ATOM 2863 C CA . ALA B 1 19 ? -40.156 -33.281 7.812 1 17.2 19 ALA B CA 1
ATOM 2864 C C . ALA B 1 19 ? -40.312 -33.531 9.312 1 17.2 19 ALA B C 1
ATOM 2866 O O . ALA B 1 19 ? -40.375 -32.562 10.102 1 17.2 19 ALA B O 1
ATOM 2867 N N . GLY B 1 20 ? -40.75 -34.719 9.82 1 17.53 20 GLY B N 1
ATOM 2868 C CA . GLY B 1 20 ? -41.188 -35.438 11 1 17.53 20 GLY B CA 1
ATOM 2869 C C . GLY B 1 20 ? -40.094 -35.594 12.047 1 17.53 20 GLY B C 1
ATOM 2870 O O . GLY B 1 20 ? -40.344 -35.969 13.188 1 17.53 20 GLY B O 1
ATOM 2871 N N . LEU B 1 21 ? -38.75 -35.5 11.703 1 18.3 21 LEU B N 1
ATOM 2872 C CA . LEU B 1 21 ? -38 -36.5 12.445 1 18.3 21 LEU B CA 1
ATOM 2873 C C . LEU B 1 21 ? -37.969 -36.188 13.93 1 18.3 21 LEU B C 1
ATOM 2875 O O . LEU B 1 21 ? -37.75 -35.031 14.312 1 18.3 21 LEU B O 1
ATOM 2879 N N . MET B 1 22 ? -38.469 -37.062 14.82 1 18.67 22 MET B N 1
ATOM 2880 C CA . MET B 1 22 ? -38.812 -37.344 16.219 1 18.67 22 MET B CA 1
ATOM 2881 C C . MET B 1 22 ? -37.562 -37.406 17.094 1 18.67 22 MET B C 1
ATOM 2883 O O . MET B 1 22 ? -36.812 -38.375 17 1 18.67 22 MET B O 1
ATOM 2887 N N . MET B 1 23 ? -36.656 -36.438 17.031 1 17.44 23 MET B N 1
ATOM 2888 C CA . MET B 1 23 ? -35.438 -36.656 17.766 1 17.44 23 MET B CA 1
ATOM 2889 C C . MET B 1 23 ? -35.688 -36.844 19.25 1 17.44 23 MET B C 1
ATOM 2891 O O . MET B 1 23 ? -36.406 -36.031 19.859 1 17.44 23 MET B O 1
ATOM 2895 N N . ASN B 1 24 ? -35.5 -38.031 19.734 1 17.03 24 ASN B N 1
ATOM 2896 C CA . ASN B 1 24 ? -35.688 -38.719 21.016 1 17.03 24 ASN B CA 1
ATOM 2897 C C . ASN B 1 24 ? -34.812 -38.094 22.094 1 17.03 24 ASN B C 1
ATOM 2899 O O . ASN B 1 24 ? -33.625 -37.781 21.859 1 17.03 24 ASN B O 1
ATOM 2903 N N . ALA B 1 25 ? -35.312 -37.594 23.266 1 18.59 25 ALA B N 1
ATOM 2904 C CA . ALA B 1 25 ? -35.125 -36.719 24.438 1 18.59 25 ALA B CA 1
ATOM 2905 C C . ALA B 1 25 ? -34.312 -37.469 25.5 1 18.59 25 ALA B C 1
ATOM 2907 O O . ALA B 1 25 ? -34.25 -37.031 26.656 1 18.59 25 ALA B O 1
ATOM 2908 N N . GLY B 1 26 ? -33.406 -38.438 25.109 1 16.64 26 GLY B N 1
ATOM 2909 C CA . GLY B 1 26 ? -33.188 -39.25 26.281 1 16.64 26 GLY B CA 1
ATOM 2910 C C . GLY B 1 26 ? -32.594 -38.5 27.453 1 16.64 26 GLY B C 1
ATOM 2911 O O . GLY B 1 26 ? -32 -37.406 27.25 1 16.64 26 GLY B O 1
ATOM 2912 N N . ARG B 1 27 ? -32.625 -39.094 28.734 1 17.55 27 ARG B N 1
ATOM 2913 C CA . ARG B 1 27 ? -32.75 -38.844 30.156 1 17.55 27 ARG B CA 1
ATOM 2914 C C . ARG B 1 27 ? -31.391 -38.656 30.828 1 17.55 27 ARG B C 1
ATOM 2916 O O . ARG B 1 27 ? -30.656 -39.625 31 1 17.55 27 ARG B O 1
ATOM 2923 N N . VAL B 1 28 ? -30.453 -37.906 30.266 1 16.45 28 VAL B N 1
ATOM 2924 C CA . VAL B 1 28 ? -29.156 -38.062 30.906 1 16.45 28 VAL B CA 1
ATOM 2925 C C . VAL B 1 28 ? -29.297 -37.75 32.406 1 16.45 28 VAL B C 1
ATOM 2927 O O . VAL B 1 28 ? -29.906 -36.75 32.781 1 16.45 28 VAL B O 1
ATOM 2930 N N . ALA B 1 29 ? -28.797 -38.719 33.25 1 16.53 29 ALA B N 1
ATOM 2931 C CA . ALA B 1 29 ? -28.812 -39.094 34.656 1 16.53 29 ALA B CA 1
ATOM 2932 C C . ALA B 1 29 ? -28.203 -38.031 35.531 1 16.53 29 ALA B C 1
ATOM 2934 O O . ALA B 1 29 ? -27.5 -37.125 35.031 1 16.53 29 ALA B O 1
ATOM 2935 N N . GLY B 1 30 ? -27.688 -38.406 36.844 1 16.75 30 GLY B N 1
ATOM 2936 C CA . GLY B 1 30 ? -27.891 -38.156 38.25 1 16.75 30 GLY B CA 1
ATOM 2937 C C . GLY B 1 30 ? -26.734 -37.406 38.906 1 16.75 30 GLY B C 1
ATOM 2938 O O . GLY B 1 30 ? -26.688 -37.281 40.125 1 16.75 30 GLY B O 1
ATOM 2939 N N . ALA B 1 31 ? -25.672 -37.062 38.156 1 17.12 31 ALA B N 1
ATOM 2940 C CA . ALA B 1 31 ? -24.484 -36.969 39 1 17.12 31 ALA B CA 1
ATOM 2941 C C . ALA B 1 31 ? -24.719 -36.031 40.188 1 17.12 31 ALA B C 1
ATOM 2943 O O . ALA B 1 31 ? -25.406 -35 40.031 1 17.12 31 ALA B O 1
ATOM 2944 N N . SER B 1 32 ? -24.094 -36.375 41.312 1 17.27 32 SER B N 1
ATOM 2945 C CA . SER B 1 32 ? -24.172 -36.188 42.75 1 17.27 32 SER B CA 1
ATOM 2946 C C . SER B 1 32 ? -23.734 -34.781 43.156 1 17.27 32 SER B C 1
ATOM 2948 O O . SER B 1 32 ? -23.047 -34.094 42.406 1 17.27 32 SER B O 1
ATOM 2950 N N . PRO B 1 33 ? -23.516 -34.562 44.531 1 17.66 33 PRO B N 1
ATOM 2951 C CA . PRO B 1 33 ? -23.875 -33.531 45.531 1 17.66 33 PRO B CA 1
ATOM 2952 C C . PRO B 1 33 ? -22.781 -32.469 45.719 1 17.66 33 PRO B C 1
ATOM 2954 O O . PRO B 1 33 ? -23.047 -31.359 46.156 1 17.66 33 PRO B O 1
ATOM 2957 N N . THR B 1 34 ? -21.469 -32.781 45.281 1 18.45 34 THR B N 1
ATOM 2958 C CA . THR B 1 34 ? -20.578 -32.5 46.438 1 18.45 34 THR B CA 1
ATOM 2959 C C . THR B 1 34 ? -20.562 -31.016 46.75 1 18.45 34 THR B C 1
ATOM 2961 O O . THR B 1 34 ? -20.859 -30.172 45.906 1 18.45 34 THR B O 1
ATOM 2964 N N . GLU B 1 35 ? -20.062 -30.641 48.031 1 18.31 35 GLU B N 1
ATOM 2965 C CA . GLU B 1 35 ? -20.125 -29.641 49.094 1 18.31 35 GLU B CA 1
ATOM 2966 C C . GLU B 1 35 ? -19.281 -28.422 48.75 1 18.31 35 GLU B C 1
ATOM 2968 O O . GLU B 1 35 ? -18.172 -28.562 48.219 1 18.31 35 GLU B O 1
ATOM 2973 N N . HIS B 1 36 ? -19.875 -27.297 48.625 1 19.77 36 HIS B N 1
ATOM 2974 C CA . HIS B 1 36 ? -19.438 -25.953 48.25 1 19.77 36 HIS B CA 1
ATOM 2975 C C . HIS B 1 36 ? -18.516 -25.375 49.344 1 19.77 36 HIS B C 1
ATOM 2977 O O . HIS B 1 36 ? -18.984 -24.969 50.406 1 19.77 36 HIS B O 1
ATOM 2983 N N . PRO B 1 37 ? -17.359 -26.094 49.531 1 19.33 37 PRO B N 1
ATOM 2984 C CA . PRO B 1 37 ? -16.766 -25.5 50.719 1 19.33 37 PRO B CA 1
ATOM 2985 C C . PRO B 1 37 ? -16.672 -23.984 50.656 1 19.33 37 PRO B C 1
ATOM 2987 O O . PRO B 1 37 ? -16.797 -23.406 49.562 1 19.33 37 PRO B O 1
ATOM 2990 N N . GLY B 1 38 ? -16.328 -23.391 51.875 1 18.98 38 GLY B N 1
ATOM 2991 C CA . GLY B 1 38 ? -16.391 -22.141 52.625 1 18.98 38 GLY B CA 1
ATOM 2992 C C . GLY B 1 38 ? -15.547 -21.047 52 1 18.98 38 GLY B C 1
ATOM 2993 O O . GLY B 1 38 ? -14.633 -21.328 51.219 1 18.98 38 GLY B O 1
ATOM 2994 N N . ASN B 1 39 ? -16.016 -19.828 52.094 1 19.27 39 ASN B N 1
ATOM 2995 C CA . ASN B 1 39 ? -15.883 -18.469 51.594 1 19.27 39 ASN B CA 1
ATOM 2996 C C . ASN B 1 39 ? -14.562 -17.844 52.031 1 19.27 39 ASN B C 1
ATOM 2998 O O . ASN B 1 39 ? -14.516 -17.109 53 1 19.27 39 ASN B O 1
ATOM 3002 N N . THR B 1 40 ? -13.547 -18.688 52.406 1 20.77 40 THR B N 1
ATOM 3003 C CA . THR B 1 40 ? -12.695 -17.812 53.219 1 20.77 40 THR B CA 1
ATOM 3004 C C . THR B 1 40 ? -12.195 -16.625 52.406 1 20.77 40 THR B C 1
ATOM 3006 O O . THR B 1 40 ? -11.93 -16.766 51.219 1 20.77 40 THR B O 1
ATOM 3009 N N . ASN B 1 41 ? -12.484 -15.414 52.906 1 20.14 41 ASN B N 1
ATOM 3010 C CA . ASN B 1 41 ? -12.383 -14.039 52.438 1 20.14 41 ASN B CA 1
ATOM 3011 C C . ASN B 1 41 ? -10.93 -13.648 52.188 1 20.14 41 ASN B C 1
ATOM 3013 O O . ASN B 1 41 ? -10.18 -13.359 53.125 1 20.14 41 ASN B O 1
ATOM 3017 N N . PRO B 1 42 ? -10.094 -14.617 51.688 1 21.84 42 PRO B N 1
ATOM 3018 C CA . PRO B 1 42 ? -8.758 -14.094 51.969 1 21.84 42 PRO B CA 1
ATOM 3019 C C . PRO B 1 42 ? -8.539 -12.688 51.406 1 21.84 42 PRO B C 1
ATOM 3021 O O . PRO B 1 42 ? -9.242 -12.266 50.469 1 21.84 42 PRO B O 1
ATOM 3024 N N . GLY B 1 43 ? -7.898 -11.773 52.219 1 21.59 43 GLY B N 1
ATOM 3025 C CA . GLY B 1 43 ? -7.434 -10.398 52.156 1 21.59 43 GLY B CA 1
ATOM 3026 C C . GLY B 1 43 ? -6.648 -10.102 50.875 1 21.59 43 GLY B C 1
ATOM 3027 O O . GLY B 1 43 ? -5.852 -10.93 50.438 1 21.59 43 GLY B O 1
ATOM 3028 N N . THR B 1 44 ? -7.234 -9.297 50 1 19.83 44 THR B N 1
ATOM 3029 C CA . THR B 1 44 ? -6.82 -8.828 48.656 1 19.83 44 THR B CA 1
ATOM 3030 C C . THR B 1 44 ? -5.461 -8.141 48.75 1 19.83 44 THR B C 1
ATOM 3032 O O . THR B 1 44 ? -5.336 -7.062 49.312 1 19.83 44 THR B O 1
ATOM 3035 N N . ALA B 1 45 ? -4.414 -8.844 49.219 1 22.39 45 ALA B N 1
ATOM 3036 C CA . ALA B 1 45 ? -3.201 -8.039 49.094 1 22.39 45 ALA B CA 1
ATOM 3037 C C . ALA B 1 45 ? -3.08 -7.434 47.688 1 22.39 45 ALA B C 1
ATOM 3039 O O . ALA B 1 45 ? -3.336 -8.102 46.688 1 22.39 45 ALA B O 1
ATOM 3040 N N . ALA B 1 46 ? -3 -6.098 47.656 1 24.09 46 ALA B N 1
ATOM 3041 C CA . ALA B 1 46 ? -2.83 -5.188 46.531 1 24.09 46 ALA B CA 1
ATOM 3042 C C . ALA B 1 46 ? -1.608 -5.566 45.719 1 24.09 46 ALA B C 1
ATOM 3044 O O . ALA B 1 46 ? -0.487 -5.598 46.219 1 24.09 46 ALA B O 1
ATOM 3045 N N . PRO B 1 47 ? -1.747 -6.66 44.812 1 23.59 47 PRO B N 1
ATOM 3046 C CA . PRO B 1 47 ? -0.453 -6.887 44.156 1 23.59 47 PRO B CA 1
ATOM 3047 C C . PRO B 1 47 ? 0.163 -5.602 43.625 1 23.59 47 PRO B C 1
ATOM 3049 O O . PRO B 1 47 ? -0.562 -4.684 43.219 1 23.59 47 PRO B O 1
ATOM 3052 N N . ASP B 1 48 ? 1.163 -5.172 44.281 1 23.69 48 ASP B N 1
ATOM 3053 C CA . ASP B 1 48 ? 2.039 -4.105 43.812 1 23.69 48 ASP B CA 1
ATOM 3054 C C . ASP B 1 48 ? 2.477 -4.352 42.375 1 23.69 48 ASP B C 1
ATOM 3056 O O . ASP B 1 48 ? 3.324 -5.207 42.094 1 23.69 48 ASP B O 1
ATOM 3060 N N . GLY B 1 49 ? 1.518 -4.77 41.531 1 22.56 49 GLY B N 1
ATOM 3061 C CA . GLY B 1 49 ? 1.89 -5.125 40.156 1 22.56 49 GLY B CA 1
ATOM 3062 C C . GLY B 1 49 ? 2.654 -4.027 39.438 1 22.56 49 GLY B C 1
ATOM 3063 O O . GLY B 1 49 ? 2.1 -2.969 39.156 1 22.56 49 GLY B O 1
ATOM 3064 N N . ASP B 1 50 ? 3.885 -3.877 39.844 1 24.33 50 ASP B N 1
ATOM 3065 C CA . ASP B 1 50 ? 4.738 -3.082 38.969 1 24.33 50 ASP B CA 1
ATOM 3066 C C . ASP B 1 50 ? 4.59 -3.523 37.531 1 24.33 50 ASP B C 1
ATOM 3068 O O . ASP B 1 50 ? 5.195 -4.512 37.094 1 24.33 50 ASP B O 1
ATOM 3072 N N . GLY B 1 51 ? 3.355 -3.662 37.062 1 25.75 51 GLY B N 1
ATOM 3073 C CA . GLY B 1 51 ? 3.139 -3.928 35.656 1 25.75 51 GLY B CA 1
ATOM 3074 C C . GLY B 1 51 ? 4 -3.07 34.75 1 25.75 51 GLY B C 1
ATOM 3075 O O . GLY B 1 51 ? 3.629 -1.945 34.406 1 25.75 51 GLY B O 1
ATOM 3076 N N . GLY B 1 52 ? 5.27 -3.262 34.906 1 26.64 52 GLY B N 1
ATOM 3077 C CA . GLY B 1 52 ? 6.125 -2.645 33.906 1 26.64 52 GLY B CA 1
ATOM 3078 C C . GLY B 1 52 ? 5.594 -2.785 32.5 1 26.64 52 GLY B C 1
ATOM 3079 O O . GLY B 1 52 ? 5.195 -3.875 32.094 1 26.64 52 GLY B O 1
ATOM 3080 N N . VAL B 1 53 ? 4.98 -1.8 32.031 1 30.08 53 VAL B N 1
ATOM 3081 C CA . VAL B 1 53 ? 4.695 -1.641 30.609 1 30.08 53 VAL B CA 1
ATOM 3082 C C . VAL B 1 53 ? 5.875 -2.139 29.781 1 30.08 53 VAL B C 1
ATOM 3084 O O . VAL B 1 53 ? 6.965 -1.562 29.844 1 30.08 53 VAL B O 1
ATOM 3087 N N . ARG B 1 54 ? 6.062 -3.439 29.656 1 28.27 54 ARG B N 1
ATOM 3088 C CA . ARG B 1 54 ? 7.004 -3.982 28.688 1 28.27 54 ARG B CA 1
ATOM 3089 C C . ARG B 1 54 ? 6.961 -3.195 27.391 1 28.27 54 ARG B C 1
ATOM 3091 O O . ARG B 1 54 ? 5.941 -3.193 26.688 1 28.27 54 ARG B O 1
ATOM 3098 N N . HIS B 1 55 ? 7.695 -2.213 27.234 1 30.34 55 HIS B N 1
ATOM 3099 C CA . HIS B 1 55 ? 8.031 -1.569 25.969 1 30.34 55 HIS B CA 1
ATOM 3100 C C . HIS B 1 55 ? 8.25 -2.6 24.859 1 30.34 55 HIS B C 1
ATOM 3102 O O . HIS B 1 55 ? 9.125 -3.459 24.969 1 30.34 55 HIS B O 1
ATOM 3108 N N . GLY B 1 56 ? 7.223 -3.176 24.328 1 32.41 56 GLY B N 1
ATOM 3109 C CA . GLY B 1 56 ? 7.332 -4.078 23.203 1 32.41 56 GLY B CA 1
ATOM 3110 C C . GLY B 1 56 ? 8.508 -3.756 22.297 1 32.41 56 GLY B C 1
ATOM 3111 O O . GLY B 1 56 ? 8.758 -2.59 21.984 1 32.41 56 GLY B O 1
ATOM 3112 N N . GLY B 1 57 ? 9.562 -4.559 22.25 1 34.59 57 GLY B N 1
ATOM 3113 C CA . GLY B 1 57 ? 10.773 -4.496 21.438 1 34.59 57 GLY B CA 1
ATOM 3114 C C . GLY B 1 57 ? 10.516 -4.059 20.016 1 34.59 57 GLY B C 1
ATOM 3115 O O . GLY B 1 57 ? 9.375 -4.047 19.562 1 34.59 57 GLY B O 1
ATOM 3116 N N . THR B 1 58 ? 11.578 -3.416 19.375 1 41.88 58 THR B N 1
ATOM 3117 C CA . THR B 1 58 ? 11.797 -2.918 18.016 1 41.88 58 THR B CA 1
ATOM 3118 C C . THR B 1 58 ? 11.25 -3.9 16.984 1 41.88 58 THR B C 1
ATOM 3120 O O . THR B 1 58 ? 11.211 -3.598 15.789 1 41.88 58 THR B O 1
ATOM 3123 N N . SER B 1 59 ? 11.266 -5.246 17.312 1 45.38 59 SER B N 1
ATOM 3124 C CA . SER B 1 59 ? 10.867 -6.246 16.328 1 45.38 59 SER B CA 1
ATOM 3125 C C . SER B 1 59 ? 9.383 -6.566 16.438 1 45.38 59 SER B C 1
ATOM 3127 O O . SER B 1 59 ? 8.797 -6.461 17.516 1 45.38 59 SER B O 1
ATOM 3129 N N . GLY B 1 60 ? 8.633 -6.324 15.539 1 46.84 60 GLY B N 1
ATOM 3130 C CA . GLY B 1 60 ? 7.219 -6.676 15.586 1 46.84 60 GLY B CA 1
ATOM 3131 C C . GLY B 1 60 ? 6.93 -7.855 16.5 1 46.84 60 GLY B C 1
ATOM 3132 O O . GLY B 1 60 ? 7.84 -8.594 16.875 1 46.84 60 GLY B O 1
ATOM 3133 N N . ALA B 1 61 ? 5.711 -7.922 17.156 1 44.28 61 ALA B N 1
ATOM 3134 C CA . ALA B 1 61 ? 5.305 -8.859 18.203 1 44.28 61 ALA B CA 1
ATOM 3135 C C . ALA B 1 61 ? 5.664 -10.289 17.828 1 44.28 61 ALA B C 1
ATOM 3137 O O . ALA B 1 61 ? 5.855 -11.141 18.703 1 44.28 61 ALA B O 1
ATOM 3138 N N . THR B 1 62 ? 5.762 -10.539 16.469 1 54.44 62 THR B N 1
ATOM 3139 C CA . THR B 1 62 ? 5.836 -11.969 16.156 1 54.44 62 THR B CA 1
ATOM 3140 C C . THR B 1 62 ? 7.16 -12.305 15.492 1 54.44 62 THR B C 1
ATOM 3142 O O . THR B 1 62 ? 7.492 -13.484 15.32 1 54.44 62 THR B O 1
ATOM 3145 N N . PHE B 1 63 ? 7.871 -11.25 15.125 1 60.75 63 PHE B N 1
ATOM 3146 C CA . PHE B 1 63 ? 9.133 -11.586 14.477 1 60.75 63 PHE B CA 1
ATOM 3147 C C . PHE B 1 63 ? 10.227 -11.828 15.508 1 60.75 63 PHE B C 1
ATOM 3149 O O . PHE B 1 63 ? 10.469 -10.977 16.375 1 60.75 63 PHE B O 1
ATOM 3156 N N . ARG B 1 64 ? 10.633 -13.023 15.68 1 54.06 64 ARG B N 1
ATOM 3157 C CA . ARG B 1 64 ? 11.82 -13.305 16.484 1 54.06 64 ARG B CA 1
ATOM 3158 C C . ARG B 1 64 ? 13.031 -13.562 15.602 1 54.06 64 ARG B C 1
ATOM 3160 O O . ARG B 1 64 ? 13.07 -14.547 14.859 1 54.06 64 ARG B O 1
ATOM 3167 N N . ALA B 1 65 ? 13.992 -12.664 15.766 1 63.44 65 ALA B N 1
ATOM 3168 C CA . ALA B 1 65 ? 15.25 -12.812 15.039 1 63.44 65 ALA B CA 1
ATOM 3169 C C . ALA B 1 65 ? 15.938 -14.117 15.422 1 63.44 65 ALA B C 1
ATOM 3171 O O . ALA B 1 65 ? 15.938 -14.516 16.594 1 63.44 65 ALA B O 1
ATOM 3172 N N . GLY B 1 66 ? 16.219 -14.922 14.406 1 68.31 66 GLY B N 1
ATOM 3173 C CA . GLY B 1 66 ? 17.078 -16.062 14.633 1 68.31 66 GLY B CA 1
ATOM 3174 C C . GLY B 1 66 ? 16.375 -17.391 14.484 1 68.31 66 GLY B C 1
ATOM 3175 O O . GLY B 1 66 ? 17.016 -18.422 14.305 1 68.31 66 GLY B O 1
ATOM 3176 N N . GLN B 1 67 ? 15.07 -17.375 14.688 1 78.62 67 GLN B N 1
ATOM 3177 C CA . GLN B 1 67 ? 14.414 -18.656 14.477 1 78.62 67 GLN B CA 1
ATOM 3178 C C . GLN B 1 67 ? 13.68 -18.688 13.141 1 78.62 67 GLN B C 1
ATOM 3180 O O . GLN B 1 67 ? 12.891 -17.797 12.836 1 78.62 67 GLN B O 1
ATOM 3185 N N . GLN B 1 68 ? 14.047 -19.75 12.422 1 87.62 68 GLN B N 1
ATOM 3186 C CA . GLN B 1 68 ? 13.453 -19.875 11.094 1 87.62 68 GLN B CA 1
ATOM 3187 C C . GLN B 1 68 ? 12.75 -21.203 10.922 1 87.62 68 GLN B C 1
ATOM 3189 O O . GLN B 1 68 ? 13.062 -22.172 11.617 1 87.62 68 GLN B O 1
ATOM 3194 N N . VAL B 1 69 ? 11.773 -21.141 10.148 1 92.5 69 VAL B N 1
ATOM 3195 C CA . VAL B 1 69 ? 11.07 -22.359 9.742 1 92.5 69 VAL B CA 1
ATOM 3196 C C . VAL B 1 69 ? 12.031 -23.297 9.016 1 92.5 69 VAL B C 1
ATOM 3198 O O . VAL B 1 69 ? 12.984 -22.844 8.375 1 92.5 69 VAL B O 1
ATOM 3201 N N . ASN B 1 70 ? 11.766 -24.641 9.18 1 93.31 70 ASN B N 1
ATOM 3202 C CA . ASN B 1 70 ? 12.539 -25.641 8.453 1 93.31 70 ASN B CA 1
ATOM 3203 C C . ASN B 1 70 ? 12 -25.859 7.039 1 93.31 70 ASN B C 1
ATOM 3205 O O . ASN B 1 70 ? 11.117 -26.688 6.82 1 93.31 70 ASN B O 1
ATOM 3209 N N . HIS B 1 71 ? 12.578 -25.234 6.098 1 95.75 71 HIS B N 1
ATOM 3210 C CA . HIS B 1 71 ? 12.094 -25.266 4.719 1 95.75 71 HIS B CA 1
ATOM 3211 C C . HIS B 1 71 ? 12.281 -26.641 4.102 1 95.75 71 HIS B C 1
ATOM 3213 O O . HIS B 1 71 ? 11.484 -27.062 3.252 1 95.75 71 HIS B O 1
ATOM 3219 N N . THR B 1 72 ? 13.336 -27.312 4.492 1 95.75 72 THR B N 1
ATOM 3220 C CA . THR B 1 72 ? 13.555 -28.656 3.984 1 95.75 72 THR B CA 1
ATOM 3221 C C . THR B 1 72 ? 12.422 -29.594 4.395 1 95.75 72 THR B C 1
ATOM 3223 O O . THR B 1 72 ? 11.898 -30.344 3.57 1 95.75 72 THR B O 1
ATOM 3226 N N . ALA B 1 73 ? 12.078 -29.5 5.617 1 95.19 73 ALA B N 1
ATOM 3227 C CA . ALA B 1 73 ? 10.977 -30.312 6.109 1 95.19 73 ALA B CA 1
ATOM 3228 C C . ALA B 1 73 ? 9.672 -29.953 5.414 1 95.19 73 ALA B C 1
ATOM 3230 O O . ALA B 1 73 ? 8.852 -30.828 5.129 1 95.19 73 ALA B O 1
ATOM 3231 N N . ASN B 1 74 ? 9.398 -28.656 5.184 1 96.56 74 ASN B N 1
ATOM 3232 C CA . ASN B 1 74 ? 8.195 -28.188 4.496 1 96.56 74 ASN B CA 1
ATOM 3233 C C . ASN B 1 74 ? 8.188 -28.625 3.035 1 96.56 74 ASN B C 1
ATOM 3235 O O . ASN B 1 74 ? 7.117 -28.766 2.432 1 96.56 74 ASN B O 1
ATOM 3239 N N . GLY B 1 75 ? 9.359 -28.812 2.479 1 96.81 75 GLY B N 1
ATOM 3240 C CA . GLY B 1 75 ? 9.461 -29.266 1.099 1 96.81 75 GLY B CA 1
ATOM 3241 C C . GLY B 1 75 ? 9.508 -28.109 0.104 1 96.81 75 GLY B C 1
ATOM 3242 O O . GLY B 1 75 ? 9.469 -28.344 -1.108 1 96.81 75 GLY B O 1
ATOM 3243 N N . PHE B 1 76 ? 9.469 -26.859 0.547 1 97.31 76 PHE B N 1
ATOM 3244 C CA . PHE B 1 76 ? 9.602 -25.703 -0.326 1 97.31 76 PHE B CA 1
ATOM 3245 C C . PHE B 1 76 ? 10.344 -24.578 0.379 1 97.31 76 PHE B C 1
ATOM 3247 O O . PHE B 1 76 ? 10.484 -24.594 1.604 1 97.31 76 PHE B O 1
ATOM 3254 N N . HIS B 1 77 ? 10.883 -23.688 -0.418 1 97.94 77 HIS B N 1
ATOM 3255 C CA . HIS B 1 77 ? 11.633 -22.531 0.039 1 97.94 77 HIS B CA 1
ATOM 3256 C C . HIS B 1 77 ? 11.102 -21.25 -0.602 1 97.94 77 HIS B C 1
ATOM 3258 O O . HIS B 1 77 ? 11.203 -21.062 -1.818 1 97.94 77 HIS B O 1
ATOM 3264 N N . PRO B 1 78 ? 10.547 -20.359 0.231 1 97.81 78 PRO B N 1
ATOM 3265 C CA . PRO B 1 78 ? 9.914 -19.156 -0.323 1 97.81 78 PRO B CA 1
ATOM 3266 C C . PRO B 1 78 ? 10.844 -18.375 -1.251 1 97.81 78 PRO B C 1
ATOM 3268 O O . PRO B 1 78 ? 10.398 -17.844 -2.271 1 97.81 78 PRO B O 1
ATOM 3271 N N . THR B 1 79 ? 12.117 -18.266 -0.974 1 98.38 79 THR B N 1
ATOM 3272 C CA . THR B 1 79 ? 13.062 -17.547 -1.818 1 98.38 79 THR B CA 1
ATOM 3273 C C . THR B 1 79 ? 13.156 -18.203 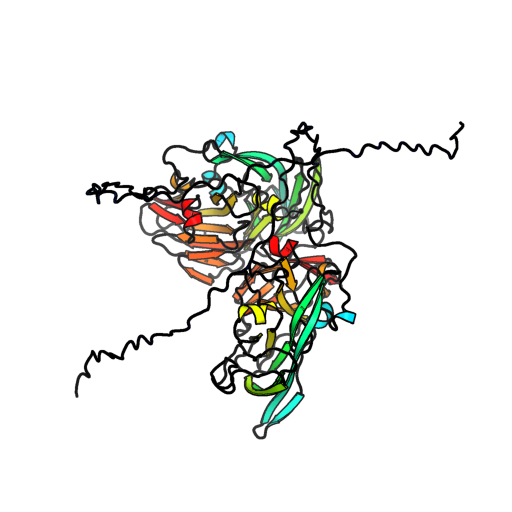-3.195 1 98.38 79 THR B C 1
ATOM 3275 O O . THR B 1 79 ? 13.156 -17.516 -4.215 1 98.38 79 THR B O 1
ATOM 3278 N N . ALA B 1 80 ? 13.227 -19.5 -3.221 1 98.12 80 ALA B N 1
ATOM 3279 C CA . ALA B 1 80 ? 13.297 -20.219 -4.488 1 98.12 80 ALA B CA 1
ATOM 3280 C C . ALA B 1 80 ? 12.016 -20.047 -5.293 1 98.12 80 ALA B C 1
ATOM 3282 O O . ALA B 1 80 ? 12.047 -19.984 -6.523 1 98.12 80 ALA B O 1
ATOM 3283 N N . MET B 1 81 ? 10.961 -19.953 -4.594 1 98.25 81 MET B N 1
ATOM 3284 C CA . MET B 1 81 ? 9.648 -19.891 -5.234 1 98.25 81 MET B CA 1
ATOM 3285 C C . MET B 1 81 ? 9.492 -18.578 -6.004 1 98.25 81 MET B C 1
ATOM 3287 O O . MET B 1 81 ? 8.711 -18.5 -6.949 1 98.25 81 MET B O 1
ATOM 3291 N N . LEU B 1 82 ? 10.219 -17.547 -5.59 1 98.75 82 LEU B N 1
ATOM 3292 C CA . LEU B 1 82 ? 10.102 -16.234 -6.242 1 98.75 82 LEU B CA 1
ATOM 3293 C C . LEU B 1 82 ? 10.297 -16.359 -7.746 1 98.75 82 LEU B C 1
ATOM 3295 O O . LEU B 1 82 ? 9.609 -15.703 -8.523 1 98.75 82 LEU B O 1
ATOM 3299 N N . ARG B 1 83 ? 11.242 -17.172 -8.055 1 98.75 83 ARG B N 1
ATOM 3300 C CA . ARG B 1 83 ? 11.688 -17.203 -9.445 1 98.75 83 ARG B CA 1
ATOM 3301 C C . ARG B 1 83 ? 11.477 -18.594 -10.055 1 98.75 83 ARG B C 1
ATOM 3303 O O . ARG B 1 83 ? 12.148 -18.953 -11.016 1 98.75 83 ARG B O 1
ATOM 3310 N N . ASP B 1 84 ? 10.578 -19.328 -9.453 1 98.56 84 ASP B N 1
ATOM 3311 C CA . ASP B 1 84 ? 10.266 -20.672 -9.922 1 98.56 84 ASP B CA 1
ATOM 3312 C C . ASP B 1 84 ? 9.016 -20.672 -10.805 1 98.56 84 ASP B C 1
ATOM 3314 O O . ASP B 1 84 ? 7.898 -20.812 -10.312 1 98.56 84 ASP B O 1
ATOM 3318 N N . PHE B 1 85 ? 9.219 -20.578 -12.086 1 98.81 85 PHE B N 1
ATOM 3319 C CA . PHE B 1 85 ? 8.141 -20.609 -13.062 1 98.81 85 PHE B CA 1
ATOM 3320 C C . PHE B 1 85 ? 8.016 -21.984 -13.695 1 98.81 85 PHE B C 1
ATOM 3322 O O . PHE B 1 85 ? 9.023 -22.578 -14.117 1 98.81 85 PHE B O 1
ATOM 3329 N N . ASP B 1 86 ? 6.797 -22.484 -13.734 1 98.81 86 ASP B N 1
ATOM 3330 C CA . ASP B 1 86 ? 6.543 -23.797 -14.32 1 98.81 86 ASP B CA 1
ATOM 3331 C C . ASP B 1 86 ? 6.016 -23.656 -15.75 1 98.81 86 ASP B C 1
ATOM 3333 O O . ASP B 1 86 ? 4.859 -23.297 -15.961 1 98.81 86 ASP B O 1
ATOM 3337 N N . TYR B 1 87 ? 6.754 -24.078 -16.719 1 98.62 87 TYR B N 1
ATOM 3338 C CA . TYR B 1 87 ? 6.418 -23.906 -18.125 1 98.62 87 TYR B CA 1
ATOM 3339 C C . TYR B 1 87 ? 5.754 -25.156 -18.688 1 98.62 87 TYR B C 1
ATOM 3341 O O . TYR B 1 87 ? 5.438 -25.219 -19.875 1 98.62 87 TYR B O 1
ATOM 3349 N N . GLY B 1 88 ? 5.57 -26.078 -17.875 1 98.62 88 GLY B N 1
ATOM 3350 C CA . GLY B 1 88 ? 4.98 -27.328 -18.328 1 98.62 88 GLY B CA 1
ATOM 3351 C C . GLY B 1 88 ? 5.781 -28.016 -19.422 1 98.62 88 GLY B C 1
ATOM 3352 O O . GLY B 1 88 ? 6.973 -27.734 -19.594 1 98.62 88 GLY B O 1
ATOM 3353 N N . THR B 1 89 ? 5.156 -29.062 -20.031 1 98.69 89 THR B N 1
ATOM 3354 C CA . THR B 1 89 ? 5.703 -29.734 -21.203 1 98.69 89 THR B CA 1
ATOM 3355 C C . THR B 1 89 ? 5 -29.266 -22.469 1 98.69 89 THR B C 1
ATOM 3357 O O . THR B 1 89 ? 3.793 -29.016 -22.453 1 98.69 89 THR B O 1
ATOM 3360 N N . THR B 1 90 ? 5.758 -29.188 -23.547 1 98.56 90 THR B N 1
ATOM 3361 C CA . THR B 1 90 ? 5.145 -28.625 -24.75 1 98.56 90 THR B CA 1
ATOM 3362 C C . THR B 1 90 ? 5.238 -29.609 -25.906 1 98.56 90 THR B C 1
ATOM 3364 O O . THR B 1 90 ? 6.141 -30.438 -25.953 1 98.56 90 THR B O 1
ATOM 3367 N N . SER B 1 91 ? 4.25 -29.562 -26.703 1 98.44 91 SER B N 1
ATOM 3368 C CA . SER B 1 91 ? 4.215 -30.203 -28.016 1 98.44 91 SER B CA 1
ATOM 3369 C C . SER B 1 91 ? 3.486 -29.328 -29.031 1 98.44 91 SER B C 1
ATOM 3371 O O . SER B 1 91 ? 2.918 -28.297 -28.688 1 98.44 91 SER B O 1
ATOM 3373 N N . GLU B 1 92 ? 3.629 -29.766 -30.297 1 98.19 92 GLU B N 1
ATOM 3374 C CA . GLU B 1 92 ? 2.984 -28.984 -31.359 1 98.19 92 GLU B CA 1
ATOM 3375 C C . GLU B 1 92 ? 1.707 -29.672 -31.844 1 98.19 92 GLU B C 1
ATOM 3377 O O . GLU B 1 92 ? 1.707 -30.859 -32.125 1 98.19 92 GLU B O 1
ATOM 3382 N N . LEU B 1 93 ? 0.712 -28.906 -31.906 1 97.62 93 LEU B N 1
ATOM 3383 C CA . LEU B 1 93 ? -0.547 -29.391 -32.469 1 97.62 93 LEU B CA 1
ATOM 3384 C C . LEU B 1 93 ? -0.512 -29.359 -34 1 97.62 93 LEU B C 1
ATOM 3386 O O . LEU B 1 93 ? 0.328 -28.672 -34.594 1 97.62 93 LEU B O 1
ATOM 3390 N N . PRO B 1 94 ? -1.408 -30.109 -34.594 1 97 94 PRO B N 1
ATOM 3391 C CA . PRO B 1 94 ? -1.431 -30.141 -36.062 1 97 94 PRO B CA 1
ATOM 3392 C C . PRO B 1 94 ? -1.636 -28.766 -36.688 1 97 94 PRO B C 1
ATOM 3394 O O . PRO B 1 94 ? -1.176 -28.5 -37.812 1 97 94 PRO B O 1
ATOM 3397 N N . ASP B 1 95 ? -2.232 -27.906 -36.031 1 95.94 95 ASP B N 1
ATOM 3398 C CA . ASP B 1 95 ? -2.521 -26.578 -36.594 1 95.94 95 ASP B CA 1
ATOM 3399 C C . ASP B 1 95 ? -1.371 -25.609 -36.312 1 95.94 95 ASP B C 1
ATOM 3401 O O . ASP B 1 95 ? -1.479 -24.422 -36.594 1 95.94 95 ASP B O 1
ATOM 3405 N N . GLY B 1 96 ? -0.307 -26.125 -35.719 1 96.69 96 GLY B N 1
ATOM 3406 C CA . GLY B 1 96 ? 0.887 -25.312 -35.531 1 96.69 96 GLY B CA 1
ATOM 3407 C C . GLY B 1 96 ? 0.948 -24.656 -34.156 1 96.69 96 GLY B C 1
ATOM 3408 O O . GLY B 1 96 ? 1.976 -24.078 -33.781 1 96.69 96 GLY B O 1
ATOM 3409 N N . ARG B 1 97 ? -0.104 -24.688 -33.406 1 95.88 97 ARG B N 1
ATOM 3410 C CA . ARG B 1 97 ? -0.131 -24.094 -32.094 1 95.88 97 ARG B CA 1
ATOM 3411 C C . ARG B 1 97 ? 0.655 -24.938 -31.078 1 95.88 97 ARG B C 1
ATOM 3413 O O . ARG B 1 97 ? 0.796 -26.156 -31.266 1 95.88 97 ARG B O 1
ATOM 3420 N N . THR B 1 98 ? 1.164 -24.328 -30.125 1 98.5 98 THR B N 1
ATOM 3421 C CA . THR B 1 98 ? 1.832 -25.016 -29.031 1 98.5 98 THR B CA 1
ATOM 3422 C C . THR B 1 98 ? 0.812 -25.594 -28.047 1 98.5 98 THR B C 1
ATOM 3424 O O . THR B 1 98 ? -0.082 -24.891 -27.594 1 98.5 98 THR B O 1
ATOM 3427 N N . LEU B 1 99 ? 0.897 -26.891 -27.812 1 98.81 99 LEU B N 1
ATOM 3428 C CA . LEU B 1 99 ? 0.196 -27.516 -26.688 1 98.81 99 LEU B CA 1
ATOM 3429 C C . LEU B 1 99 ? 1.071 -27.531 -25.453 1 98.81 99 LEU B C 1
ATOM 3431 O O . LEU B 1 99 ? 2.203 -28.031 -25.484 1 98.81 99 LEU B O 1
ATOM 3435 N N . ARG B 1 100 ? 0.608 -27 -24.406 1 98.81 100 ARG B N 1
ATOM 3436 C CA . ARG B 1 100 ? 1.323 -27 -23.141 1 98.81 100 ARG B CA 1
ATOM 3437 C C . ARG B 1 100 ? 0.554 -27.781 -22.078 1 98.81 100 ARG B C 1
ATOM 3439 O O . ARG B 1 100 ? -0.645 -27.562 -21.891 1 98.81 100 ARG B O 1
ATOM 3446 N N . GLU B 1 101 ? 1.297 -28.641 -21.359 1 98.81 101 GLU B N 1
ATOM 3447 C CA . GLU B 1 101 ? 0.638 -29.578 -20.453 1 98.81 101 GLU B CA 1
ATOM 3448 C C . GLU B 1 101 ? 1.283 -29.547 -19.062 1 98.81 101 GLU B C 1
ATOM 3450 O O . GLU B 1 101 ? 2.506 -29.438 -18.938 1 98.81 101 GLU B O 1
ATOM 3455 N N . TRP B 1 102 ? 0.446 -29.578 -18.062 1 98.81 102 TRP B N 1
ATOM 3456 C CA . TRP B 1 102 ? 0.879 -29.734 -16.672 1 98.81 102 TRP B CA 1
ATOM 3457 C C . TRP B 1 102 ? 0.128 -30.875 -16 1 98.81 102 TRP B C 1
ATOM 3459 O O . TRP B 1 102 ? -0.995 -31.203 -16.391 1 98.81 102 TRP B O 1
ATOM 3469 N N . GLU B 1 103 ? 0.749 -31.438 -15.039 1 98.69 103 GLU B N 1
ATOM 3470 C CA . GLU B 1 103 ? 0.082 -32.281 -14.039 1 98.69 103 GLU B CA 1
ATOM 3471 C C . GLU B 1 103 ? 0.159 -31.641 -12.656 1 98.69 103 GLU B C 1
ATOM 3473 O O . GLU B 1 103 ? 1.244 -31.281 -12.188 1 98.69 103 GLU B O 1
ATOM 3478 N N . ILE B 1 104 ? -0.934 -31.438 -12.07 1 98.81 104 ILE B N 1
ATOM 3479 C CA . ILE B 1 104 ? -1.046 -30.812 -10.75 1 98.81 104 ILE B CA 1
ATOM 3480 C C . ILE B 1 104 ? -1.694 -31.797 -9.781 1 98.81 104 ILE B C 1
ATOM 3482 O O . ILE B 1 104 ? -2.688 -32.438 -10.109 1 98.81 104 ILE B O 1
ATOM 3486 N N . PHE B 1 105 ? -1.148 -31.891 -8.578 1 98.56 105 PHE B N 1
ATOM 3487 C CA . PHE B 1 105 ? -1.629 -32.844 -7.586 1 98.56 105 PHE B CA 1
ATOM 3488 C C . PHE B 1 105 ? -2.021 -32.125 -6.297 1 98.56 105 PHE B C 1
ATOM 3490 O O . PHE B 1 105 ? -1.299 -31.266 -5.816 1 98.56 105 PHE B O 1
ATOM 3497 N N . ALA B 1 106 ? -3.211 -32.5 -5.746 1 98.75 106 ALA B N 1
ATOM 3498 C CA . ALA B 1 106 ? -3.611 -31.969 -4.438 1 98.75 106 ALA B CA 1
ATOM 3499 C C . ALA B 1 106 ? -3.203 -32.938 -3.322 1 98.75 106 ALA B C 1
ATOM 3501 O O . ALA B 1 106 ? -3.295 -34.156 -3.477 1 98.75 106 ALA B O 1
ATOM 3502 N N . ALA B 1 107 ? -2.803 -32.406 -2.207 1 98.44 107 ALA B N 1
ATOM 3503 C CA . ALA B 1 107 ? -2.408 -33.219 -1.051 1 98.44 107 ALA B CA 1
ATOM 3504 C C . ALA B 1 107 ? -2.697 -32.469 0.252 1 98.44 107 ALA B C 1
ATOM 3506 O O . ALA B 1 107 ? -2.744 -31.234 0.277 1 98.44 107 ALA B O 1
ATOM 3507 N N . ASP B 1 108 ? -2.92 -33.219 1.286 1 98.19 108 ASP B N 1
ATOM 3508 C CA . ASP B 1 108 ? -2.943 -32.688 2.65 1 98.19 108 ASP B CA 1
ATOM 3509 C C . ASP B 1 108 ? -1.537 -32.656 3.246 1 98.19 108 ASP B C 1
ATOM 3511 O O . ASP B 1 108 ? -0.805 -33.656 3.191 1 98.19 108 ASP B O 1
ATOM 3515 N N . GLU B 1 109 ? -1.167 -31.516 3.73 1 97.06 109 GLU B N 1
ATOM 3516 C CA . GLU B 1 109 ? 0.179 -31.359 4.273 1 97.06 109 GLU B CA 1
ATOM 3517 C C . GLU B 1 109 ? 0.153 -30.609 5.602 1 97.06 109 GLU B C 1
ATOM 3519 O O . GLU B 1 109 ? -0.68 -29.719 5.805 1 97.06 109 GLU B O 1
ATOM 3524 N N . GLU B 1 110 ? 1.021 -31.031 6.461 1 97 110 GLU B N 1
ATOM 3525 C CA . GLU B 1 110 ? 1.313 -30.234 7.641 1 97 110 GLU B CA 1
ATOM 3526 C C . GLU B 1 110 ? 2.5 -29.297 7.398 1 97 110 GLU B C 1
ATOM 3528 O O . GLU B 1 110 ? 3.643 -29.75 7.305 1 97 110 GLU B O 1
ATOM 3533 N N . ILE B 1 111 ? 2.232 -28.047 7.332 1 97.19 111 ILE B N 1
ATOM 3534 C CA . ILE B 1 111 ? 3.273 -27.078 6.992 1 97.19 111 ILE B CA 1
ATOM 3535 C C . ILE B 1 111 ? 3.645 -26.266 8.234 1 97.19 111 ILE B C 1
ATOM 3537 O O . ILE B 1 111 ? 2.766 -25.781 8.953 1 97.19 111 ILE B O 1
ATOM 3541 N N . GLU B 1 112 ? 4.906 -26.203 8.523 1 96.38 112 GLU B N 1
ATOM 3542 C CA . GLU B 1 112 ? 5.363 -25.266 9.555 1 96.38 112 GLU B CA 1
ATOM 3543 C C . GLU B 1 112 ? 5.34 -23.828 9.047 1 96.38 112 GLU B C 1
ATOM 3545 O O . GLU B 1 112 ? 6.105 -23.469 8.156 1 96.38 112 GLU B O 1
ATOM 3550 N N . VAL B 1 113 ? 4.496 -23.016 9.641 1 95.81 113 VAL B N 1
ATOM 3551 C CA . VAL B 1 113 ? 4.32 -21.656 9.109 1 95.81 113 VAL B CA 1
ATOM 3552 C C . VAL B 1 113 ? 5.039 -20.656 10 1 95.81 113 VAL B C 1
ATOM 3554 O O . VAL B 1 113 ? 5.27 -19.516 9.602 1 95.81 113 VAL B O 1
ATOM 3557 N N . ALA B 1 114 ? 5.379 -21.016 11.133 1 93.06 114 ALA B N 1
ATOM 3558 C CA . ALA B 1 114 ? 6.266 -20.359 12.086 1 93.06 114 ALA B CA 1
ATOM 3559 C C . ALA B 1 114 ? 6.992 -21.375 12.953 1 93.06 114 ALA B C 1
ATOM 3561 O O . ALA B 1 114 ? 6.57 -22.531 13.047 1 93.06 114 ALA B O 1
ATOM 3562 N N . PRO B 1 115 ? 8.117 -20.984 13.469 1 91.62 115 PRO B N 1
ATOM 3563 C CA . PRO B 1 115 ? 8.844 -21.984 14.258 1 91.62 115 PRO B CA 1
ATOM 3564 C C . PRO B 1 115 ? 7.965 -22.656 15.312 1 91.62 115 PRO B C 1
ATOM 3566 O O . PRO B 1 115 ? 7.488 -22 16.234 1 91.62 115 PRO B O 1
ATOM 3569 N N . GLY B 1 116 ? 7.742 -23.859 15.125 1 91.06 116 GLY B N 1
ATOM 3570 C CA . GLY B 1 116 ? 6.969 -24.641 16.062 1 91.06 116 GLY B CA 1
ATOM 3571 C C . GLY B 1 116 ? 5.473 -24.547 15.844 1 91.06 116 GLY B C 1
ATOM 3572 O O . GLY B 1 116 ? 4.688 -25.188 16.547 1 91.06 116 GLY B O 1
ATOM 3573 N N . VAL B 1 117 ? 5.02 -23.734 14.961 1 93 117 VAL B N 1
ATOM 3574 C CA . VAL B 1 117 ? 3.604 -23.578 14.641 1 93 117 VAL B CA 1
ATOM 3575 C C . VAL B 1 117 ? 3.291 -24.281 13.32 1 93 117 VAL B C 1
ATOM 3577 O O . VAL B 1 117 ? 3.793 -23.875 12.266 1 93 117 VAL B O 1
ATOM 3580 N N . TYR B 1 118 ? 2.475 -25.312 13.445 1 95.62 118 TYR B N 1
ATOM 3581 C CA . TYR B 1 118 ? 2.119 -26.094 12.273 1 95.62 118 TYR B CA 1
ATOM 3582 C C . TYR B 1 118 ? 0.695 -25.797 11.82 1 95.62 118 TYR B C 1
ATOM 3584 O O . TYR B 1 118 ? -0.189 -25.562 12.648 1 95.62 118 TYR B O 1
ATOM 3592 N N . PHE B 1 119 ? 0.536 -25.781 10.531 1 97.06 119 PHE B N 1
ATOM 3593 C CA . PHE B 1 119 ? -0.739 -25.469 9.898 1 97.06 119 PHE B CA 1
ATOM 3594 C C . PHE B 1 119 ? -1.19 -26.609 8.992 1 97.06 119 PHE B C 1
ATOM 3596 O O . PHE B 1 119 ? -0.448 -27.031 8.109 1 97.06 119 PHE B O 1
ATOM 3603 N N . PRO B 1 120 ? -2.389 -27.156 9.203 1 97.56 120 PRO B N 1
ATOM 3604 C CA . PRO B 1 120 ? -2.926 -28.188 8.305 1 97.56 120 PRO B CA 1
ATOM 3605 C C . PRO B 1 120 ? -3.355 -27.609 6.953 1 97.56 120 PRO B C 1
ATOM 3607 O O . PRO B 1 120 ? -4.488 -27.141 6.809 1 97.56 120 PRO B O 1
ATOM 3610 N N . ALA B 1 121 ? -2.576 -27.781 5.977 1 98.06 121 ALA B N 1
ATOM 3611 C CA . ALA B 1 121 ? -2.756 -27.141 4.68 1 98.06 121 ALA B CA 1
ATOM 3612 C C . ALA B 1 121 ? -3.297 -28.125 3.648 1 98.06 121 ALA B C 1
ATOM 3614 O O . ALA B 1 121 ? -3.148 -29.344 3.803 1 98.06 121 ALA B O 1
ATOM 3615 N N . TRP B 1 122 ? -4.016 -27.656 2.754 1 98.5 122 TRP B N 1
ATOM 3616 C CA . TRP B 1 122 ? -4.32 -28.297 1.479 1 98.5 122 TRP B CA 1
ATOM 3617 C C . TRP B 1 122 ? -3.561 -27.625 0.338 1 98.5 122 TRP B C 1
ATOM 3619 O O . TRP B 1 122 ? -3.578 -26.406 0.207 1 98.5 122 TRP B O 1
ATOM 3629 N N . THR B 1 123 ? -2.844 -28.438 -0.44 1 98.56 123 THR B N 1
ATOM 3630 C CA . THR B 1 123 ? -1.872 -27.797 -1.328 1 98.56 123 THR B CA 1
ATOM 3631 C C . THR B 1 123 ? -2.041 -28.312 -2.758 1 98.56 123 THR B C 1
ATOM 3633 O O . THR B 1 123 ? -2.609 -29.375 -2.982 1 98.56 123 THR B O 1
ATOM 3636 N N . PHE B 1 124 ? -1.704 -27.5 -3.697 1 98.69 124 PHE B N 1
ATOM 3637 C CA . PHE B 1 124 ? -1.339 -27.922 -5.047 1 98.69 124 PHE B CA 1
ATOM 3638 C C . PHE B 1 124 ? 0.16 -28.172 -5.148 1 98.69 124 PHE B C 1
ATOM 3640 O O . PHE B 1 124 ? 0.965 -27.25 -4.969 1 98.69 124 PHE B O 1
ATOM 3647 N N . ASN B 1 125 ? 0.578 -29.406 -5.402 1 98.44 125 ASN B N 1
ATOM 3648 C CA . ASN B 1 125 ? 1.961 -29.844 -5.582 1 98.44 125 ASN B CA 1
ATOM 3649 C C . ASN B 1 125 ? 2.795 -29.578 -4.332 1 98.44 125 ASN B C 1
ATOM 3651 O O . ASN B 1 125 ? 3.939 -29.141 -4.422 1 98.44 125 ASN B O 1
ATOM 3655 N N . SER B 1 126 ? 2.248 -29.641 -3.146 1 97.19 126 SER B N 1
ATOM 3656 C CA . SER B 1 126 ? 2.895 -29.734 -1.841 1 97.19 126 SER B CA 1
ATOM 3657 C C . SER B 1 126 ? 3.629 -28.438 -1.5 1 97.19 126 SER B C 1
ATOM 3659 O O . SER B 1 126 ? 4.715 -28.469 -0.92 1 97.19 126 SER B O 1
ATOM 3661 N N . ARG B 1 127 ? 3.08 -27.328 -1.865 1 97.25 127 ARG B N 1
ATOM 3662 C CA . ARG B 1 127 ? 3.635 -26.047 -1.455 1 97.25 127 ARG B CA 1
ATOM 3663 C C . ARG B 1 127 ? 2.555 -24.969 -1.411 1 97.25 127 ARG B C 1
ATOM 3665 O O . ARG B 1 127 ? 1.471 -25.156 -1.973 1 97.25 127 ARG B O 1
ATOM 3672 N N . ILE B 1 128 ? 2.771 -23.938 -0.697 1 98 128 ILE B N 1
ATOM 3673 C CA . ILE B 1 128 ? 1.928 -22.75 -0.626 1 98 128 ILE B CA 1
ATOM 3674 C C . ILE B 1 128 ? 2.74 -21.5 -1.009 1 98 128 ILE B C 1
ATOM 3676 O O . ILE B 1 128 ? 3.703 -21.156 -0.324 1 98 128 ILE B O 1
ATOM 3680 N N . PRO B 1 129 ? 2.418 -20.922 -2.088 1 98.5 129 PRO B N 1
ATOM 3681 C CA . PRO B 1 129 ? 1.371 -21.25 -3.061 1 98.5 129 PRO B CA 1
ATOM 3682 C C . PRO B 1 129 ? 1.732 -22.438 -3.943 1 98.5 129 PRO B C 1
ATOM 3684 O O . PRO B 1 129 ? 2.877 -22.906 -3.926 1 98.5 129 PRO B O 1
ATOM 3687 N N . GLY B 1 130 ? 0.73 -22.906 -4.648 1 98.81 130 GLY B N 1
ATOM 3688 C CA . GLY B 1 130 ? 1.005 -23.875 -5.691 1 98.81 130 GLY B CA 1
ATOM 3689 C C . GLY B 1 130 ? 1.897 -23.328 -6.793 1 98.81 130 GLY B C 1
ATOM 3690 O O . GLY B 1 130 ? 2.344 -22.188 -6.73 1 98.81 130 GLY B O 1
ATOM 3691 N N . PRO B 1 131 ? 2.127 -24.172 -7.801 1 98.75 131 PRO B N 1
ATOM 3692 C CA . PRO B 1 131 ? 3.074 -23.766 -8.844 1 98.75 131 PRO B CA 1
ATOM 3693 C C . PRO B 1 131 ? 2.629 -22.516 -9.594 1 98.75 131 PRO B C 1
ATOM 3695 O O . PRO B 1 131 ? 1.432 -22.312 -9.812 1 98.75 131 PRO B O 1
ATOM 3698 N N . ALA B 1 132 ? 3.627 -21.719 -9.984 1 98.88 132 ALA B N 1
ATOM 3699 C CA . ALA B 1 132 ? 3.375 -20.594 -10.883 1 98.88 132 ALA B CA 1
ATOM 3700 C C . ALA B 1 132 ? 3.4 -21.047 -12.344 1 98.88 132 ALA B C 1
ATOM 3702 O O . ALA B 1 132 ? 4.465 -21.094 -12.969 1 98.88 132 ALA B O 1
ATOM 3703 N N . LEU B 1 133 ? 2.244 -21.312 -12.875 1 98.94 133 LEU B N 1
ATOM 3704 C CA . LEU B 1 133 ? 2.15 -21.781 -14.258 1 98.94 133 LEU B CA 1
ATOM 3705 C C . LEU B 1 133 ? 2.377 -20.625 -15.234 1 98.94 133 LEU B C 1
ATOM 3707 O O . LEU B 1 133 ? 1.85 -19.531 -15.039 1 98.94 133 LEU B O 1
ATOM 3711 N N . ARG B 1 134 ? 3.148 -20.906 -16.203 1 98.88 134 ARG B N 1
ATOM 3712 C CA . ARG B 1 134 ? 3.465 -19.844 -17.156 1 98.88 134 ARG B CA 1
ATOM 3713 C C . ARG B 1 134 ? 3.369 -20.344 -18.594 1 98.88 134 ARG B C 1
ATOM 3715 O O . ARG B 1 134 ? 3.82 -21.453 -18.891 1 98.88 134 ARG B O 1
ATOM 3722 N N . CYS B 1 135 ? 2.775 -19.562 -19.453 1 98.69 135 CYS B N 1
ATOM 3723 C CA . CYS B 1 135 ? 2.572 -19.906 -20.859 1 98.69 135 CYS B CA 1
ATOM 3724 C C . CYS B 1 135 ? 2.574 -18.641 -21.719 1 98.69 135 CYS B C 1
ATOM 3726 O O . CYS B 1 135 ? 2.898 -17.562 -21.234 1 98.69 135 CYS B O 1
ATOM 3728 N N . SER B 1 136 ? 2.344 -18.844 -23.016 1 98.38 136 SER B N 1
ATOM 3729 C CA . SER B 1 136 ? 2.256 -17.734 -23.969 1 98.38 136 SER B CA 1
ATOM 3730 C C . SER B 1 136 ? 0.845 -17.609 -24.531 1 98.38 136 SER B C 1
ATOM 3732 O O . SER B 1 136 ? 0.17 -18.609 -24.766 1 98.38 136 SER B O 1
ATOM 3734 N N . GLU B 1 137 ? 0.508 -16.375 -24.688 1 98.44 137 GLU B N 1
ATOM 3735 C CA . GLU B 1 137 ? -0.8 -16.156 -25.297 1 98.44 137 GLU B CA 1
ATOM 3736 C C . GLU B 1 137 ? -0.949 -16.953 -26.578 1 98.44 137 GLU B C 1
ATOM 3738 O O . GLU B 1 137 ? -0.056 -16.938 -27.438 1 98.44 137 GLU B O 1
ATOM 3743 N N . GLY B 1 138 ? -2.049 -17.703 -26.672 1 97.5 138 GLY B N 1
ATOM 3744 C CA . GLY B 1 138 ? -2.297 -18.516 -27.875 1 97.5 138 GLY B CA 1
ATOM 3745 C C . GLY B 1 138 ? -2.008 -19.984 -27.672 1 97.5 138 GLY B C 1
ATOM 3746 O O . GLY B 1 138 ? -2.457 -20.828 -28.453 1 97.5 138 GLY B O 1
ATOM 3747 N N . ASP B 1 139 ? -1.259 -20.281 -26.656 1 98.44 139 ASP B N 1
ATOM 3748 C CA . ASP B 1 139 ? -1.042 -21.688 -26.359 1 98.44 139 ASP B CA 1
ATOM 3749 C C . ASP B 1 139 ? -2.365 -22.406 -26.078 1 98.44 139 ASP B C 1
ATOM 3751 O O . ASP B 1 139 ? -3.295 -21.812 -25.531 1 98.44 139 ASP B O 1
ATOM 3755 N N . ARG B 1 140 ? -2.42 -23.656 -26.547 1 98.75 140 ARG B N 1
ATOM 3756 C CA . ARG B 1 140 ? -3.428 -24.578 -26.031 1 98.75 140 ARG B CA 1
ATOM 3757 C C . ARG B 1 140 ? -2.963 -25.219 -24.719 1 98.75 140 ARG B C 1
ATOM 3759 O O . ARG B 1 140 ? -1.859 -25.766 -24.656 1 98.75 140 ARG B O 1
ATOM 3766 N N . LEU B 1 141 ? -3.84 -25.188 -23.734 1 98.81 141 LEU B N 1
ATOM 3767 C CA . LEU B 1 141 ? -3.422 -25.625 -22.406 1 98.81 141 LEU B CA 1
ATOM 3768 C C . LEU B 1 141 ? -4.168 -26.891 -22 1 98.81 141 LEU B C 1
ATOM 3770 O O . LEU B 1 141 ? -5.363 -27.031 -22.266 1 98.81 141 LEU B O 1
ATOM 3774 N N . ARG B 1 142 ? -3.463 -27.734 -21.406 1 98.81 142 ARG B N 1
ATOM 3775 C CA . ARG B 1 142 ? -4.016 -28.938 -20.781 1 98.81 142 ARG B CA 1
ATOM 3776 C C . ARG B 1 142 ? -3.449 -29.125 -19.375 1 98.81 142 ARG B C 1
ATOM 3778 O O . ARG B 1 142 ? -2.248 -29.344 -19.219 1 98.81 142 ARG B O 1
ATOM 3785 N N . VAL B 1 143 ? -4.285 -29.062 -18.375 1 98.81 143 VAL B N 1
ATOM 3786 C CA . VAL B 1 143 ? -3.883 -29.25 -16.984 1 98.81 143 VAL B CA 1
ATOM 3787 C C . VAL B 1 143 ? -4.57 -30.484 -16.406 1 98.81 143 VAL B C 1
ATOM 3789 O O . VAL B 1 143 ? -5.77 -30.453 -16.125 1 98.81 143 VAL B O 1
ATOM 3792 N N . ARG B 1 144 ? -3.818 -31.484 -16.203 1 98.88 144 ARG B N 1
ATOM 3793 C CA . ARG B 1 144 ? -4.352 -32.656 -15.539 1 98.88 144 ARG B CA 1
ATOM 3794 C C . ARG B 1 144 ? -4.285 -32.5 -14.023 1 98.88 144 ARG B C 1
ATOM 3796 O O . ARG B 1 144 ? -3.199 -32.438 -13.453 1 98.88 144 ARG B O 1
ATOM 3803 N N . PHE B 1 145 ? -5.434 -32.438 -13.406 1 98.81 145 PHE B N 1
ATOM 3804 C CA . PHE B 1 145 ? -5.543 -32.312 -11.961 1 98.81 145 PHE B CA 1
ATOM 3805 C C . PHE B 1 145 ? -5.844 -33.688 -11.32 1 98.81 145 PHE B C 1
ATOM 3807 O O . PHE B 1 145 ? -6.809 -34.344 -11.695 1 98.81 145 PHE B O 1
ATOM 3814 N N . VAL B 1 146 ? -5 -34.094 -10.375 1 98.81 146 VAL B N 1
ATOM 3815 C CA . VAL B 1 146 ? -5.18 -35.344 -9.625 1 98.81 146 VAL B CA 1
ATOM 3816 C C . VAL B 1 146 ? -5.418 -35 -8.148 1 98.81 146 VAL B C 1
ATOM 3818 O O . VAL B 1 146 ? -4.574 -34.375 -7.504 1 98.81 146 VAL B O 1
ATOM 3821 N N . ASN B 1 147 ? -6.547 -35.469 -7.645 1 98.81 147 ASN B N 1
ATOM 3822 C CA . ASN B 1 147 ? -6.832 -35.219 -6.234 1 98.81 147 ASN B CA 1
ATOM 3823 C C . ASN B 1 147 ? -6.309 -36.344 -5.348 1 98.81 147 ASN B C 1
ATOM 3825 O O . ASN B 1 147 ? -7.02 -37.312 -5.102 1 98.81 147 ASN B O 1
ATOM 3829 N N . GLY B 1 148 ? -5.125 -36.156 -4.84 1 98.5 148 GLY B N 1
ATOM 3830 C CA . GLY B 1 148 ? -4.531 -37.125 -3.93 1 98.5 148 GLY B CA 1
ATOM 3831 C C . GLY B 1 148 ? -4.801 -36.812 -2.469 1 98.5 148 GLY B C 1
ATOM 3832 O O . GLY B 1 148 ? -4.207 -37.438 -1.578 1 98.5 148 GLY B O 1
ATOM 3833 N N . SER B 1 149 ? -5.641 -35.875 -2.201 1 98.12 149 SER B N 1
ATOM 3834 C CA . SER B 1 149 ? -5.953 -35.469 -0.838 1 98.12 149 SER B CA 1
ATOM 3835 C C . SER B 1 149 ? -7.133 -36.25 -0.274 1 98.12 149 SER B C 1
ATOM 3837 O O . SER B 1 149 ? -7.59 -37.219 -0.885 1 98.12 149 SER B O 1
ATOM 3839 N N . ALA B 1 150 ? -7.559 -35.906 0.932 1 98.19 150 ALA B N 1
ATOM 3840 C CA . ALA B 1 150 ? -8.695 -36.531 1.578 1 98.19 150 ALA B CA 1
ATOM 3841 C C . ALA B 1 150 ? -9.969 -35.719 1.422 1 98.19 150 ALA B C 1
ATOM 3843 O O . ALA B 1 150 ? -11.023 -36.062 1.95 1 98.19 150 ALA B O 1
ATOM 3844 N N . HIS B 1 151 ? -9.906 -34.594 0.697 1 98 151 HIS B N 1
ATOM 3845 C CA . HIS B 1 151 ? -11.016 -33.656 0.523 1 98 151 HIS B CA 1
ATOM 3846 C C . HIS B 1 151 ? -11.344 -33.469 -0.953 1 98 151 HIS B C 1
ATOM 3848 O O . HIS B 1 151 ? -10.477 -33.625 -1.814 1 98 151 HIS B O 1
ATOM 3854 N N . PRO B 1 152 ? -12.594 -33.188 -1.222 1 98.5 152 PRO B N 1
ATOM 3855 C CA . PRO B 1 152 ? -12.891 -32.812 -2.605 1 98.5 152 PRO B CA 1
ATOM 3856 C C . PRO B 1 152 ? -12.266 -31.484 -2.998 1 98.5 152 PRO B C 1
ATOM 3858 O O . PRO B 1 152 ? -12.211 -30.562 -2.182 1 98.5 152 PRO B O 1
ATOM 3861 N N . HIS B 1 153 ? -11.812 -31.406 -4.23 1 98.69 153 HIS B N 1
ATOM 3862 C CA . HIS B 1 153 ? -11.203 -30.172 -4.727 1 98.69 153 HIS B CA 1
ATOM 3863 C C . HIS B 1 153 ? -11.531 -29.938 -6.199 1 98.69 153 HIS B C 1
ATOM 3865 O O . HIS B 1 153 ? -12.094 -30.828 -6.855 1 98.69 153 HIS B O 1
ATOM 3871 N N . THR B 1 154 ? -11.297 -28.781 -6.684 1 98.5 154 THR B N 1
ATOM 3872 C CA . THR B 1 154 ? -11.32 -28.406 -8.086 1 98.5 154 THR B CA 1
ATOM 3873 C C . THR B 1 154 ? -10.195 -27.406 -8.398 1 98.5 154 THR B C 1
ATOM 3875 O O . THR B 1 154 ? -9.477 -26.984 -7.492 1 98.5 154 THR B O 1
ATOM 3878 N N . MET B 1 155 ? -9.992 -27.156 -9.656 1 98.38 155 MET B N 1
ATOM 3879 C CA . MET B 1 155 ? -9.164 -26.031 -10.078 1 98.38 155 MET B CA 1
ATOM 3880 C C . MET B 1 155 ? -9.969 -25.047 -10.922 1 98.38 155 MET B C 1
ATOM 3882 O O . MET B 1 155 ? -10.461 -25.406 -11.992 1 98.38 155 MET B O 1
ATOM 3886 N N . HIS B 1 156 ? -10.156 -23.922 -10.375 1 98.31 156 HIS B N 1
ATOM 3887 C CA . HIS B 1 156 ? -10.766 -22.797 -11.086 1 98.31 156 HIS B CA 1
ATOM 3888 C C . HIS B 1 156 ? -9.711 -21.797 -11.539 1 98.31 156 HIS B C 1
ATOM 3890 O O . HIS B 1 156 ? -8.938 -21.281 -10.727 1 98.31 156 HIS B O 1
ATOM 3896 N N . PHE B 1 157 ? -9.719 -21.562 -12.859 1 98.38 157 PHE B N 1
ATOM 3897 C CA . PHE B 1 157 ? -8.758 -20.625 -13.43 1 98.38 157 PHE B CA 1
ATOM 3898 C C . PHE B 1 157 ? -9.414 -19.281 -13.711 1 98.38 157 PHE B C 1
ATOM 3900 O O . PHE B 1 157 ? -10.508 -19.219 -14.266 1 98.38 157 PHE B O 1
ATOM 3907 N N . HIS B 1 158 ? -8.766 -18.188 -13.273 1 97.94 158 HIS B N 1
ATOM 3908 C CA . HIS B 1 158 ? -9.133 -16.891 -13.805 1 97.94 158 HIS B CA 1
ATOM 3909 C C . HIS B 1 158 ? -8.648 -16.719 -15.242 1 97.94 158 HIS B C 1
ATOM 3911 O O . HIS B 1 158 ? -7.535 -17.125 -15.578 1 97.94 158 HIS B O 1
ATOM 3917 N N . GLY B 1 159 ? -9.414 -16.078 -16.078 1 96.81 159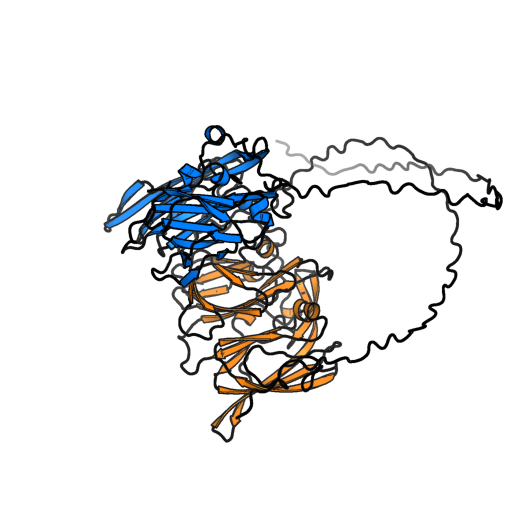 GLY B N 1
ATOM 3918 C CA . GLY B 1 159 ? -9.203 -15.984 -17.516 1 96.81 159 GLY B CA 1
ATOM 3919 C C . GLY B 1 159 ? -10.461 -16.266 -18.328 1 96.81 159 GLY B C 1
ATOM 3920 O O . GLY B 1 159 ? -11.562 -16.266 -17.781 1 96.81 159 GLY B O 1
ATOM 3921 N N . ILE B 1 160 ? -10.266 -16.422 -19.672 1 98.31 160 ILE B N 1
ATOM 3922 C CA . ILE B 1 160 ? -11.375 -16.719 -20.578 1 98.31 160 ILE B CA 1
ATOM 3923 C C . ILE B 1 160 ? -11.328 -18.203 -20.969 1 98.31 160 ILE B C 1
ATOM 3925 O O . ILE B 1 160 ? -10.328 -18.672 -21.516 1 98.31 160 ILE B O 1
ATOM 3929 N N . HIS B 1 161 ? -12.414 -18.938 -20.688 1 98.19 161 HIS B N 1
ATOM 3930 C CA . HIS B 1 161 ? -12.484 -20.344 -21.016 1 98.19 161 HIS B CA 1
ATOM 3931 C C . HIS B 1 161 ? -13.93 -20.844 -21.047 1 98.19 161 HIS B C 1
ATOM 3933 O O . HIS B 1 161 ? -14.828 -20.156 -20.547 1 98.19 161 HIS B O 1
ATOM 3939 N N . PRO B 1 162 ? -14.18 -22.016 -21.656 1 98.12 162 PRO B N 1
ATOM 3940 C CA . PRO B 1 162 ? -15.539 -22.547 -21.688 1 98.12 162 PRO B CA 1
ATOM 3941 C C . PRO B 1 162 ? -16.062 -22.891 -20.297 1 98.12 162 PRO B C 1
ATOM 3943 O O . PRO B 1 162 ? -15.289 -23.25 -19.406 1 98.12 162 PRO B O 1
ATOM 3946 N N . ALA B 1 163 ? -17.375 -22.875 -20.141 1 97.94 163 ALA B N 1
ATOM 3947 C CA . ALA B 1 163 ? -18.031 -23.078 -18.859 1 97.94 163 ALA B CA 1
ATOM 3948 C C . ALA B 1 163 ? -17.688 -24.438 -18.266 1 97.94 163 ALA B C 1
ATOM 3950 O O . ALA B 1 163 ? -17.5 -24.578 -17.062 1 97.94 163 ALA B O 1
ATOM 3951 N N . ASP B 1 164 ? -17.641 -25.406 -19.062 1 98 164 ASP B N 1
ATOM 3952 C CA . ASP B 1 164 ? -17.438 -26.766 -18.562 1 98 164 ASP B CA 1
ATOM 3953 C C . ASP B 1 164 ? -15.977 -26.984 -18.172 1 98 164 ASP B C 1
ATOM 3955 O O . ASP B 1 164 ? -15.617 -28.047 -17.656 1 98 164 ASP B O 1
ATOM 3959 N N . MET B 1 165 ? -15.133 -25.969 -18.359 1 98.56 165 MET B N 1
ATOM 3960 C CA . MET B 1 165 ? -13.734 -26.016 -17.953 1 98.56 165 MET B CA 1
ATOM 3961 C C . MET B 1 165 ? -13.477 -25.094 -16.781 1 98.56 165 MET B C 1
ATOM 3963 O O . MET B 1 165 ? -12.328 -24.859 -16.391 1 98.56 165 MET B O 1
ATOM 3967 N N . ASP B 1 166 ? -14.469 -24.578 -16.156 1 97.75 166 ASP B N 1
ATOM 3968 C CA . ASP B 1 166 ? -14.352 -23.516 -15.164 1 97.75 166 ASP B CA 1
ATOM 3969 C C . ASP B 1 166 ? -13.938 -24.078 -13.805 1 97.75 166 ASP B C 1
ATOM 3971 O O . ASP B 1 166 ? -13.375 -23.359 -12.969 1 97.75 166 ASP B O 1
ATOM 3975 N N . GLY B 1 167 ? -14.227 -25.328 -13.562 1 97.56 167 GLY B N 1
ATOM 3976 C CA . GLY B 1 167 ? -13.82 -25.953 -12.32 1 97.56 167 GLY B CA 1
ATOM 3977 C C . GLY B 1 167 ? -14.688 -25.547 -11.141 1 97.56 167 GLY B C 1
ATOM 3978 O O . GLY B 1 167 ? -14.188 -25.375 -10.023 1 97.56 167 GLY B O 1
ATOM 3979 N N . ILE B 1 168 ? -15.984 -25.297 -11.305 1 96.31 168 ILE B N 1
ATOM 3980 C CA . ILE B 1 168 ? -16.906 -25.016 -10.211 1 96.31 168 ILE B CA 1
ATOM 3981 C C . ILE B 1 168 ? -17.859 -26.203 -10.023 1 96.31 168 ILE B C 1
ATOM 3983 O O . ILE B 1 168 ? -18.234 -26.875 -11 1 96.31 168 ILE B O 1
ATOM 3987 N N . PRO B 1 169 ? -18.234 -26.438 -8.766 1 95.12 169 PRO B N 1
ATOM 3988 C CA . PRO B 1 169 ? -19.188 -27.531 -8.531 1 95.12 169 PRO B CA 1
ATOM 3989 C C . PRO B 1 169 ? -20.453 -27.391 -9.367 1 95.12 169 PRO B C 1
ATOM 3991 O O . PRO B 1 169 ? -20.984 -26.281 -9.508 1 95.12 169 PRO B O 1
ATOM 3994 N N . GLY B 1 170 ? -20.906 -28.453 -9.945 1 94.81 170 GLY B N 1
ATOM 3995 C CA . GLY B 1 170 ? -22.188 -28.484 -10.625 1 94.81 170 GLY B CA 1
ATOM 3996 C C . GLY B 1 170 ? -22.094 -28.109 -12.094 1 94.81 170 GLY B C 1
ATOM 3997 O O . GLY B 1 170 ? -23.078 -28.203 -12.82 1 94.81 170 GLY B O 1
ATOM 3998 N N . VAL B 1 171 ? -21 -27.703 -12.57 1 96.38 171 VAL B N 1
ATOM 3999 C CA . VAL B 1 171 ? -20.812 -27.344 -13.977 1 96.38 171 VAL B CA 1
ATOM 4000 C C . VAL B 1 171 ? -19.672 -28.172 -14.57 1 96.38 171 VAL B C 1
ATOM 4002 O O . VAL B 1 171 ? -18.578 -28.25 -13.992 1 96.38 171 VAL B O 1
ATOM 4005 N N . GLY B 1 172 ? -19.953 -28.781 -15.75 1 96.38 172 GLY B N 1
ATOM 4006 C CA . GLY B 1 172 ? -18.922 -29.656 -16.312 1 96.38 172 GLY B CA 1
ATOM 4007 C C . GLY B 1 172 ? -18.625 -30.859 -15.445 1 96.38 172 GLY B C 1
ATOM 4008 O O . GLY B 1 172 ? -19.547 -31.531 -14.977 1 96.38 172 GLY B O 1
ATOM 4009 N N . ARG B 1 173 ? -17.375 -31.156 -15.305 1 96 173 ARG B N 1
ATOM 4010 C CA . ARG B 1 173 ? -16.984 -32.281 -14.445 1 96 173 ARG B CA 1
ATOM 4011 C C . ARG B 1 173 ? -17.391 -32.031 -13 1 96 173 ARG B C 1
ATOM 4013 O O . ARG B 1 173 ? -17.719 -32.969 -12.273 1 96 173 ARG B O 1
ATOM 4020 N N . GLY B 1 174 ? -17.281 -30.734 -12.602 1 95 174 GLY B N 1
ATOM 4021 C CA . GLY B 1 174 ? -17.625 -30.391 -11.234 1 95 174 GLY B CA 1
ATOM 4022 C C . GLY B 1 174 ? -16.594 -30.859 -10.227 1 95 174 GLY B C 1
ATOM 4023 O O . GLY B 1 174 ? -15.383 -30.75 -10.469 1 95 174 GLY B O 1
ATOM 4024 N N . ILE B 1 175 ? -17 -31.406 -9.141 1 97.88 175 ILE B N 1
ATOM 4025 C CA . ILE B 1 175 ? -16.156 -31.781 -8.008 1 97.88 175 ILE B CA 1
ATOM 4026 C C . ILE B 1 175 ? -15.273 -32.969 -8.406 1 97.88 175 ILE B C 1
ATOM 4028 O O . ILE B 1 175 ? -15.742 -33.906 -9.047 1 97.88 175 ILE B O 1
ATOM 4032 N N . ILE B 1 176 ? -14.062 -32.875 -8.07 1 98.75 176 ILE B N 1
ATOM 4033 C CA . ILE B 1 176 ? -13.133 -34 -8.195 1 98.75 176 ILE B CA 1
ATOM 4034 C C . ILE B 1 176 ? -12.906 -34.625 -6.824 1 98.75 176 ILE B C 1
ATOM 4036 O O . ILE B 1 176 ? -12.227 -34.062 -5.969 1 98.75 176 ILE B O 1
ATOM 4040 N N . GLU B 1 177 ? -13.359 -35.844 -6.652 1 98.5 177 GLU B N 1
ATOM 4041 C CA . GLU B 1 177 ? -13.305 -36.531 -5.371 1 98.5 177 GLU B CA 1
ATOM 4042 C C . GLU B 1 177 ? -11.898 -37.062 -5.094 1 98.5 177 GLU B C 1
ATOM 4044 O O . GLU B 1 177 ? -11.102 -37.219 -6.016 1 98.5 177 GLU B O 1
ATOM 4049 N N . PRO B 1 178 ? -11.672 -37.344 -3.764 1 98.62 178 PRO B N 1
ATOM 4050 C CA . PRO B 1 178 ? -10.391 -37.969 -3.465 1 98.62 178 PRO B CA 1
ATOM 4051 C C . PRO B 1 178 ? -10.125 -39.188 -4.336 1 98.62 178 PRO B C 1
ATOM 4053 O O . PRO B 1 178 ? -11.008 -40.062 -4.484 1 98.62 178 PRO B O 1
ATOM 4056 N N . GLY B 1 179 ? -8.93 -39.25 -4.992 1 98.56 179 GLY B N 1
ATOM 4057 C CA . GLY B 1 179 ? -8.555 -40.375 -5.828 1 98.56 179 GLY B CA 1
ATOM 4058 C C . GLY B 1 179 ? -8.93 -40.188 -7.289 1 98.56 179 GLY B C 1
ATOM 4059 O O . GLY B 1 179 ? -8.469 -40.938 -8.156 1 98.56 179 GLY B O 1
ATOM 4060 N N . GLU B 1 180 ? -9.672 -39.188 -7.594 1 98.75 180 GLU B N 1
ATOM 4061 C CA . GLU B 1 180 ? -10.109 -38.938 -8.961 1 98.75 180 GLU B CA 1
ATOM 4062 C C . GLU B 1 180 ? -9.227 -37.906 -9.641 1 98.75 180 GLU B C 1
ATOM 4064 O O . GLU B 1 180 ? -8.375 -37.281 -9 1 98.75 180 GLU B O 1
ATOM 4069 N N . SER B 1 181 ? -9.445 -37.812 -10.953 1 98.75 181 SER B N 1
ATOM 4070 C CA . SER B 1 181 ? -8.711 -36.844 -11.727 1 98.75 181 SER B CA 1
ATOM 4071 C C . SER B 1 181 ? -9.586 -36.219 -12.82 1 98.75 181 SER B C 1
ATOM 4073 O O . SER B 1 181 ? -10.656 -36.75 -13.133 1 98.75 181 SER B O 1
ATOM 4075 N N . PHE B 1 182 ? -9.172 -35.125 -13.312 1 98.75 182 PHE B N 1
ATOM 4076 C CA . PHE B 1 182 ? -9.805 -34.438 -14.43 1 98.75 182 PHE B CA 1
ATOM 4077 C C . PHE B 1 182 ? -8.789 -33.625 -15.203 1 98.75 182 PHE B C 1
ATOM 4079 O O . PHE B 1 182 ? -7.797 -33.156 -14.641 1 98.75 182 PHE B O 1
ATOM 4086 N N . THR B 1 183 ? -9.031 -33.5 -16.484 1 98.81 183 THR B N 1
ATOM 4087 C CA . THR B 1 183 ? -8.164 -32.688 -17.328 1 98.81 183 THR B CA 1
ATOM 4088 C C . THR B 1 183 ? -8.891 -31.422 -17.781 1 98.81 183 THR B C 1
ATOM 4090 O O . THR B 1 183 ? -9.883 -31.5 -18.5 1 98.81 183 THR B O 1
ATOM 4093 N N . TYR B 1 184 ? -8.414 -30.25 -17.359 1 98.69 184 TYR B N 1
ATOM 4094 C CA . TYR B 1 184 ? -8.891 -28.953 -17.828 1 98.69 184 TYR B CA 1
ATOM 4095 C C . TYR B 1 184 ? -8.195 -28.562 -19.141 1 98.69 184 TYR B C 1
ATOM 4097 O O . TYR B 1 184 ? -6.973 -28.641 -19.234 1 98.69 184 TYR B O 1
ATOM 4105 N N . GLU B 1 185 ? -9.008 -28.172 -20.125 1 98.56 185 GLU B N 1
ATOM 4106 C CA . GLU B 1 185 ? -8.477 -27.766 -21.422 1 98.56 185 GLU B CA 1
ATOM 4107 C C . GLU B 1 185 ? -9.086 -26.438 -21.875 1 98.56 185 GLU B C 1
ATOM 4109 O O . GLU B 1 185 ? -10.305 -26.297 -21.906 1 98.56 185 GLU B O 1
ATOM 4114 N N . PHE B 1 186 ? -8.219 -25.453 -22.203 1 98.44 186 PHE B N 1
ATOM 4115 C CA . PHE B 1 186 ? -8.656 -24.156 -22.672 1 98.44 186 PHE B CA 1
ATOM 4116 C C . PHE B 1 186 ? -7.5 -23.391 -23.297 1 98.44 186 PHE B C 1
ATOM 4118 O O . PHE B 1 186 ? -6.355 -23.844 -23.266 1 98.44 186 PHE B O 1
ATOM 4125 N N . ASP B 1 187 ? -7.785 -22.281 -23.891 1 98.5 187 ASP B N 1
ATOM 4126 C CA . ASP B 1 187 ? -6.773 -21.469 -24.562 1 98.5 187 ASP B CA 1
ATOM 4127 C C . ASP B 1 187 ? -6.191 -20.438 -23.609 1 98.5 187 ASP B C 1
ATOM 4129 O O . ASP B 1 187 ? -6.906 -19.891 -22.766 1 98.5 187 ASP B O 1
ATOM 4133 N N . ALA B 1 188 ? -4.922 -20.156 -23.781 1 98.44 188 ALA B N 1
ATOM 4134 C CA . ALA B 1 188 ? -4.258 -19.141 -22.984 1 98.44 188 ALA B CA 1
ATOM 4135 C C . ALA B 1 188 ? -4.656 -17.734 -23.453 1 98.44 188 ALA B C 1
ATOM 4137 O O . ALA B 1 188 ? -4.008 -17.156 -24.312 1 98.44 188 ALA B O 1
ATOM 4138 N N . THR B 1 189 ? -5.656 -17.219 -22.906 1 97.94 189 THR B N 1
ATOM 4139 C CA . THR B 1 189 ? -6.117 -15.867 -23.203 1 97.94 189 THR B CA 1
ATOM 4140 C C . THR B 1 189 ? -6.945 -15.32 -22.031 1 97.94 189 THR B C 1
ATOM 4142 O O . THR B 1 189 ? -7.617 -16.078 -21.328 1 97.94 189 THR B O 1
ATOM 4145 N N . PRO B 1 190 ? -6.859 -13.961 -21.875 1 98.5 190 PRO B N 1
ATOM 4146 C CA . PRO B 1 190 ? -5.934 -12.977 -22.438 1 98.5 190 PRO B CA 1
ATOM 4147 C C . PRO B 1 190 ? -4.543 -13.047 -21.812 1 98.5 190 PRO B C 1
ATOM 4149 O O . PRO B 1 190 ? -4.355 -13.711 -20.781 1 98.5 190 PRO B O 1
ATOM 4152 N N . PHE B 1 191 ? -3.57 -12.398 -22.453 1 98.75 191 PHE B N 1
ATOM 4153 C CA . PHE B 1 191 ? -2.291 -12.281 -21.766 1 98.75 191 PHE B CA 1
ATOM 4154 C C . PHE B 1 191 ? -2.443 -11.492 -20.469 1 98.75 191 PHE B C 1
ATOM 4156 O O . PHE B 1 191 ? -3.383 -10.711 -20.328 1 98.75 191 PHE B O 1
ATOM 4163 N N . GLY B 1 192 ? -1.507 -11.766 -19.547 1 98.75 192 GLY B N 1
ATOM 4164 C CA . GLY B 1 192 ? -1.516 -11.086 -18.266 1 98.75 192 GLY B CA 1
ATOM 4165 C C . GLY B 1 192 ? -1.178 -12.008 -17.109 1 98.75 192 GLY B C 1
ATOM 4166 O O . GLY B 1 192 ? -0.557 -13.055 -17.297 1 98.75 192 GLY B O 1
ATOM 4167 N N . LEU B 1 193 ? -1.4 -11.508 -15.945 1 98.88 193 LEU B N 1
ATOM 4168 C CA . LEU B 1 193 ? -1.252 -12.234 -14.688 1 98.88 193 LEU B CA 1
ATOM 4169 C C . LEU B 1 193 ? -2.605 -12.719 -14.18 1 98.88 193 LEU B C 1
ATOM 4171 O O . LEU B 1 193 ? -3.494 -11.906 -13.906 1 98.88 193 LEU B O 1
ATOM 4175 N N . HIS B 1 194 ? -2.699 -13.977 -14.086 1 98.69 194 HIS B N 1
ATOM 4176 C CA . HIS B 1 194 ? -3.922 -14.602 -13.594 1 98.69 194 HIS B CA 1
ATOM 4177 C C . HIS B 1 194 ? -3.635 -15.508 -12.406 1 98.69 194 HIS B C 1
ATOM 4179 O O . HIS B 1 194 ? -2.531 -15.492 -11.852 1 98.69 194 HIS B O 1
ATOM 4185 N N . LEU B 1 195 ? -4.715 -16.141 -11.898 1 98.62 195 LEU B N 1
ATOM 4186 C CA . LEU B 1 195 ? -4.551 -17.062 -10.789 1 98.62 195 LEU B CA 1
ATOM 4187 C C . LEU B 1 195 ? -5.5 -18.25 -10.93 1 98.62 195 LEU B C 1
ATOM 4189 O O . LEU B 1 195 ? -6.414 -18.234 -11.758 1 98.62 195 LEU B O 1
ATOM 4193 N N . TYR B 1 196 ? -5.238 -19.281 -10.242 1 98.75 196 TYR B N 1
ATOM 4194 C CA . TYR B 1 196 ? -6.145 -20.422 -10.07 1 98.75 196 TYR B CA 1
ATOM 4195 C C . TYR B 1 196 ? -6.328 -20.766 -8.602 1 98.75 196 TYR B C 1
ATOM 4197 O O . TYR B 1 196 ? -5.477 -20.422 -7.77 1 98.75 196 TYR B O 1
ATOM 4205 N N . HIS B 1 197 ? -7.449 -21.266 -8.273 1 98.62 197 HIS B N 1
ATOM 4206 C CA . HIS B 1 197 ? -7.723 -21.719 -6.918 1 98.62 197 HIS B CA 1
ATOM 4207 C C . HIS B 1 197 ? -8.828 -22.766 -6.895 1 98.62 197 HIS B C 1
ATOM 4209 O O . HIS B 1 197 ? -9.508 -22.984 -7.902 1 98.62 197 HIS B O 1
ATOM 4215 N N . CYS B 1 198 ? -8.914 -23.438 -5.809 1 98.56 198 CYS B N 1
ATOM 4216 C CA . CYS B 1 198 ? -10.016 -24.359 -5.605 1 98.56 198 CYS B CA 1
ATOM 4217 C C . CYS B 1 198 ? -11.336 -23.625 -5.438 1 98.56 198 CYS B C 1
ATOM 4219 O O . CYS B 1 198 ? -11.383 -22.562 -4.809 1 98.56 198 CYS B O 1
ATOM 4221 N N . HIS B 1 199 ? -12.422 -24.172 -5.914 1 97.69 199 HIS B N 1
ATOM 4222 C CA . HIS B 1 199 ? -13.711 -23.5 -5.84 1 97.69 199 HIS B CA 1
ATOM 4223 C C . HIS B 1 199 ? -14.773 -24.406 -5.223 1 97.69 199 HIS B C 1
ATOM 4225 O O . HIS B 1 199 ? -15.953 -24.281 -5.543 1 97.69 199 HIS B O 1
ATOM 4231 N N . VAL B 1 200 ? -14.312 -25.328 -4.41 1 96.69 200 VAL B N 1
ATOM 4232 C CA . VAL B 1 200 ? -15.242 -26.172 -3.678 1 96.69 200 VAL B CA 1
ATOM 4233 C C . VAL B 1 200 ? -15.711 -25.453 -2.414 1 96.69 200 VAL B C 1
ATOM 4235 O O . VAL B 1 200 ? -14.961 -24.672 -1.817 1 96.69 200 VAL B O 1
ATOM 4238 N N . ASN B 1 201 ? -16.938 -25.719 -2.01 1 93.38 201 ASN B N 1
ATOM 4239 C CA . ASN B 1 201 ? -17.453 -25.188 -0.756 1 93.38 201 ASN B CA 1
ATOM 4240 C C . ASN B 1 201 ? -16.984 -26 0.442 1 93.38 201 ASN B C 1
ATOM 4242 O O . ASN B 1 201 ? -16.891 -27.234 0.356 1 93.38 201 ASN B O 1
ATOM 4246 N N . PRO B 1 202 ? -16.828 -25.391 1.659 1 94.25 202 PRO B N 1
ATOM 4247 C CA . PRO B 1 202 ? -16.797 -23.953 1.937 1 94.25 202 PRO B CA 1
ATOM 4248 C C . PRO B 1 202 ? -15.586 -23.266 1.325 1 94.25 202 PRO B C 1
ATOM 4250 O O . PRO B 1 202 ? -14.453 -23.516 1.75 1 94.25 202 PRO B O 1
ATOM 4253 N N . LEU B 1 203 ? -15.758 -22.406 0.392 1 93 203 LEU B N 1
ATOM 4254 C CA . LEU B 1 203 ? -14.75 -21.781 -0.464 1 93 203 LEU B CA 1
ATOM 4255 C C . LEU B 1 203 ? -13.656 -21.125 0.372 1 93 203 LEU B C 1
ATOM 4257 O O . LEU B 1 203 ? -12.469 -21.297 0.088 1 93 203 LEU B O 1
ATOM 4261 N N . ALA B 1 204 ? -14.062 -20.422 1.413 1 94.44 204 ALA B N 1
ATOM 4262 C CA . ALA B 1 204 ? -13.117 -19.688 2.24 1 94.44 204 ALA B CA 1
ATOM 4263 C C . ALA B 1 204 ? -12.086 -20.625 2.859 1 94.44 204 ALA B C 1
ATOM 4265 O O . ALA B 1 204 ? -10.898 -20.297 2.92 1 94.44 204 ALA B O 1
ATOM 4266 N N . GLU B 1 205 ? -12.5 -21.734 3.27 1 94.31 205 GLU B N 1
ATOM 4267 C CA . GLU B 1 205 ? -11.594 -22.688 3.91 1 94.31 205 GLU B CA 1
ATOM 4268 C C . GLU B 1 205 ? -10.57 -23.219 2.918 1 94.31 205 GLU B C 1
ATOM 4270 O O . GLU B 1 205 ? -9.391 -23.344 3.246 1 94.31 205 GLU B O 1
ATOM 4275 N N . HIS B 1 206 ? -11.008 -23.578 1.752 1 96.56 206 HIS B N 1
ATOM 4276 C CA . HIS B 1 206 ? -10.109 -24.125 0.74 1 96.56 206 HIS B CA 1
ATOM 4277 C C . HIS B 1 206 ? -9.016 -23.141 0.367 1 96.56 206 HIS B C 1
ATOM 4279 O O . HIS B 1 206 ? -7.848 -23.516 0.251 1 96.56 206 HIS B O 1
ATOM 4285 N N . ILE B 1 207 ? -9.414 -21.906 0.228 1 96.75 207 ILE B N 1
ATOM 4286 C CA . ILE B 1 207 ? -8.445 -20.875 -0.115 1 96.75 207 ILE B CA 1
ATOM 4287 C C . ILE B 1 207 ? -7.543 -20.594 1.085 1 96.75 207 ILE B C 1
ATOM 4289 O O . ILE B 1 207 ? -6.316 -20.578 0.955 1 96.75 207 ILE B O 1
ATOM 4293 N N . ALA B 1 208 ? -8.125 -20.484 2.258 1 96.62 208 ALA B N 1
ATOM 4294 C CA . ALA B 1 208 ? -7.367 -20.141 3.461 1 96.62 208 ALA B CA 1
ATOM 4295 C C . ALA B 1 208 ? -6.348 -21.219 3.797 1 96.62 208 ALA B C 1
ATOM 4297 O O . ALA B 1 208 ? -5.312 -20.938 4.41 1 96.62 208 ALA B O 1
ATOM 4298 N N . ARG B 1 209 ? -6.586 -22.406 3.344 1 97 209 ARG B N 1
ATOM 4299 C CA . ARG B 1 209 ? -5.691 -23.5 3.703 1 97 209 ARG B CA 1
ATOM 4300 C C . ARG B 1 209 ? -4.578 -23.656 2.674 1 97 209 ARG B C 1
ATOM 4302 O O . ARG B 1 209 ? -3.623 -24.406 2.895 1 97 209 ARG B O 1
ATOM 4309 N N . GLY B 1 210 ? -4.734 -23.062 1.496 1 98.12 210 GLY B N 1
ATOM 4310 C CA . GLY B 1 210 ? -3.543 -23.031 0.666 1 98.12 210 GLY B CA 1
ATOM 4311 C C . GLY B 1 210 ? -3.812 -23.406 -0.779 1 98.12 210 GLY B C 1
ATOM 4312 O O . GLY B 1 210 ? -2.887 -23.516 -1.585 1 98.12 210 GLY B O 1
ATOM 4313 N N . MET B 1 211 ? -5.051 -23.516 -1.188 1 98.56 211 MET B N 1
ATOM 4314 C CA . MET B 1 211 ? -5.375 -24.062 -2.504 1 98.56 211 MET B CA 1
ATOM 4315 C C . MET B 1 211 ? -5.461 -22.953 -3.543 1 98.56 211 MET B C 1
ATOM 4317 O O . MET B 1 211 ? -6.531 -22.688 -4.094 1 98.56 211 MET B O 1
ATOM 4321 N N . TYR B 1 212 ? -4.359 -22.406 -3.885 1 98.75 212 TYR B N 1
ATOM 4322 C CA . TYR B 1 212 ? -4.262 -21.359 -4.887 1 98.75 212 TYR B CA 1
ATOM 4323 C C . TYR B 1 212 ? -2.869 -21.312 -5.5 1 98.75 212 TYR B C 1
ATOM 4325 O O . TYR B 1 212 ? -1.913 -21.844 -4.922 1 98.75 212 TYR B O 1
ATOM 4333 N N . GLY B 1 213 ? -2.719 -20.688 -6.617 1 98.69 213 GLY B N 1
ATOM 4334 C CA . GLY B 1 213 ? -1.481 -20.438 -7.332 1 98.69 213 GLY B CA 1
ATOM 4335 C C . GLY B 1 213 ? -1.632 -19.391 -8.422 1 98.69 213 GLY B C 1
ATOM 4336 O O . GLY B 1 213 ? -2.676 -18.734 -8.531 1 98.69 213 GLY B O 1
ATOM 4337 N N . THR B 1 214 ? -0.516 -19.203 -9.125 1 98.69 214 THR B N 1
ATOM 4338 C CA . THR B 1 214 ? -0.503 -18.172 -10.156 1 98.69 214 THR B CA 1
ATOM 4339 C C . THR B 1 214 ? -0.48 -18.797 -11.547 1 98.69 214 THR B C 1
ATOM 4341 O O . THR B 1 214 ? 0.004 -19.906 -11.727 1 98.69 214 THR B O 1
ATOM 4344 N N . PHE B 1 215 ? -1.081 -18.047 -12.438 1 97.94 215 PHE B N 1
ATOM 4345 C CA . PHE B 1 215 ? -1.188 -18.406 -13.844 1 97.94 215 PHE B CA 1
ATOM 4346 C C . PHE B 1 215 ? -0.825 -17.219 -14.734 1 97.94 215 PHE B C 1
ATOM 4348 O O . PHE B 1 215 ? -1.599 -16.266 -14.852 1 97.94 215 PHE B O 1
ATOM 4355 N N . ILE B 1 216 ? 0.382 -17.297 -15.344 1 98.88 216 ILE B N 1
ATOM 4356 C CA . ILE B 1 216 ? 0.921 -16.172 -16.109 1 98.88 216 ILE B CA 1
ATOM 4357 C C . ILE B 1 216 ? 0.828 -16.484 -17.609 1 98.88 216 ILE B C 1
ATOM 4359 O O . ILE B 1 216 ? 1.277 -17.531 -18.062 1 98.88 216 ILE B O 1
ATOM 4363 N N . VAL B 1 217 ? 0.238 -15.586 -18.391 1 98.88 217 VAL B N 1
ATOM 4364 C CA . VAL B 1 217 ? 0.178 -15.664 -19.844 1 98.88 217 VAL B CA 1
ATOM 4365 C C . VAL B 1 217 ? 0.977 -14.516 -20.453 1 98.88 217 VAL B C 1
ATOM 4367 O O . VAL B 1 217 ? 0.531 -13.359 -20.438 1 98.88 217 VAL B O 1
ATOM 4370 N N . ASP B 1 218 ? 2.07 -14.805 -21.094 1 98.75 218 ASP B N 1
ATOM 4371 C CA . ASP B 1 218 ? 2.912 -13.789 -21.703 1 98.75 218 ASP B CA 1
ATOM 4372 C C . ASP B 1 218 ? 2.285 -13.258 -23 1 98.75 218 ASP B C 1
ATOM 4374 O O . ASP B 1 218 ? 1.724 -14.023 -23.781 1 98.75 218 ASP B O 1
ATOM 4378 N N . PRO B 1 219 ? 2.404 -11.961 -23.203 1 98.56 219 PRO B N 1
ATOM 4379 C CA . PRO B 1 219 ? 1.938 -11.438 -24.5 1 98.56 219 PRO B CA 1
ATOM 4380 C C . PRO B 1 219 ? 2.779 -11.93 -25.672 1 98.56 219 PRO B C 1
ATOM 4382 O O . PRO B 1 219 ? 3.979 -12.18 -25.516 1 98.56 219 PRO B O 1
ATOM 4385 N N . ALA B 1 220 ? 2.189 -11.922 -26.781 1 95.75 220 ALA B N 1
ATOM 4386 C CA . ALA B 1 220 ? 2.852 -12.422 -27.984 1 95.75 220 ALA B CA 1
ATOM 4387 C C . ALA B 1 220 ? 4.102 -11.609 -28.297 1 95.75 220 ALA B C 1
ATOM 4389 O O . ALA B 1 220 ? 5.109 -12.156 -28.75 1 95.75 220 ALA B O 1
ATOM 4390 N N . GLN B 1 221 ? 4.07 -10.336 -28.062 1 95.94 221 GLN B N 1
ATOM 4391 C CA . GLN B 1 221 ? 5.191 -9.469 -28.391 1 95.94 221 GLN B CA 1
ATOM 4392 C C . GLN B 1 221 ? 6.27 -9.508 -27.312 1 95.94 221 GLN B C 1
ATOM 4394 O O . GLN B 1 221 ? 7.348 -8.938 -27.484 1 95.94 221 GLN B O 1
ATOM 4399 N N . GLY B 1 222 ? 5.957 -10.164 -26.25 1 96.19 222 GLY B N 1
ATOM 4400 C CA . GLY B 1 222 ? 6.902 -10.227 -25.141 1 96.19 222 GLY B CA 1
ATOM 4401 C C . GLY B 1 222 ? 6.922 -8.961 -24.297 1 96.19 222 GLY B C 1
ATOM 4402 O O . GLY B 1 222 ? 6.188 -8.016 -24.578 1 96.19 222 GLY B O 1
ATOM 4403 N N . ARG B 1 223 ? 7.668 -9.047 -23.203 1 97.31 223 ARG B N 1
ATOM 4404 C CA . ARG B 1 223 ? 7.988 -7.91 -22.344 1 97.31 223 ARG B CA 1
ATOM 4405 C C . ARG B 1 223 ? 9.492 -7.68 -22.281 1 97.31 223 ARG B C 1
ATOM 4407 O O . ARG B 1 223 ? 10.281 -8.586 -22.578 1 97.31 223 ARG B O 1
ATOM 4414 N N . PRO B 1 224 ? 9.875 -6.492 -21.953 1 97.5 224 PRO B N 1
ATOM 4415 C CA . PRO B 1 224 ? 11.312 -6.285 -21.766 1 97.5 224 PRO B CA 1
ATOM 4416 C C . PRO B 1 224 ? 11.914 -7.246 -20.734 1 97.5 224 PRO B C 1
ATOM 4418 O O . PRO B 1 224 ? 11.25 -7.598 -19.75 1 97.5 224 PRO B O 1
ATOM 4421 N N . ALA B 1 225 ? 13.203 -7.637 -20.984 1 98.19 225 ALA B N 1
ATOM 4422 C CA . ALA B 1 225 ? 13.891 -8.523 -20.047 1 98.19 225 ALA B CA 1
ATOM 4423 C C . ALA B 1 225 ? 13.945 -7.918 -18.641 1 98.19 225 ALA B C 1
ATOM 4425 O O . ALA B 1 225 ? 14.172 -6.719 -18.5 1 98.19 225 ALA B O 1
ATOM 4426 N N . ALA B 1 226 ? 13.703 -8.773 -17.625 1 98.81 226 ALA B N 1
ATOM 4427 C CA . ALA B 1 226 ? 13.68 -8.328 -16.234 1 98.81 226 ALA B CA 1
ATOM 4428 C C . ALA B 1 226 ? 14.016 -9.477 -15.289 1 98.81 226 ALA B C 1
ATOM 4430 O O . ALA B 1 226 ? 13.984 -10.648 -15.68 1 98.81 226 ALA B O 1
ATOM 4431 N N . ASP B 1 227 ? 14.516 -9.117 -14.148 1 98.88 227 ASP B N 1
ATOM 4432 C CA . ASP B 1 227 ? 14.484 -10.062 -13.039 1 98.88 227 ASP B CA 1
ATOM 4433 C C . ASP B 1 227 ? 13.055 -10.289 -12.547 1 98.88 227 ASP B C 1
ATOM 4435 O O . ASP B 1 227 ? 12.508 -9.469 -11.812 1 98.88 227 ASP B O 1
ATOM 4439 N N . GLU B 1 228 ? 12.516 -11.422 -12.961 1 98.81 228 GLU B N 1
ATOM 4440 C CA . GLU B 1 228 ? 11.094 -11.672 -12.734 1 98.81 228 GLU B CA 1
ATOM 4441 C C . GLU B 1 228 ? 10.875 -12.516 -11.477 1 98.81 228 GLU B C 1
ATOM 4443 O O . GLU B 1 228 ? 11.625 -13.453 -11.211 1 98.81 228 GLU B O 1
ATOM 4448 N N . MET B 1 229 ? 9.859 -12.148 -10.727 1 98.88 229 MET B N 1
ATOM 4449 C CA . MET B 1 229 ? 9.555 -12.898 -9.516 1 98.88 229 MET B CA 1
ATOM 4450 C C . MET B 1 229 ? 8.047 -12.914 -9.25 1 98.88 229 MET B C 1
ATOM 4452 O O . MET B 1 229 ? 7.336 -11.992 -9.648 1 98.88 229 MET B O 1
ATOM 4456 N N . VAL B 1 230 ? 7.543 -13.914 -8.57 1 98.88 230 VAL B N 1
ATOM 4457 C CA . VAL B 1 230 ? 6.141 -14.062 -8.195 1 98.88 230 VAL B CA 1
ATOM 4458 C C . VAL B 1 230 ? 5.984 -13.852 -6.691 1 98.88 230 VAL B C 1
ATOM 4460 O O . VAL B 1 230 ? 6.73 -14.438 -5.898 1 98.88 230 VAL B O 1
ATOM 4463 N N . MET B 1 231 ? 5.09 -13.008 -6.32 1 98.81 231 MET B N 1
ATOM 4464 C CA . MET B 1 231 ? 4.719 -12.789 -4.926 1 98.81 231 MET B CA 1
ATOM 4465 C C . MET B 1 231 ? 3.217 -12.969 -4.73 1 98.81 231 MET B C 1
ATOM 4467 O O . MET B 1 231 ? 2.42 -12.211 -5.289 1 98.81 231 MET B O 1
ATOM 4471 N N . VAL B 1 232 ? 2.828 -13.938 -3.963 1 98.88 232 VAL B N 1
ATOM 4472 C CA . VAL B 1 232 ? 1.426 -14.18 -3.641 1 98.88 232 VAL B CA 1
ATOM 4473 C C . VAL B 1 232 ? 1.158 -13.82 -2.182 1 98.88 232 VAL B C 1
ATOM 4475 O O . VAL B 1 232 ? 1.69 -14.461 -1.271 1 98.88 232 VAL B O 1
ATOM 4478 N N . MET B 1 233 ? 0.339 -12.797 -1.984 1 98.69 233 MET B N 1
ATOM 4479 C CA . MET B 1 233 ? -0.015 -12.328 -0.647 1 98.69 233 MET B CA 1
ATOM 4480 C C . MET B 1 233 ? -1.164 -13.148 -0.07 1 98.69 233 MET B C 1
ATOM 4482 O O . MET B 1 233 ? -2.186 -13.344 -0.73 1 98.69 233 MET B O 1
ATOM 4486 N N . HIS B 1 234 ? -0.985 -13.594 1.159 1 98.12 234 HIS B N 1
ATOM 4487 C CA . HIS B 1 234 ? -1.999 -14.422 1.81 1 98.12 234 HIS B CA 1
ATOM 4488 C C . HIS B 1 234 ? -1.84 -14.391 3.326 1 98.12 234 HIS B C 1
ATOM 4490 O O . HIS B 1 234 ? -1.139 -13.531 3.867 1 98.12 234 HIS B O 1
ATOM 4496 N N . GLY B 1 235 ? -2.641 -15.188 4.043 1 97.5 235 GLY B N 1
ATOM 4497 C CA . GLY B 1 235 ? -2.598 -15.281 5.492 1 97.5 235 GLY B CA 1
ATOM 4498 C C . GLY B 1 235 ? -3.002 -16.641 6.016 1 97.5 235 GLY B C 1
ATOM 4499 O O . GLY B 1 235 ? -3.369 -17.531 5.242 1 97.5 235 GLY B O 1
ATOM 4500 N N . TYR B 1 236 ? -2.824 -16.781 7.316 1 97.06 236 TYR B N 1
ATOM 4501 C CA . TYR B 1 236 ? -3.186 -18.016 7.992 1 97.06 236 TYR B CA 1
ATOM 4502 C C . TYR B 1 236 ? -4.109 -17.734 9.172 1 97.06 236 TYR B C 1
ATOM 4504 O O . TYR B 1 236 ? -3.75 -17 10.094 1 97.06 236 TYR B O 1
ATOM 4512 N N . ASN B 1 237 ? -5.25 -18.297 9.086 1 95.38 237 ASN B N 1
ATOM 4513 C CA . ASN B 1 237 ? -6.117 -18.375 10.258 1 95.38 237 ASN B CA 1
ATOM 4514 C C . ASN B 1 237 ? -5.824 -19.609 11.102 1 95.38 237 ASN B C 1
ATOM 4516 O O . ASN B 1 237 ? -6.426 -20.656 10.891 1 95.38 237 ASN B O 1
ATOM 4520 N N . THR B 1 238 ? -5.004 -19.438 12.07 1 92.81 238 THR B N 1
ATOM 4521 C CA . THR B 1 238 ? -4.496 -20.594 12.805 1 92.81 238 THR B CA 1
ATOM 4522 C C . THR B 1 238 ? -5.477 -21.016 13.891 1 92.81 238 THR B C 1
ATOM 4524 O O . THR B 1 238 ? -5.355 -22.125 14.438 1 92.81 238 THR B O 1
ATOM 4527 N N . THR B 1 239 ? -6.461 -20.203 14.234 1 88.62 239 THR B N 1
ATOM 4528 C CA . THR B 1 239 ? -7.48 -20.562 15.211 1 88.62 239 THR B CA 1
ATOM 4529 C C . THR B 1 239 ? -8.648 -21.266 14.531 1 88.62 239 THR B C 1
ATOM 4531 O O . THR B 1 239 ? -9.492 -21.875 15.203 1 88.62 239 THR B O 1
ATOM 4534 N N . PHE B 1 240 ? -8.789 -21.109 13.289 1 86.56 240 PHE B N 1
ATOM 4535 C CA . PHE B 1 240 ? -9.812 -21.719 12.445 1 86.56 240 PHE B CA 1
ATOM 4536 C C . PHE B 1 240 ? -11.203 -21.234 12.836 1 86.56 240 PHE B C 1
ATOM 4538 O O . PHE B 1 240 ? -12.18 -21.984 12.727 1 86.56 240 PHE B O 1
ATOM 4545 N N . ASP B 1 241 ? -11.289 -19.969 13.289 1 85.62 241 ASP B N 1
ATOM 4546 C CA . ASP B 1 241 ? -12.578 -19.406 13.688 1 85.62 241 ASP B CA 1
ATOM 4547 C C . ASP B 1 241 ? -13.109 -18.453 12.625 1 85.62 241 ASP B C 1
ATOM 4549 O O . ASP B 1 241 ? -14.219 -17.938 12.742 1 85.62 241 ASP B O 1
ATOM 4553 N N . GLY B 1 242 ? -12.266 -18.297 11.648 1 84 242 GLY B N 1
ATOM 4554 C CA . GLY B 1 242 ? -12.672 -17.422 10.555 1 84 242 GLY B CA 1
ATOM 4555 C C . GLY B 1 242 ? -12.68 -15.953 10.93 1 84 242 GLY B C 1
ATOM 4556 O O . GLY B 1 242 ? -13.211 -15.117 10.195 1 84 242 GLY B O 1
ATOM 4557 N N . GLN B 1 243 ? -12.164 -15.641 12.07 1 87.31 243 GLN B N 1
ATOM 4558 C CA . GLN B 1 243 ? -12.133 -14.258 12.539 1 87.31 243 GLN B CA 1
ATOM 4559 C C . GLN B 1 243 ? -10.758 -13.633 12.312 1 87.31 243 GLN B C 1
ATOM 4561 O O . GLN B 1 243 ? -9.977 -13.477 13.258 1 87.31 243 GLN B O 1
ATOM 4566 N N . GLY B 1 244 ? -10.531 -13.328 11.07 1 89.31 244 GLY B N 1
ATOM 4567 C CA . GLY B 1 244 ? -9.258 -12.727 10.719 1 89.31 244 GLY B CA 1
ATOM 4568 C C . GLY B 1 244 ? -8.125 -13.727 10.648 1 89.31 244 GLY B C 1
ATOM 4569 O O . GLY B 1 244 ? -8.344 -14.938 10.758 1 89.31 244 GLY B O 1
ATOM 4570 N N . ASN B 1 245 ? -6.969 -13.281 10.328 1 94.94 245 ASN B N 1
ATOM 4571 C CA . ASN B 1 245 ? -5.758 -14.094 10.25 1 94.94 245 ASN B CA 1
ATOM 4572 C C . ASN B 1 245 ? -4.797 -13.773 11.391 1 94.94 245 ASN B C 1
ATOM 4574 O O . ASN B 1 245 ? -4.77 -12.641 11.883 1 94.94 245 ASN B O 1
ATOM 4578 N N . GLN B 1 246 ? -4.074 -14.758 11.82 1 94.19 246 GLN B N 1
ATOM 4579 C CA . GLN B 1 246 ? -3.094 -14.555 12.883 1 94.19 246 GLN B CA 1
ATOM 4580 C C . GLN B 1 246 ? -1.693 -14.359 12.305 1 94.19 246 GLN B C 1
ATOM 4582 O O . GLN B 1 246 ? -0.786 -13.898 13 1 94.19 246 GLN B O 1
ATOM 4587 N N . LEU B 1 247 ? -1.528 -14.781 11.078 1 96.12 247 LEU B N 1
ATOM 4588 C CA . LEU B 1 247 ? -0.276 -14.586 10.352 1 96.12 247 LEU B CA 1
ATOM 4589 C C . LEU B 1 247 ? -0.541 -14.141 8.922 1 96.12 247 LEU B C 1
ATOM 4591 O O . LEU B 1 247 ? -1.541 -14.531 8.312 1 96.12 247 LEU B O 1
ATOM 4595 N N . TYR B 1 248 ? 0.322 -13.367 8.461 1 97.06 248 TYR B N 1
ATOM 4596 C CA . TYR B 1 248 ? 0.306 -12.93 7.07 1 97.06 248 TYR B CA 1
ATOM 4597 C C . TYR B 1 248 ? 1.64 -13.219 6.391 1 97.06 248 TYR B C 1
ATOM 4599 O O . TYR B 1 248 ? 2.686 -13.234 7.043 1 97.06 248 TYR B O 1
ATOM 4607 N N . ALA B 1 249 ? 1.583 -13.453 5.055 1 97 249 ALA B N 1
ATOM 4608 C CA . ALA B 1 249 ? 2.809 -13.891 4.391 1 97 249 ALA B CA 1
ATOM 4609 C C . ALA B 1 249 ? 2.771 -13.555 2.9 1 97 249 ALA B C 1
ATOM 4611 O O . ALA B 1 249 ? 1.711 -13.242 2.355 1 97 249 ALA B O 1
ATOM 4612 N N . VAL B 1 250 ? 3.928 -13.578 2.381 1 97.88 250 VAL B N 1
ATOM 4613 C CA . VAL B 1 250 ? 4.105 -13.727 0.939 1 97.88 250 VAL B CA 1
ATOM 4614 C C . VAL B 1 250 ? 4.82 -15.039 0.633 1 97.88 250 VAL B C 1
ATOM 4616 O O . VAL B 1 250 ? 5.805 -15.383 1.29 1 97.88 250 VAL B O 1
ATOM 4619 N N . ASN B 1 251 ? 4.289 -15.75 -0.188 1 97.81 251 ASN B N 1
ATOM 4620 C CA . ASN B 1 251 ? 4.832 -17.031 -0.636 1 97.81 251 ASN B CA 1
ATOM 4621 C C . ASN B 1 251 ? 5.027 -17.984 0.529 1 97.81 251 ASN B C 1
ATOM 4623 O O . ASN B 1 251 ? 6.098 -18.578 0.678 1 97.81 251 ASN B O 1
ATOM 4627 N N . GLY B 1 252 ? 4.113 -18 1.38 1 97.31 252 GLY B N 1
ATOM 4628 C CA . GLY B 1 252 ? 3.943 -19.156 2.238 1 97.31 252 GLY B CA 1
ATOM 4629 C C . GLY B 1 252 ? 4.363 -18.906 3.674 1 97.31 252 GLY B C 1
ATOM 4630 O O . GLY B 1 252 ? 3.648 -19.266 4.609 1 97.31 252 GLY B O 1
ATOM 4631 N N . ILE B 1 253 ? 5.559 -18.219 3.879 1 97.38 253 ILE B N 1
ATOM 4632 C CA . ILE B 1 253 ? 6.113 -18.203 5.227 1 97.38 253 ILE B CA 1
ATOM 4633 C C . ILE B 1 253 ? 6.215 -16.766 5.727 1 97.38 253 ILE B C 1
ATOM 4635 O O . ILE B 1 253 ? 6.949 -15.953 5.152 1 97.38 253 ILE B O 1
ATOM 4639 N N . PRO B 1 254 ? 5.496 -16.453 6.867 1 96.5 254 PRO B N 1
ATOM 4640 C CA . PRO B 1 254 ? 5.59 -15.117 7.465 1 96.5 254 PRO B CA 1
ATOM 4641 C C . PRO B 1 254 ? 7.023 -14.727 7.812 1 96.5 254 PRO B C 1
ATOM 4643 O O . PRO B 1 254 ? 7.801 -15.562 8.266 1 96.5 254 PRO B O 1
ATOM 4646 N N . PHE B 1 255 ? 7.426 -13.477 7.559 1 95.5 255 PHE B N 1
ATOM 4647 C CA . PHE B 1 255 ? 8.672 -12.836 7.941 1 95.5 255 PHE B CA 1
ATOM 4648 C C . PHE B 1 255 ? 9.852 -13.453 7.199 1 95.5 255 PHE B C 1
ATOM 4650 O O . PHE B 1 255 ? 11.008 -13.172 7.516 1 95.5 255 PHE B O 1
ATOM 4657 N N . HIS B 1 256 ? 9.586 -14.32 6.25 1 96.62 256 HIS B N 1
ATOM 4658 C CA . HIS B 1 256 ? 10.688 -15.023 5.602 1 96.62 256 HIS B CA 1
ATOM 4659 C C . HIS B 1 256 ? 11.719 -14.047 5.039 1 96.62 256 HIS B C 1
ATOM 4661 O O . HIS B 1 256 ? 12.922 -14.227 5.242 1 96.62 256 HIS B O 1
ATOM 4667 N N . HIS B 1 257 ? 11.281 -13.023 4.414 1 96.81 257 HIS B N 1
ATOM 4668 C CA . HIS B 1 257 ? 12.195 -12.133 3.705 1 96.81 257 HIS B CA 1
ATOM 4669 C C . HIS B 1 257 ? 12.781 -11.086 4.641 1 96.81 257 HIS B C 1
ATOM 4671 O O . HIS B 1 257 ? 13.586 -10.258 4.223 1 96.81 257 HIS B O 1
ATOM 4677 N N . MET B 1 258 ? 12.367 -11.102 5.867 1 94.06 258 MET B N 1
ATOM 4678 C CA . MET B 1 258 ? 13.125 -10.383 6.891 1 94.06 258 MET B CA 1
ATOM 4679 C C . MET B 1 258 ? 14.43 -11.109 7.203 1 94.06 258 MET B C 1
ATOM 4681 O O . MET B 1 258 ? 15.453 -10.477 7.484 1 94.06 258 MET B O 1
ATOM 4685 N N . HIS B 1 259 ? 14.336 -12.398 7.086 1 93.06 259 HIS B N 1
ATOM 4686 C CA . HIS B 1 259 ? 15.492 -13.25 7.348 1 93.06 259 HIS B CA 1
ATOM 4687 C C . HIS B 1 259 ? 16.328 -13.43 6.09 1 93.06 259 HIS B C 1
ATOM 4689 O O . HIS B 1 259 ? 17.562 -13.391 6.152 1 93.06 259 HIS B O 1
ATOM 4695 N N . GLU B 1 260 ? 15.664 -13.664 5.027 1 96.06 260 GLU B N 1
ATOM 4696 C CA . GLU B 1 260 ? 16.312 -13.836 3.732 1 96.06 260 GLU B CA 1
ATOM 4697 C C . GLU B 1 260 ? 15.82 -12.805 2.723 1 96.06 260 GLU B C 1
ATOM 4699 O O . GLU B 1 260 ? 14.938 -13.094 1.915 1 96.06 260 GLU B O 1
ATOM 4704 N N . PRO B 1 261 ? 16.453 -11.68 2.709 1 97.75 261 PRO B N 1
ATOM 4705 C CA . PRO B 1 261 ? 16.031 -10.617 1.801 1 97.75 261 PRO B CA 1
ATOM 4706 C C . PRO B 1 261 ? 16.031 -11.047 0.337 1 97.75 261 PRO B C 1
ATOM 4708 O O . PRO B 1 261 ? 16.828 -11.906 -0.056 1 97.75 261 PRO B O 1
ATOM 4711 N N . VAL B 1 262 ? 15.164 -10.523 -0.445 1 98.81 262 VAL B N 1
ATOM 4712 C CA . VAL B 1 262 ? 15.125 -10.75 -1.886 1 98.81 262 VAL B CA 1
ATOM 4713 C C . VAL B 1 262 ? 16.328 -10.078 -2.545 1 98.81 262 VAL B C 1
ATOM 4715 O O . VAL B 1 262 ? 16.484 -8.859 -2.48 1 98.81 262 VAL B O 1
ATOM 4718 N N . GLN B 1 263 ? 17.141 -10.828 -3.213 1 98.81 263 GLN B N 1
ATOM 4719 C CA . GLN B 1 263 ? 18.344 -10.297 -3.848 1 98.81 263 GLN B CA 1
ATOM 4720 C C . GLN B 1 263 ? 18.031 -9.719 -5.223 1 98.81 263 GLN B C 1
ATOM 4722 O O . GLN B 1 263 ? 17.422 -10.383 -6.062 1 98.81 263 GLN B O 1
ATOM 4727 N N . VAL B 1 264 ? 18.438 -8.477 -5.453 1 98.81 264 VAL B N 1
ATOM 4728 C CA . VAL B 1 264 ? 18.281 -7.852 -6.762 1 98.81 264 VAL B CA 1
ATOM 4729 C C . VAL B 1 264 ? 19.531 -7.043 -7.09 1 98.81 264 VAL B C 1
ATOM 4731 O O . VAL B 1 264 ? 20.344 -6.758 -6.207 1 98.81 264 VAL B O 1
ATOM 4734 N N . LYS B 1 265 ? 19.703 -6.668 -8.398 1 98.81 265 LYS B N 1
ATOM 4735 C CA . LYS B 1 265 ? 20.859 -5.906 -8.836 1 98.81 265 LYS B CA 1
ATOM 4736 C C . LYS B 1 265 ? 20.5 -4.441 -9.078 1 98.81 265 LYS B C 1
ATOM 4738 O O . LYS B 1 265 ? 19.422 -4.141 -9.602 1 98.81 265 LYS B O 1
ATOM 4743 N N . ARG B 1 266 ? 21.453 -3.6 -8.742 1 98.56 266 ARG B N 1
ATOM 4744 C CA . ARG B 1 266 ? 21.25 -2.172 -8.961 1 98.56 266 ARG B CA 1
ATOM 4745 C C . ARG B 1 266 ? 21 -1.873 -10.438 1 98.56 266 ARG B C 1
ATOM 4747 O O . ARG B 1 266 ? 21.766 -2.324 -11.297 1 98.56 266 ARG B O 1
ATOM 4754 N N . GLY B 1 267 ? 19.984 -1.174 -10.75 1 98.44 267 GLY B N 1
ATOM 4755 C CA . GLY B 1 267 ? 19.734 -0.691 -12.102 1 98.44 267 GLY B CA 1
ATOM 4756 C C . GLY B 1 267 ? 19.016 -1.708 -12.969 1 98.44 267 GLY B C 1
ATOM 4757 O O . GLY B 1 267 ? 18.516 -1.372 -14.047 1 98.44 267 GLY B O 1
ATOM 4758 N N . GLU B 1 268 ? 18.922 -2.943 -12.523 1 98.69 268 GLU B N 1
ATOM 4759 C CA . GLU B 1 268 ? 18.219 -3.973 -13.289 1 98.69 268 GLU B CA 1
ATOM 4760 C C . GLU B 1 268 ? 16.719 -3.859 -13.109 1 98.69 268 GLU B C 1
ATOM 4762 O O . GLU B 1 268 ? 16.234 -3.605 -12.008 1 98.69 268 GLU B O 1
ATOM 4767 N N . LEU B 1 269 ? 16.016 -4.043 -14.227 1 98.81 269 LEU B N 1
ATOM 4768 C CA . LEU B 1 269 ? 14.555 -4.043 -14.133 1 98.81 269 LEU B CA 1
ATOM 4769 C C . LEU B 1 269 ? 14.062 -5.246 -13.336 1 98.81 269 LEU B C 1
ATOM 4771 O O . LEU B 1 269 ? 14.398 -6.387 -13.664 1 98.81 269 LEU B O 1
ATOM 4775 N N . VAL B 1 270 ? 13.383 -4.957 -12.328 1 98.88 270 VAL B N 1
ATOM 4776 C CA . VAL B 1 270 ? 12.711 -5.98 -11.531 1 98.88 270 VAL B CA 1
ATOM 4777 C C . VAL B 1 270 ? 11.227 -6.016 -11.898 1 98.88 270 VAL B C 1
ATOM 4779 O O . VAL B 1 270 ? 10.578 -4.969 -11.984 1 98.88 270 VAL B O 1
ATOM 4782 N N . ARG B 1 271 ? 10.664 -7.207 -12.148 1 98.94 271 ARG B N 1
ATOM 4783 C CA . ARG B 1 271 ? 9.25 -7.395 -12.438 1 98.94 271 ARG B CA 1
ATOM 4784 C C . ARG B 1 271 ? 8.602 -8.344 -11.43 1 98.94 271 ARG B C 1
ATOM 4786 O O . ARG B 1 271 ? 8.953 -9.523 -11.367 1 98.94 271 ARG B O 1
ATOM 4793 N N . ILE B 1 272 ? 7.695 -7.793 -10.703 1 98.94 272 ILE B N 1
ATOM 4794 C CA . ILE B 1 272 ? 7.016 -8.578 -9.68 1 98.94 272 ILE B CA 1
ATOM 4795 C C . ILE B 1 272 ? 5.602 -8.922 -10.148 1 98.94 272 ILE B C 1
ATOM 4797 O O . ILE B 1 272 ? 4.797 -8.023 -10.422 1 98.94 272 ILE B O 1
ATOM 4801 N N . TYR B 1 273 ? 5.277 -10.172 -10.297 1 98.94 273 TYR B N 1
ATOM 4802 C CA . TYR B 1 273 ? 3.91 -10.656 -10.453 1 98.94 273 TYR B CA 1
ATOM 4803 C C . TYR B 1 273 ? 3.225 -10.805 -9.102 1 98.94 273 TYR B C 1
ATOM 4805 O O . TYR B 1 273 ? 3.434 -11.797 -8.398 1 98.94 273 TYR B O 1
ATOM 4813 N N . LEU B 1 274 ? 2.428 -9.812 -8.766 1 98.94 274 LEU B N 1
ATOM 4814 C CA . LEU B 1 274 ? 1.849 -9.688 -7.434 1 98.94 274 LEU B CA 1
ATOM 4815 C C . LEU B 1 274 ? 0.386 -10.125 -7.434 1 98.94 274 LEU B C 1
ATOM 4817 O O . LEU B 1 274 ? -0.426 -9.578 -8.188 1 98.94 274 LEU B O 1
ATOM 4821 N N . VAL B 1 275 ? 0.019 -11.07 -6.594 1 98.81 275 VAL B N 1
ATOM 4822 C CA . VAL B 1 275 ? -1.342 -11.586 -6.488 1 98.81 275 VAL B CA 1
ATOM 4823 C C . VAL B 1 275 ? -1.802 -11.539 -5.031 1 98.81 275 VAL B C 1
ATOM 4825 O O . VAL B 1 275 ? -1.035 -11.859 -4.121 1 98.81 275 VAL B O 1
ATOM 4828 N N . ASN B 1 276 ? -3.037 -11.133 -4.816 1 98.75 276 ASN B N 1
ATOM 4829 C CA . ASN B 1 276 ? -3.613 -11.219 -3.477 1 98.75 276 ASN B CA 1
ATOM 4830 C C . ASN B 1 276 ? -4.684 -12.297 -3.396 1 98.75 276 ASN B C 1
ATOM 4832 O O . ASN B 1 276 ? -5.699 -12.227 -4.094 1 98.75 276 ASN B O 1
ATOM 4836 N N . VAL B 1 277 ? -4.473 -13.266 -2.545 1 98.25 277 VAL B N 1
ATOM 4837 C CA . VAL B 1 277 ? -5.473 -14.312 -2.354 1 98.25 277 VAL B CA 1
ATOM 4838 C C . VAL B 1 277 ? -5.891 -14.359 -0.886 1 98.25 277 VAL B C 1
ATOM 4840 O O . VAL B 1 277 ? -6.379 -15.391 -0.408 1 98.25 277 VAL B O 1
ATOM 4843 N N . LEU B 1 278 ? -5.676 -13.32 -0.211 1 97.12 278 LEU B N 1
ATOM 4844 C CA . LEU B 1 278 ? -5.938 -13.203 1.22 1 97.12 278 LEU B CA 1
ATOM 4845 C C . LEU B 1 278 ? -7.41 -13.445 1.524 1 97.12 278 LEU B C 1
ATOM 4847 O O . LEU B 1 278 ? -8.281 -12.797 0.947 1 97.12 278 LEU B O 1
ATOM 4851 N N . GLU B 1 279 ? -7.68 -14.375 2.396 1 95.12 279 GLU B N 1
ATOM 4852 C CA . GLU B 1 279 ? -9.023 -14.641 2.91 1 95.12 279 GLU B CA 1
ATOM 4853 C C . GLU B 1 279 ? -9.25 -13.93 4.242 1 95.12 279 GLU B C 1
ATOM 4855 O O . GLU B 1 279 ? -8.297 -13.617 4.957 1 95.12 279 GLU B O 1
ATOM 4860 N N . TYR B 1 280 ? -10.484 -13.609 4.543 1 93.75 280 TYR B N 1
ATOM 4861 C CA . TYR B 1 280 ? -11.008 -13.148 5.824 1 93.75 280 TYR B CA 1
ATOM 4862 C C . TYR B 1 280 ? -10.68 -11.672 6.047 1 93.75 280 TYR B C 1
ATOM 4864 O O . TYR B 1 280 ? -11.141 -11.07 7.016 1 93.75 280 TYR B O 1
ATOM 4872 N N . ASP B 1 281 ? -9.789 -11.062 5.367 1 93.62 281 ASP B N 1
ATOM 4873 C CA . ASP B 1 281 ? -9.594 -9.625 5.316 1 93.62 281 ASP B CA 1
ATOM 4874 C C . ASP B 1 281 ? -9.977 -9.062 3.949 1 93.62 281 ASP B C 1
ATOM 4876 O O . ASP B 1 281 ? -9.711 -9.688 2.92 1 93.62 281 ASP B O 1
ATOM 4880 N N . PRO B 1 282 ? -10.539 -7.91 3.975 1 90.81 282 PRO B N 1
ATOM 4881 C CA . PRO B 1 282 ? -11.148 -7.441 2.727 1 90.81 282 PRO B CA 1
ATOM 4882 C C . PRO B 1 282 ? -10.117 -6.973 1.705 1 90.81 282 PRO B C 1
ATOM 4884 O O . PRO B 1 282 ? -10.375 -7.012 0.5 1 90.81 282 PRO B O 1
ATOM 4887 N N . ILE B 1 283 ? -9.047 -6.398 2.223 1 94.62 283 ILE B N 1
ATOM 4888 C CA . ILE B 1 283 ? -8.039 -5.891 1.297 1 94.62 283 ILE B CA 1
ATOM 4889 C C . ILE B 1 283 ? -6.641 -6.18 1.846 1 94.62 283 ILE B C 1
ATOM 4891 O O . ILE B 1 283 ? -6.48 -6.453 3.037 1 94.62 283 ILE B O 1
ATOM 4895 N N . ASN B 1 284 ? -5.703 -6.199 0.96 1 97.25 284 ASN B N 1
ATOM 4896 C CA . ASN B 1 284 ? -4.27 -6.195 1.227 1 97.25 284 ASN B CA 1
ATOM 4897 C C . ASN B 1 284 ? -3.555 -5.113 0.421 1 97.25 284 ASN B C 1
ATOM 4899 O O . ASN B 1 284 ? -4.184 -4.398 -0.362 1 97.25 284 ASN B O 1
ATOM 4903 N N . SER B 1 285 ? -2.289 -4.914 0.794 1 97.62 285 SER B N 1
ATOM 4904 C CA . SER B 1 285 ? -1.55 -3.867 0.097 1 97.62 285 SER B CA 1
ATOM 4905 C C . SER B 1 285 ? -0.078 -4.234 -0.053 1 97.62 285 SER B C 1
ATOM 4907 O O . SER B 1 285 ? 0.398 -5.184 0.575 1 97.62 285 SER B O 1
ATOM 4909 N N . PHE B 1 286 ? 0.538 -3.596 -0.959 1 98.5 286 PHE B N 1
ATOM 4910 C CA . PHE B 1 286 ? 1.97 -3.725 -1.207 1 98.5 286 PHE B CA 1
ATOM 4911 C C . PHE B 1 286 ? 2.629 -2.354 -1.303 1 98.5 286 PHE B C 1
ATOM 4913 O O . PHE B 1 286 ? 2.207 -1.512 -2.098 1 98.5 286 PHE B O 1
ATOM 4920 N N . HIS B 1 287 ? 3.594 -2.15 -0.473 1 98.38 287 HIS B N 1
ATOM 4921 C CA . HIS B 1 287 ? 4.367 -0.916 -0.422 1 98.38 287 HIS B CA 1
ATOM 4922 C C . HIS B 1 287 ? 5.863 -1.202 -0.467 1 98.38 287 HIS B C 1
ATOM 4924 O O . HIS B 1 287 ? 6.348 -2.121 0.199 1 98.38 287 HIS B O 1
ATOM 4930 N N . VAL B 1 288 ? 6.625 -0.446 -1.291 1 98.44 288 VAL B N 1
ATOM 4931 C CA . VAL B 1 288 ? 8.078 -0.53 -1.321 1 98.44 288 VAL B CA 1
ATOM 4932 C C . VAL B 1 288 ? 8.688 0.77 -0.796 1 98.44 288 VAL B C 1
ATOM 4934 O O . VAL B 1 288 ? 8.281 1.86 -1.204 1 98.44 288 VAL B O 1
ATOM 4937 N N . HIS B 1 289 ? 9.656 0.63 0.128 1 98.12 289 HIS B N 1
ATOM 4938 C CA . HIS B 1 289 ? 10.367 1.781 0.668 1 98.12 289 HIS B CA 1
ATOM 4939 C C . HIS B 1 289 ? 11.383 2.32 -0.335 1 98.12 289 HIS B C 1
ATOM 4941 O O . HIS B 1 289 ? 12.047 1.547 -1.034 1 98.12 289 HIS B O 1
ATOM 4947 N N . GLY B 1 290 ? 11.516 3.656 -0.354 1 97.94 290 GLY B N 1
ATOM 4948 C CA . GLY B 1 290 ? 12.625 4.316 -1.021 1 97.94 290 GLY B CA 1
ATOM 4949 C C . GLY B 1 290 ? 12.586 4.172 -2.531 1 97.94 290 GLY B C 1
ATOM 4950 O O . GLY B 1 290 ? 13.617 4.273 -3.197 1 97.94 290 GLY B O 1
ATOM 4951 N N . ASN B 1 291 ? 11.414 3.801 -3.033 1 98.31 291 ASN B N 1
ATOM 4952 C CA . ASN B 1 291 ? 11.312 3.594 -4.473 1 98.31 291 ASN B CA 1
ATOM 4953 C C . ASN B 1 291 ? 9.859 3.674 -4.949 1 98.31 291 ASN B C 1
ATOM 4955 O O . ASN B 1 291 ? 8.945 3.855 -4.141 1 98.31 291 ASN B O 1
ATOM 4959 N N . PHE B 1 292 ? 9.695 3.713 -6.234 1 98.5 292 PHE B N 1
ATOM 4960 C CA . PHE B 1 292 ? 8.414 3.666 -6.922 1 98.5 292 PHE B CA 1
ATOM 4961 C C . PHE B 1 292 ? 8.406 2.566 -7.977 1 98.5 292 PHE B C 1
ATOM 4963 O O . PHE B 1 292 ? 9.461 2.115 -8.422 1 98.5 292 PHE B O 1
ATOM 4970 N N . PHE B 1 293 ? 7.18 2.152 -8.344 1 98.75 293 PHE B N 1
ATOM 4971 C CA . PHE B 1 293 ? 7.047 1.182 -9.422 1 98.75 293 PHE B CA 1
ATOM 4972 C C . PHE B 1 293 ? 5.938 1.59 -10.383 1 98.75 293 PHE B C 1
ATOM 4974 O O . PHE B 1 293 ? 5 2.287 -10 1 98.75 293 PHE B O 1
ATOM 4981 N N . ASP B 1 294 ? 6.125 1.176 -11.609 1 98.56 294 ASP B N 1
ATOM 4982 C CA . ASP B 1 294 ? 5.027 1.179 -12.578 1 98.56 294 ASP B CA 1
ATOM 4983 C C . ASP B 1 294 ? 4.078 0.007 -12.336 1 98.56 294 ASP B C 1
ATOM 4985 O O . ASP B 1 294 ? 4.516 -1.143 -12.242 1 98.56 294 ASP B O 1
ATOM 4989 N N . TYR B 1 295 ? 2.783 0.316 -12.242 1 98.56 295 TYR B N 1
ATOM 4990 C CA . TYR B 1 295 ? 1.803 -0.718 -11.93 1 98.56 295 TYR B CA 1
ATOM 4991 C C . TYR B 1 295 ? 0.938 -1.035 -13.141 1 98.56 295 TYR B C 1
ATOM 4993 O O . TYR B 1 295 ? 0.417 -0.128 -13.789 1 98.56 295 TYR B O 1
ATOM 5001 N N . TYR B 1 296 ? 0.862 -2.365 -13.477 1 98.62 296 TYR B N 1
ATOM 5002 C CA . TYR B 1 296 ? 0.025 -2.9 -14.547 1 98.62 296 TYR B CA 1
ATOM 5003 C C . TYR B 1 296 ? -1.088 -3.775 -13.977 1 98.62 296 TYR B C 1
ATOM 5005 O O . TYR B 1 296 ? -0.889 -4.969 -13.742 1 98.62 296 TYR B O 1
ATOM 5013 N N . PRO B 1 297 ? -2.295 -3.191 -13.805 1 98.06 297 PRO B N 1
ATOM 5014 C CA . PRO B 1 297 ? -3.379 -4.031 -13.289 1 98.06 297 PRO B CA 1
ATOM 5015 C C . PRO B 1 297 ? -3.668 -5.234 -14.188 1 98.06 297 PRO B C 1
ATOM 5017 O O . PRO B 1 297 ? -3.807 -5.086 -15.406 1 98.06 297 PRO B O 1
ATOM 5020 N N . THR B 1 298 ? -3.633 -6.398 -13.68 1 98.12 298 THR B N 1
ATOM 5021 C CA . THR B 1 298 ? -3.824 -7.695 -14.32 1 98.12 298 THR B CA 1
ATOM 5022 C C . THR B 1 298 ? -2.727 -7.961 -15.344 1 98.12 298 THR B C 1
ATOM 5024 O O . THR B 1 298 ? -2.592 -9.086 -15.844 1 98.12 298 THR B O 1
ATOM 5027 N N . GLY B 1 299 ? -2.031 -6.996 -15.711 1 98.19 299 GLY B N 1
ATOM 5028 C CA . GLY B 1 299 ? -0.971 -7.184 -16.688 1 98.19 299 GLY B CA 1
ATOM 5029 C C . GLY B 1 299 ? -1.489 -7.387 -18.109 1 98.19 299 GLY B C 1
ATOM 5030 O O . GLY B 1 299 ? -0.762 -7.867 -18.969 1 98.19 299 GLY B O 1
ATOM 5031 N N . THR B 1 300 ? -2.742 -7.02 -18.344 1 98.25 300 THR B N 1
ATOM 5032 C CA . THR B 1 300 ? -3.354 -7.301 -19.641 1 98.25 300 THR B CA 1
ATOM 5033 C C . THR B 1 300 ? -3.1 -6.152 -20.609 1 98.25 300 THR B C 1
ATOM 5035 O O . THR B 1 300 ? -3.488 -6.227 -21.781 1 98.25 300 THR B O 1
ATOM 5038 N N . ARG B 1 301 ? -2.555 -5.062 -20.141 1 97.19 301 ARG B N 1
ATOM 5039 C CA . ARG B 1 301 ? -2.08 -3.959 -20.969 1 97.19 301 ARG B CA 1
ATOM 5040 C C . ARG B 1 301 ? -0.573 -3.773 -20.828 1 97.19 301 ARG B C 1
ATOM 5042 O O . ARG B 1 301 ? -0.001 -4.102 -19.781 1 97.19 301 ARG B O 1
ATOM 5049 N N . LEU B 1 302 ? 0.011 -3.238 -21.844 1 97.12 302 LEU B N 1
ATOM 5050 C CA . LEU B 1 302 ? 1.461 -3.08 -21.844 1 97.12 302 LEU B CA 1
ATOM 5051 C C . LEU B 1 302 ? 1.852 -1.696 -21.328 1 97.12 302 LEU B C 1
ATOM 5053 O O . LEU B 1 302 ? 3.027 -1.438 -21.062 1 97.12 302 LEU B O 1
ATOM 5057 N N . GLU B 1 303 ? 0.866 -0.863 -21.156 1 95.94 303 GLU B N 1
ATOM 5058 C CA . GLU B 1 303 ? 1.085 0.449 -20.562 1 95.94 303 GLU B CA 1
ATOM 5059 C C . GLU B 1 303 ? 0.719 0.447 -19.078 1 95.94 303 GLU B C 1
ATOM 5061 O O . GLU B 1 303 ? -0.316 -0.097 -18.688 1 95.94 303 GLU B O 1
ATOM 5066 N N . SER B 1 304 ? 1.593 1.053 -18.344 1 96.94 304 SER B N 1
ATOM 5067 C CA . SER B 1 304 ? 1.306 1.121 -16.906 1 96.94 304 SER B CA 1
ATOM 5068 C C . SER B 1 304 ? 0.155 2.08 -16.625 1 96.94 304 SER B C 1
ATOM 5070 O O . SER B 1 304 ? -0.026 3.072 -17.344 1 96.94 304 SER B O 1
ATOM 5072 N N . SER B 1 305 ? -0.568 1.797 -15.594 1 95.69 305 SER B N 1
ATOM 5073 C CA . SER B 1 305 ? -1.707 2.623 -15.203 1 95.69 305 SER B CA 1
ATOM 5074 C C . SER B 1 305 ? -1.29 3.709 -14.219 1 95.69 305 SER B C 1
ATOM 5076 O O . SER B 1 305 ? -1.936 4.758 -14.125 1 95.69 305 SER B O 1
ATOM 5078 N N . GLU B 1 306 ? -0.252 3.418 -13.453 1 95.75 306 GLU B N 1
ATOM 5079 C CA . GLU B 1 306 ? 0.154 4.324 -12.383 1 95.75 306 GLU B CA 1
ATOM 5080 C C . GLU B 1 306 ? 1.646 4.191 -12.086 1 95.75 306 GLU B C 1
ATOM 5082 O O . GLU B 1 306 ? 2.232 3.129 -12.281 1 95.75 306 GLU B O 1
ATOM 5087 N N . PHE B 1 307 ? 2.26 5.289 -11.711 1 97.88 307 PHE B N 1
ATOM 5088 C CA . PHE B 1 307 ? 3.574 5.328 -11.078 1 97.88 307 PHE B CA 1
ATOM 5089 C C . PHE B 1 307 ? 3.451 5.637 -9.594 1 97.88 307 PHE B C 1
ATOM 5091 O O . PHE B 1 307 ? 3.098 6.758 -9.211 1 97.88 307 PHE B O 1
ATOM 5098 N N . THR B 1 308 ? 3.709 4.59 -8.742 1 98.25 308 THR B N 1
ATOM 5099 C CA . THR B 1 308 ? 3.322 4.656 -7.34 1 98.25 308 THR B CA 1
ATOM 5100 C C . THR B 1 308 ? 4.27 3.83 -6.473 1 98.25 308 THR B C 1
ATOM 5102 O O . THR B 1 308 ? 5.211 3.219 -6.984 1 98.25 308 THR B O 1
ATOM 5105 N N . ASP B 1 309 ? 4.117 3.975 -5.176 1 98.31 309 ASP B N 1
ATOM 5106 C CA . ASP B 1 309 ? 4.898 3.152 -4.258 1 98.31 309 ASP B CA 1
ATOM 5107 C C . ASP B 1 309 ? 3.992 2.279 -3.396 1 98.31 309 ASP B C 1
ATOM 5109 O O . ASP B 1 309 ? 4.473 1.5 -2.57 1 98.31 309 ASP B O 1
ATOM 5113 N N . THR B 1 310 ? 2.693 2.42 -3.482 1 98 310 THR B N 1
ATOM 5114 C CA . THR B 1 310 ? 1.718 1.691 -2.678 1 98 310 THR B CA 1
ATOM 5115 C C . THR B 1 310 ? 0.476 1.362 -3.502 1 98 310 THR B C 1
ATOM 5117 O O . THR B 1 310 ? -0.09 2.238 -4.16 1 98 310 THR B O 1
ATOM 5120 N N . ILE B 1 311 ? 0.033 0.105 -3.461 1 97.5 311 ILE B N 1
ATOM 5121 C CA . ILE B 1 311 ? -1.225 -0.286 -4.09 1 97.5 311 ILE B CA 1
ATOM 5122 C C . ILE B 1 311 ? -2.047 -1.13 -3.117 1 97.5 311 ILE B C 1
ATOM 5124 O O . ILE B 1 311 ? -1.512 -1.657 -2.139 1 97.5 311 ILE B O 1
ATOM 5128 N N . ILE B 1 312 ? -3.312 -1.216 -3.385 1 97.12 312 ILE B N 1
ATOM 5129 C CA . ILE B 1 312 ? -4.223 -2.086 -2.648 1 97.12 312 ILE B CA 1
ATOM 5130 C C . ILE B 1 312 ? -4.844 -3.105 -3.6 1 97.12 312 ILE B C 1
ATOM 5132 O O . ILE B 1 312 ? -5.09 -2.803 -4.77 1 97.12 312 ILE B O 1
ATOM 5136 N N . GLN B 1 313 ? -5.102 -4.266 -3.031 1 97.94 313 GLN B N 1
ATOM 5137 C CA . GLN B 1 313 ? -5.742 -5.348 -3.777 1 97.94 313 GLN B CA 1
ATOM 5138 C C . GLN B 1 313 ? -6.777 -6.066 -2.922 1 97.94 313 GLN B C 1
ATOM 5140 O O . GLN B 1 313 ? -6.516 -6.391 -1.761 1 97.94 313 GLN B O 1
ATOM 5145 N N . ALA B 1 314 ? -7.953 -6.227 -3.492 1 97.44 314 ALA B N 1
ATOM 5146 C CA . ALA B 1 314 ? -8.898 -7.164 -2.9 1 97.44 314 ALA B CA 1
ATOM 5147 C C . ALA B 1 314 ? -8.57 -8.602 -3.295 1 97.44 314 ALA B C 1
ATOM 5149 O O . ALA B 1 314 ? -7.688 -8.836 -4.129 1 97.44 314 ALA B O 1
ATOM 5150 N N . GLN B 1 315 ? -9.234 -9.57 -2.629 1 96.88 315 GLN B N 1
ATOM 5151 C CA . GLN B 1 315 ? -8.984 -10.977 -2.932 1 96.88 315 GLN B CA 1
ATOM 5152 C C . GLN B 1 315 ? -9.172 -11.258 -4.418 1 96.88 315 GLN B C 1
ATOM 5154 O O . GLN B 1 315 ? -10.172 -10.852 -5.012 1 96.88 315 GLN B O 1
ATOM 5159 N N . GLY B 1 316 ? -8.219 -11.852 -5.027 1 97.69 316 GLY B N 1
ATOM 5160 C CA . GLY B 1 316 ? -8.273 -12.219 -6.434 1 97.69 316 GLY B CA 1
ATOM 5161 C C . GLY B 1 316 ? -7.719 -11.141 -7.352 1 97.69 316 GLY B C 1
ATOM 5162 O O . GLY B 1 316 ? -7.449 -11.406 -8.523 1 97.69 316 GLY B O 1
ATOM 5163 N N . GLN B 1 317 ? -7.621 -9.898 -6.801 1 98.44 317 GLN B N 1
ATOM 5164 C CA . GLN B 1 317 ? -6.949 -8.883 -7.602 1 98.44 317 GLN B CA 1
ATOM 5165 C C . GLN B 1 317 ? -5.453 -9.172 -7.715 1 98.44 317 GLN B C 1
ATOM 5167 O O . GLN B 1 317 ? -4.875 -9.828 -6.848 1 98.44 317 GLN B O 1
ATOM 5172 N N . ARG B 1 318 ? -4.902 -8.688 -8.836 1 98.75 318 ARG B N 1
ATOM 5173 C CA . ARG B 1 318 ? -3.504 -8.938 -9.164 1 98.75 318 ARG B CA 1
ATOM 5174 C C . ARG B 1 318 ? -2.984 -7.883 -10.141 1 98.75 318 ARG B C 1
ATOM 5176 O O . ARG B 1 318 ? -3.768 -7.168 -10.766 1 98.75 318 ARG B O 1
ATOM 5183 N N . GLY B 1 319 ? -1.644 -7.816 -10.211 1 98.75 319 GLY B N 1
ATOM 5184 C CA . GLY B 1 319 ? -0.985 -6.91 -11.141 1 98.75 319 GLY B CA 1
ATOM 5185 C C . GLY B 1 319 ? 0.521 -7.09 -11.18 1 98.75 319 GLY B C 1
ATOM 5186 O O . GLY B 1 319 ? 1.08 -7.867 -10.406 1 98.75 319 GLY B O 1
ATOM 5187 N N . ILE B 1 320 ? 1.078 -6.426 -12.125 1 98.94 320 ILE B N 1
ATOM 5188 C CA . ILE B 1 320 ? 2.525 -6.461 -12.312 1 98.94 320 ILE B CA 1
ATOM 5189 C C . ILE B 1 320 ? 3.141 -5.152 -11.82 1 98.94 320 ILE B C 1
ATOM 5191 O O . ILE B 1 320 ? 2.633 -4.07 -12.125 1 98.94 320 ILE B O 1
ATOM 5195 N N . CYS B 1 321 ? 4.168 -5.223 -11.008 1 98.88 321 CYS B N 1
ATOM 5196 C CA . CYS B 1 321 ? 4.961 -4.078 -10.562 1 98.88 321 CYS B CA 1
ATOM 5197 C C . CYS B 1 321 ? 6.348 -4.102 -11.188 1 98.88 321 CYS B C 1
ATOM 5199 O O . CYS B 1 321 ? 7.066 -5.094 -11.086 1 98.88 321 CYS B O 1
ATOM 5201 N N . GLU B 1 322 ? 6.762 -3.029 -11.82 1 98.88 322 GLU B N 1
ATOM 5202 C CA . GLU B 1 322 ? 8.102 -2.926 -12.383 1 98.88 322 GLU B CA 1
ATOM 5203 C C . GLU B 1 322 ? 8.875 -1.765 -11.766 1 98.88 322 GLU B C 1
ATOM 5205 O O . GLU B 1 322 ? 8.352 -0.657 -11.641 1 98.88 322 GLU B O 1
ATOM 5210 N N . LEU B 1 323 ? 10.055 -2.041 -11.344 1 98.69 323 LEU B N 1
ATOM 5211 C CA . LEU B 1 323 ? 10.875 -0.992 -10.742 1 98.69 323 LEU B CA 1
ATOM 5212 C C . LEU B 1 323 ? 12.359 -1.27 -10.945 1 98.69 323 LEU B C 1
ATOM 5214 O O . LEU B 1 323 ? 12.742 -2.396 -11.266 1 98.69 323 LEU B O 1
ATOM 5218 N N . ARG B 1 324 ? 13.188 -0.235 -10.828 1 98.69 324 ARG B N 1
ATOM 5219 C CA . ARG B 1 324 ? 14.641 -0.281 -10.742 1 98.69 324 ARG B CA 1
ATOM 5220 C C . ARG B 1 324 ? 15.133 0.396 -9.469 1 98.69 324 ARG B C 1
ATOM 5222 O O . ARG B 1 324 ? 14.633 1.455 -9.086 1 98.69 324 ARG B O 1
ATOM 5229 N N . PHE B 1 325 ? 16.062 -0.269 -8.797 1 98.44 325 PHE B N 1
ATOM 5230 C CA . PHE B 1 325 ? 16.688 0.35 -7.629 1 98.44 325 PHE B CA 1
ATOM 5231 C C . PHE B 1 325 ? 17.922 1.135 -8.016 1 98.44 325 PHE B C 1
ATOM 5233 O O . PHE B 1 325 ? 18.906 0.556 -8.492 1 98.44 325 PHE B O 1
ATOM 5240 N N . PRO B 1 326 ? 17.969 2.393 -7.797 1 98 326 PRO B N 1
ATOM 5241 C CA . PRO B 1 326 ? 19.125 3.178 -8.211 1 98 326 PRO B CA 1
ATOM 5242 C C . PRO B 1 326 ? 20.266 3.133 -7.184 1 98 326 PRO B C 1
ATOM 5244 O O . PRO B 1 326 ? 21.406 3.453 -7.512 1 98 326 PRO B O 1
ATOM 5247 N N . TYR B 1 327 ? 19.984 2.746 -5.945 1 98.12 327 TYR B N 1
ATOM 5248 C CA . TYR B 1 327 ? 20.984 2.766 -4.883 1 98.12 327 TYR B CA 1
ATOM 5249 C C . TYR B 1 327 ? 21.125 1.39 -4.242 1 98.12 327 TYR B C 1
ATOM 5251 O O . TYR B 1 327 ? 20.172 0.612 -4.207 1 98.12 327 TYR B O 1
ATOM 5259 N N . LEU B 1 328 ? 22.297 1.154 -3.717 1 98.25 328 LEU B N 1
ATOM 5260 C CA . LEU B 1 328 ? 22.562 -0.079 -2.98 1 98.25 328 LEU B CA 1
ATOM 5261 C C . LEU B 1 328 ? 21.875 -0.045 -1.614 1 98.25 328 LEU B C 1
ATOM 5263 O O . LEU B 1 328 ? 21.531 1.027 -1.116 1 98.25 328 LEU B O 1
ATOM 5267 N N . GLY B 1 329 ? 21.719 -1.28 -1.113 1 97.94 329 GLY B N 1
ATOM 5268 C CA . GLY B 1 329 ? 21.234 -1.351 0.256 1 97.94 329 GLY B CA 1
ATOM 5269 C C . GLY B 1 329 ? 19.969 -2.166 0.4 1 97.94 329 GLY B C 1
ATOM 5270 O O . GLY B 1 329 ? 19.547 -2.838 -0.542 1 97.94 329 GLY B O 1
ATOM 5271 N N . LYS B 1 330 ? 19.422 -2.119 1.597 1 97.94 330 LYS B N 1
ATOM 5272 C CA . LYS B 1 330 ? 18.219 -2.871 1.913 1 97.94 330 LYS B CA 1
ATOM 5273 C C . LYS B 1 330 ? 16.984 -1.968 1.891 1 97.94 330 LYS B C 1
ATOM 5275 O O . LYS B 1 330 ? 16.984 -0.897 2.504 1 97.94 330 LYS B O 1
ATOM 5280 N N . TYR B 1 331 ? 16.031 -2.393 1.187 1 98.5 331 TYR B N 1
ATOM 5281 C CA . TYR B 1 331 ? 14.781 -1.662 1.076 1 98.5 331 TYR B CA 1
ATOM 5282 C C . TYR B 1 331 ? 13.609 -2.516 1.547 1 98.5 331 TYR B C 1
ATOM 5284 O O . TYR B 1 331 ? 13.367 -3.598 1.006 1 98.5 331 TYR B O 1
ATOM 5292 N N . MET B 1 332 ? 12.93 -1.975 2.496 1 97.62 332 MET B N 1
ATOM 5293 C CA . MET B 1 332 ? 11.812 -2.719 3.07 1 97.62 332 MET B CA 1
ATOM 5294 C C . MET B 1 332 ? 10.617 -2.727 2.119 1 97.62 332 MET B C 1
ATOM 5296 O O . MET B 1 332 ? 10.398 -1.765 1.381 1 97.62 332 MET B O 1
ATOM 5300 N N . PHE B 1 333 ? 9.883 -3.84 2.09 1 98.12 333 PHE B N 1
ATOM 5301 C CA . PHE B 1 333 ? 8.539 -3.895 1.531 1 98.12 333 PHE B CA 1
ATOM 5302 C C . PHE B 1 333 ? 7.559 -4.504 2.531 1 98.12 333 PHE B C 1
ATOM 5304 O O . PHE B 1 333 ? 7.938 -5.359 3.334 1 98.12 333 PHE B O 1
ATOM 5311 N N . HIS B 1 334 ? 6.301 -4.012 2.496 1 96.81 334 HIS B N 1
ATOM 5312 C CA . HIS B 1 334 ? 5.293 -4.523 3.416 1 96.81 334 HIS B CA 1
ATOM 5313 C C . HIS B 1 334 ? 3.906 -4.004 3.057 1 96.81 334 HIS B C 1
ATOM 5315 O O . HIS B 1 334 ? 3.76 -3.197 2.135 1 96.81 334 HIS B O 1
ATOM 5321 N N . ALA B 1 335 ? 2.957 -4.516 3.779 1 95.5 335 ALA B N 1
ATOM 5322 C CA . ALA B 1 335 ? 1.594 -4 3.676 1 95.5 335 ALA B CA 1
ATOM 5323 C C . ALA B 1 335 ? 1.459 -2.656 4.383 1 95.5 335 ALA B C 1
ATOM 5325 O O . ALA B 1 335 ? 2.117 -2.412 5.398 1 95.5 335 ALA B O 1
ATOM 5326 N N . HIS B 1 336 ? 0.667 -1.796 3.785 1 93.38 336 HIS B N 1
ATOM 5327 C CA . HIS B 1 336 ? 0.245 -0.6 4.504 1 93.38 336 HIS B CA 1
ATOM 5328 C C . HIS B 1 336 ? -1.029 -0.858 5.301 1 93.38 336 HIS B C 1
ATOM 5330 O O . HIS B 1 336 ? -2.049 -0.203 5.078 1 93.38 336 HIS B O 1
ATOM 5336 N N . LYS B 1 337 ? -1.127 -1.738 5.984 1 90.5 337 LYS B N 1
ATOM 5337 C CA . LYS B 1 337 ? -1.874 -2.16 7.164 1 90.5 337 LYS B CA 1
ATOM 5338 C C . LYS B 1 337 ? -0.942 -2.734 8.227 1 90.5 337 LYS B C 1
ATOM 5340 O O . LYS B 1 337 ? -0.518 -3.889 8.133 1 90.5 337 LYS B O 1
ATOM 5345 N N . THR B 1 338 ? -0.697 -1.93 9.125 1 88.56 338 THR B N 1
ATOM 5346 C CA . THR B 1 338 ? 0.381 -2.184 10.078 1 88.56 338 THR B CA 1
ATOM 5347 C C . THR B 1 338 ? 0.23 -3.562 10.711 1 88.56 338 THR B C 1
ATOM 5349 O O . THR B 1 338 ? 1.222 -4.258 10.938 1 88.56 338 THR B O 1
ATOM 5352 N N . GLU B 1 339 ? -0.962 -3.98 11 1 87.5 339 GLU B N 1
ATOM 5353 C CA . GLU B 1 339 ? -1.225 -5.293 11.578 1 87.5 339 GLU B CA 1
ATOM 5354 C C . GLU B 1 339 ? -0.644 -6.406 10.711 1 87.5 339 GLU B C 1
ATOM 5356 O O . GLU B 1 339 ? -0.047 -7.355 11.219 1 87.5 339 GLU B O 1
ATOM 5361 N N . PHE B 1 340 ? -0.83 -6.301 9.398 1 93.06 340 PHE B N 1
ATOM 5362 C CA . PHE B 1 340 ? -0.332 -7.324 8.492 1 93.06 340 PHE B CA 1
ATOM 5363 C C . PHE B 1 340 ? 1.19 -7.391 8.531 1 93.06 340 PHE B C 1
ATOM 5365 O O . PHE B 1 340 ? 1.77 -8.477 8.539 1 93.06 340 PHE B O 1
ATOM 5372 N N . ALA B 1 341 ? 1.753 -6.227 8.531 1 91.5 341 ALA B N 1
ATOM 5373 C CA . ALA B 1 341 ? 3.209 -6.148 8.609 1 91.5 341 ALA B CA 1
ATOM 5374 C C . ALA B 1 341 ? 3.727 -6.746 9.914 1 91.5 341 ALA B C 1
ATOM 5376 O O . ALA B 1 341 ? 4.645 -7.57 9.906 1 91.5 341 ALA B O 1
ATOM 5377 N N . ASP B 1 342 ? 3.08 -6.449 10.977 1 90.12 342 ASP B N 1
ATOM 5378 C CA . ASP B 1 342 ? 3.51 -6.875 12.305 1 90.12 342 ASP B CA 1
ATOM 5379 C C . ASP B 1 342 ? 3.344 -8.383 12.484 1 90.12 342 ASP B C 1
ATOM 5381 O O . ASP B 1 342 ? 3.992 -8.984 13.344 1 90.12 342 ASP B O 1
ATOM 5385 N N . LEU B 1 343 ? 2.469 -8.898 11.648 1 92.5 343 LEU B N 1
ATOM 5386 C CA . LEU B 1 343 ? 2.17 -10.32 11.805 1 92.5 343 LEU B CA 1
ATOM 5387 C C . LEU B 1 343 ? 2.799 -11.133 10.68 1 92.5 343 LEU B C 1
ATOM 5389 O O . LEU B 1 343 ? 2.527 -12.328 10.547 1 92.5 343 LEU B O 1
ATOM 5393 N N . GLY B 1 344 ? 3.59 -10.469 9.844 1 94 344 GLY B N 1
ATOM 5394 C CA . GLY B 1 344 ? 4.402 -11.352 9.023 1 94 344 GLY B CA 1
ATOM 5395 C C . GLY B 1 344 ? 4.613 -10.828 7.613 1 94 344 GLY B C 1
ATOM 5396 O O . GLY B 1 344 ? 5.59 -11.195 6.949 1 94 344 GLY B O 1
ATOM 5397 N N . TRP B 1 345 ? 3.705 -10.023 7.105 1 95.25 345 TRP B N 1
ATOM 5398 C CA . TRP B 1 345 ? 3.799 -9.578 5.719 1 95.25 345 TRP B CA 1
ATOM 5399 C C . TRP B 1 345 ? 4.73 -8.375 5.59 1 95.25 345 TRP B C 1
ATOM 5401 O O . TRP B 1 345 ? 4.277 -7.25 5.371 1 95.25 345 TRP B O 1
ATOM 5411 N N . MET B 1 346 ? 6.004 -8.633 5.699 1 95.62 346 MET B N 1
ATOM 5412 C CA . MET B 1 346 ? 7.07 -7.656 5.508 1 95.62 346 MET B CA 1
ATOM 5413 C C . MET B 1 346 ? 8.375 -8.344 5.117 1 95.62 346 MET B C 1
ATOM 5415 O O . MET B 1 346 ? 8.555 -9.531 5.383 1 95.62 346 MET B O 1
ATOM 5419 N N . GLY B 1 347 ? 9.242 -7.707 4.465 1 96.56 347 GLY B N 1
ATOM 5420 C CA . GLY B 1 347 ? 10.539 -8.203 4.031 1 96.56 347 GLY B CA 1
ATOM 5421 C C . GLY B 1 347 ? 11.43 -7.113 3.455 1 96.56 347 GLY B C 1
ATOM 5422 O O . GLY B 1 347 ? 11.086 -5.934 3.506 1 96.56 347 GLY B O 1
ATOM 5423 N N . PHE B 1 348 ? 12.602 -7.57 2.965 1 98.06 348 PHE B N 1
ATOM 5424 C CA . PHE B 1 348 ? 13.562 -6.637 2.385 1 98.06 348 PHE B CA 1
ATOM 5425 C C . PHE B 1 348 ? 13.945 -7.059 0.971 1 98.06 348 PHE B C 1
ATOM 5427 O O . PHE B 1 348 ? 14.07 -8.25 0.687 1 98.06 348 PHE B O 1
ATOM 5434 N N . PHE B 1 349 ? 14.086 -6.098 0.145 1 98.69 349 PHE B N 1
ATOM 5435 C CA . PHE B 1 349 ? 14.984 -6.238 -0.993 1 98.69 349 PHE B CA 1
ATOM 5436 C C . PHE B 1 349 ? 16.422 -5.902 -0.596 1 98.69 349 PHE B C 1
ATOM 5438 O O . PHE B 1 349 ? 16.656 -4.938 0.134 1 98.69 349 PHE B O 1
ATOM 5445 N N . GLU B 1 350 ? 17.312 -6.648 -0.986 1 98.62 350 GLU B N 1
ATOM 5446 C CA . GLU B 1 350 ? 18.719 -6.316 -0.87 1 98.62 350 GLU B CA 1
ATOM 5447 C C . GLU B 1 350 ? 19.344 -6.035 -2.238 1 98.62 350 GLU B C 1
ATOM 5449 O O . GLU B 1 350 ? 19.469 -6.945 -3.062 1 98.62 350 GLU B O 1
ATOM 5454 N N . VAL B 1 351 ? 19.734 -4.84 -2.441 1 98.69 351 VAL B N 1
ATOM 5455 C CA . VAL B 1 351 ? 20.25 -4.379 -3.725 1 98.69 351 VAL B CA 1
ATOM 5456 C C . VAL B 1 351 ? 21.766 -4.438 -3.719 1 98.69 351 VAL B C 1
ATOM 5458 O O . VAL B 1 351 ? 22.422 -3.781 -2.9 1 98.69 351 VAL B O 1
ATOM 5461 N N . THR B 1 352 ? 22.328 -5.191 -4.605 1 98.19 352 THR B N 1
ATOM 5462 C CA . THR B 1 352 ? 23.766 -5.328 -4.746 1 98.19 352 THR B CA 1
ATOM 5463 C C . THR B 1 352 ? 24.219 -4.879 -6.133 1 98.19 352 THR B C 1
ATOM 5465 O O . THR B 1 352 ? 23.406 -4.488 -6.961 1 98.19 352 THR B O 1
ATOM 5468 N N . GLU B 1 353 ? 25.531 -4.902 -6.344 1 96.81 353 GLU B N 1
ATOM 5469 C CA . GLU B 1 353 ? 26.062 -4.477 -7.637 1 96.81 353 GLU B CA 1
ATOM 5470 C C . GLU B 1 353 ? 25.734 -5.484 -8.734 1 96.81 353 GLU B C 1
ATOM 5472 O O . GLU B 1 353 ? 25.844 -6.695 -8.523 1 96.81 353 GLU B O 1
#

Secondary structure (DSSP, 8-state):
---------------------------------------------------------SS-TT--TT----HHHHT--HHHHHT-EE--EEEE-TTSPEEEEEEEEEEEEEEEEETTEEEEEEEETTBSS--EEEEETT-EEEEEEEE-SSS-B--EESSS--GGGS--TTSTT--B-TT-EEEEEEE--S-EEEEEE--PSSHHHHHHHT-EEEEEEE-TT-----EEEEEEEEEE-TT-SSSS-SEEEETTSTTHHHHSPEEEETTPPEEEEEEE---SSSEEEEEETT--EEEEETT-SSS-SEEESEEEEETT-EEEEEE---S-EEEEEE-SSHHHHHTT-EEEEEEE-/---------------------------------------------------------SS-TT--TT----HHHHT--HHHHHT-EE--EEEE-TTSPEEEEEEEEEEEEEEEEETTEEEEEEEETTBSS--EEEEETT-EEEEEEEE-SSS-B--EESSS--GGGS--TTSTT--B-TT-EEEEEEE--S-EEEEEE---SSHHHHHHHT-EEEEEEE-TT-----EEEEEEEEEE-TT-SSSS-SEEEETTSTTHHHHSPEEEETTPPEEEEEEE---SSSEEEEEETT--EEEEETT-SSS-SEEESEEEEETT-EEEEEE---S-EEEEEE-SSHHHHHTT-EEEEEEE-

Radius of gyration: 31.99 Å; Cα contacts (8 Å, |Δi|>4): 1674; chains: 2; bounding box: 100×76×98 Å

pLDDT: mean 83.39, std 28.89, range [14.38, 98.94]

InterPro domains:
  IPR001287 Nitrite reductase, copper-type [PR00695] (123-139)
  IPR001287 Nitrite reductase, copper-type [PR00695] (185-200)
  IPR001287 Nitrite reductase, copper-type [PR00695] (202-218)
  IPR006311 Twin-arginine translocation pathway, signal sequence [PS51318] (1-31)
  IPR008972 Cupredoxin [G3DSA:2.60.40.420] (66-223)
  IPR008972 Cupredoxin [G3DSA:2.60.40.420] (224-352)
  IPR008972 Cupredoxin [SSF49503] (80-219)
  IPR008972 Cupredoxin [SSF49503] (239-351)
  IPR011706 Multicopper oxidase, C-terminal [PF07731] (243-352)
  IPR011707 Multicopper oxidase-like, N-terminal [PF07732] (113-220)
  IPR045087 Multicopper oxidase [PTHR11709] (121-277)

Nearest PDB structures (foldseek):
  3gdc-assembly1_B  TM=9.875E-01  e=6.011E-48  Arthrobacter sp. FB24
  4knt-assembly1_A  TM=8.986E-01  e=8.018E-24  Nitrosomonas europaea ATCC 19718
  6vow-assembly1_A  TM=5.871E-01  e=8.115E-20  Zestomonas thermotolerans
  4f7k-assembly1_A  TM=8.024E-01  e=1.629E-16  uncultured bacterium
  3zx1-assembly1_A  TM=4.732E-01  e=8.115E-20  Campylobacter jejuni subsp. jejuni

Organism: Rhodococcus erythropolis (NCBI:txid1833)

Solvent-accessible surface area (backbone atoms only — not comparable to full-atom values): 38437 Å² total; per-residue (Å²): 138,84,84,76,87,91,82,82,80,91,78,87,75,89,69,90,74,93,78,84,88,91,85,79,92,75,86,76,79,78,81,78,85,76,76,80,76,82,78,74,83,72,81,75,76,76,76,79,72,77,69,65,73,72,66,75,60,96,52,34,92,69,56,55,91,91,65,68,55,62,38,76,81,46,62,47,48,54,77,62,50,25,64,47,72,41,62,59,48,77,48,74,41,94,87,68,40,44,34,34,36,45,80,46,37,31,32,71,42,76,34,62,47,37,71,92,39,71,40,82,27,36,18,33,67,59,30,45,48,18,67,32,37,40,50,43,40,65,26,37,37,36,39,35,38,35,27,66,24,92,52,68,39,35,58,21,52,57,38,40,44,47,32,58,47,36,21,34,66,87,34,60,79,20,67,32,44,53,76,33,68,51,70,41,62,42,53,40,34,68,35,19,50,38,35,33,28,37,44,38,56,63,41,55,58,43,41,44,32,24,23,33,32,37,35,35,22,39,48,83,87,58,73,81,86,54,58,56,31,51,40,43,36,35,44,35,49,82,80,71,75,72,75,42,59,73,33,19,14,50,34,56,34,40,37,46,28,63,77,53,47,44,78,44,45,49,65,42,45,32,34,35,45,37,36,27,61,34,57,71,45,76,62,47,43,48,29,46,50,97,53,56,27,40,33,17,66,25,34,55,51,93,61,63,78,43,82,41,39,66,51,76,33,38,32,74,29,40,27,31,38,35,36,59,42,86,59,76,47,76,32,49,32,30,32,87,43,66,67,42,31,36,31,14,25,35,28,27,38,34,31,40,125,141,87,85,86,88,90,74,93,77,86,71,88,84,78,85,74,83,74,87,69,84,77,80,80,79,78,79,83,82,76,85,80,83,83,80,80,77,79,77,75,76,74,80,79,70,74,74,80,66,77,69,67,77,72,73,68,58,78,49,45,95,66,59,56,88,90,65,66,55,62,37,75,82,46,63,48,50,53,76,60,50,27,64,47,72,41,62,58,46,76,47,72,42,95,86,68,42,44,33,34,37,43,79,45,37,31,32,70,42,77,34,60,48,39,72,92,39,72,41,83,27,38,18,32,67,57,29,45,49,18,68,31,36,40,50,45,39,65,26,38,38,35,40,35,39,36,26,67,25,92,53,69,41,34,59,20,60,57,72,55,66,56,69,57,46,39,21,35,67,85,33,62,78,19,66,31,44,54,77,32,67,52,71,41,64,42,53,41,35,69,36,20,51,38,35,34,28,35,46,38,85,67,41,65,57,43,42,43,32,24,24,34,31,38,35,35,21,38,48,84,88,58,74,82,86,54,58,58,33,52,41,44,36,35,44,34,48,83,82,70,74,72,79,42,56,73,33,18,16,50,34,56,34,41,38,46,27,65,77,54,47,45,77,47,47,48,66,42,44,33,33,36,45,38,34,27,59,34,56,74,46,76,63,48,41,49,29,46,50,38,31,54,26,39,31,16,69,30,35,62,52,94,62,61,79,43,62,38,39,60,51,75,31,39,59,73,35,41,28,31,39,36,35,58,43,87,48,59,41,57,33,48,32,29,31,56,43,53,67,42,30,38,33,15,23,34,28,27,37,33,30,39,125